Protein AF-0000000074037532 (afdb_homodimer)

Nearest PDB structures (foldseek):
  3qqv-assembly1_A-2  TM=8.618E-01  e=6.846E-16  Corynebacterium glutamicum
  8f8k-assembly1_A  TM=8.619E-01  e=2.973E-15  Mycobacterium tuberculosis
  1wy0-assembly1_A-2  TM=8.684E-01  e=2.335E-13  Pyrococcus horikoshii OT3
  3lk5-assembly1_A-2  TM=8.704E-01  e=4.570E-13  Corynebacterium glutamicum
  8a7r-assembly1_A  TM=7.888E-01  e=4.246E-11  Phaedon cochleariae

pLDDT: mean 93.78, std 6.61, range [63.19, 98.94]

Secondary structure (DSSP, 8-state):
-HHHHHHHHHHHHHHHHHHHHTHHHHHHTTSHHHHHHHHHHHHHHHTS--HHHHHHHHHHHHH---SSPPHHHHHHHHHHHHHHHHHHHHHHHHTT-SEETTEE-HHHHHHHHHHHH-TTS-HHHHHHHHHHHHHHHHHHHHHHHHHHHHT-SS-HHHHHHHHHHHHHHHHHHHHHHHHHHHHHHSS---HHHHHHHIIIIIIIIIIIHHHHHHHHHTT--HHHHHHHHHHHHHHHHHHHHHHHHHHHHS-HHHHTS-TTHHHHTT---HHHHHHHHHS-TT-GGGGGTT-TT--HHHHHHHHHHHHHTTHHHHHHHHHHHHHHHHHHHHHHHTTSTT--HHHHHHHHHHHHHHHT---/-HHHHHHHHHHHHHHHHHHHHTHHHHHHTTSHHHHHHHHHHHHHHHTS--HHHHHHHHHHHHH---SSPPHHHHHHHHHHHHHHHHHHHHHHHHHT-SEETTEE-HHHHHHHHHHHH-TTS-HHHHHHHHHHHHHHHHHHHHHHHHHHHHT-SS-HHHHHHHHHHHHHHHHHHHHHHHHHHHHHHSS---HHHHHHHIIIIIIIIIIIHHHHHHHHHTT--HHHHHHHHHHHHHHHHHHHHHHHHHHHHS-HHHHTS-TTHHHHTT---HHHHHHHHHS-TT-GGGGGTT-TT--HHHHHHHHHHHHHTTHHHHHHHHHHHHHHHHHHHHHHHTTSTT--HHHHHHHHHHHHHHHT---

Organism: NCBI:txid159291

Radius of gyration: 26.84 Å; Cα contacts (8 Å, |Δi|>4): 1097; chains: 2; bounding box: 82×72×56 Å

Structure (mmCIF, N/CA/C/O backbone):
data_AF-0000000074037532-model_v1
#
loop_
_entity.id
_entity.type
_entity.pdbx_description
1 polymer 'Geranylgeranyl diphosphate synthase, type I'
#
loop_
_atom_site.group_PDB
_atom_site.id
_atom_site.type_symbol
_atom_site.label_atom_id
_atom_site.label_alt_id
_atom_site.label_comp_id
_atom_site.label_asym_id
_atom_site.label_entity_id
_atom_site.label_seq_id
_atom_site.pdbx_PDB_ins_code
_atom_site.Cartn_x
_atom_site.Cartn_y
_atom_site.Cartn_z
_atom_site.occupancy
_atom_site.B_iso_or_equiv
_atom_site.auth_seq_id
_atom_site.auth_comp_id
_atom_site.auth_asym_id
_atom_site.auth_atom_id
_atom_site.pdbx_PDB_model_num
ATOM 1 N N . MET A 1 1 ? -26.266 -2.137 -15.531 1 69.5 1 MET A N 1
ATOM 2 C CA . MET A 1 1 ? -25.406 -1.211 -14.781 1 69.5 1 MET A CA 1
ATOM 3 C C . MET A 1 1 ? -25.234 0.095 -15.547 1 69.5 1 MET A C 1
ATOM 5 O O . MET A 1 1 ? -25.266 1.176 -14.953 1 69.5 1 MET A O 1
ATOM 9 N N . ASN A 1 2 ? -25.281 -0.013 -16.812 1 65.75 2 ASN A N 1
ATOM 10 C CA . ASN A 1 2 ? -25.078 1.175 -17.641 1 65.75 2 ASN A CA 1
ATOM 11 C C . ASN A 1 2 ? -26.25 2.135 -17.531 1 65.75 2 ASN A C 1
ATOM 13 O O . ASN A 1 2 ? -26.062 3.352 -17.453 1 65.75 2 ASN A O 1
ATOM 17 N N . GLN A 1 3 ? -27.359 1.533 -17.547 1 72 3 GLN A N 1
ATOM 18 C CA . GLN A 1 3 ? -28.531 2.406 -17.469 1 72 3 GLN A CA 1
ATOM 19 C C . GLN A 1 3 ? -28.641 3.059 -16.094 1 72 3 GLN A C 1
ATOM 21 O O . GLN A 1 3 ? -29.016 4.223 -15.984 1 72 3 GLN A O 1
ATOM 26 N N . LEU A 1 4 ? -28.172 2.309 -15.195 1 79.19 4 LEU A N 1
ATOM 27 C CA . LEU A 1 4 ? -28.297 2.783 -13.82 1 79.19 4 LEU A CA 1
ATOM 28 C C . LEU A 1 4 ? -27.156 3.729 -13.461 1 79.19 4 LEU A C 1
ATOM 30 O O . LEU A 1 4 ? -27.391 4.773 -12.836 1 79.19 4 LEU A O 1
ATOM 34 N N . LEU A 1 5 ? -25.953 3.393 -13.922 1 90.12 5 LEU A N 1
ATOM 35 C CA . LEU A 1 5 ? -24.766 4.121 -13.469 1 90.12 5 LEU A CA 1
ATOM 36 C C . LEU A 1 5 ? -24.094 4.852 -14.625 1 90.12 5 LEU A C 1
ATOM 38 O O . LEU A 1 5 ? -23.156 5.609 -14.422 1 90.12 5 LEU A O 1
ATOM 42 N N . GLY A 1 6 ? -24.688 4.777 -15.781 1 88.5 6 GLY A N 1
ATOM 43 C CA . GLY A 1 6 ? -24.016 5.234 -16.984 1 88.5 6 GLY A CA 1
ATOM 44 C C . GLY A 1 6 ? -23.578 6.684 -16.922 1 88.5 6 GLY A C 1
ATOM 45 O O . GLY A 1 6 ? -22.422 7.004 -17.234 1 88.5 6 GLY A O 1
ATOM 46 N N . ASP A 1 7 ? -24.469 7.562 -16.531 1 92.81 7 ASP A N 1
ATOM 47 C CA . ASP A 1 7 ? -24.125 8.977 -16.438 1 92.81 7 ASP A CA 1
ATOM 48 C C . ASP A 1 7 ? -23.047 9.219 -15.398 1 92.81 7 ASP A C 1
ATOM 50 O O . ASP A 1 7 ? -22.156 10.055 -15.602 1 92.81 7 ASP A O 1
ATOM 54 N N . HIS A 1 8 ? -23.188 8.5 -14.312 1 95.62 8 HIS A N 1
ATOM 55 C CA . HIS A 1 8 ? -22.172 8.633 -13.258 1 95.62 8 HIS A CA 1
ATOM 56 C C . HIS A 1 8 ? -20.828 8.062 -13.703 1 95.62 8 HIS A C 1
ATOM 58 O O . HIS A 1 8 ? -19.781 8.617 -13.383 1 95.62 8 HIS A O 1
ATOM 64 N N . VAL A 1 9 ? -20.859 6.965 -14.469 1 97 9 VAL A N 1
ATOM 65 C CA . VAL A 1 9 ? -19.641 6.363 -15 1 97 9 VAL A CA 1
ATOM 66 C C . VAL A 1 9 ? -18.922 7.359 -15.922 1 97 9 VAL A C 1
ATOM 68 O O . VAL A 1 9 ? -17.719 7.543 -15.828 1 97 9 VAL A O 1
ATOM 71 N N . ALA A 1 10 ? -19.719 7.992 -16.781 1 96.75 10 ALA A N 1
ATOM 72 C CA . ALA A 1 10 ? -19.172 8.984 -17.703 1 96.75 10 ALA A CA 1
ATOM 73 C C . ALA A 1 10 ? -18.547 10.156 -16.938 1 96.75 10 ALA A C 1
ATOM 75 O O . ALA A 1 10 ? -17.469 10.641 -17.312 1 96.75 10 ALA A O 1
ATOM 76 N N . SER A 1 11 ? -19.25 10.586 -15.922 1 96.94 11 SER A N 1
ATOM 77 C CA . SER A 1 11 ? -18.75 11.703 -15.117 1 96.94 11 SER A CA 1
ATOM 78 C C . SER A 1 11 ? -17.453 11.336 -14.406 1 96.94 11 SER A C 1
ATOM 80 O O . SER A 1 11 ? -16.547 12.156 -14.32 1 96.94 11 SER A O 1
ATOM 82 N N . ILE A 1 12 ? -17.359 10.148 -13.906 1 98.06 12 ILE A N 1
ATOM 83 C CA . ILE A 1 12 ? -16.156 9.695 -13.211 1 98.06 12 ILE A CA 1
ATOM 84 C C . ILE A 1 12 ? -15.008 9.555 -14.203 1 98.06 12 ILE A C 1
ATOM 86 O O . ILE A 1 12 ? -13.867 9.898 -13.883 1 98.06 12 ILE A O 1
ATOM 90 N N . GLY A 1 13 ? -15.344 9.016 -15.391 1 98.25 13 GLY A N 1
ATOM 91 C CA . GLY A 1 13 ? -14.328 8.945 -16.438 1 98.25 13 GLY A CA 1
ATOM 92 C C . GLY A 1 13 ? -13.711 10.297 -16.75 1 98.25 13 GLY A C 1
ATOM 93 O O . GLY A 1 13 ? -12.484 10.422 -16.828 1 98.25 13 GLY A O 1
ATOM 94 N N . SER A 1 14 ? -14.57 11.266 -16.906 1 98.19 14 SER A N 1
ATOM 95 C CA . SER A 1 14 ? -14.117 12.617 -17.203 1 98.19 14 SER A CA 1
ATOM 96 C C . SER A 1 14 ? -13.312 13.195 -16.047 1 98.19 14 SER A C 1
ATOM 98 O O . SER A 1 14 ? -12.328 13.906 -16.266 1 98.19 14 SER A O 1
ATOM 100 N N . ALA A 1 15 ? -13.781 12.938 -14.883 1 98.31 15 ALA A N 1
ATOM 101 C CA . ALA A 1 15 ? -13.086 13.422 -13.695 1 98.31 15 ALA A CA 1
ATOM 102 C C . ALA A 1 15 ? -11.711 12.766 -13.562 1 98.31 15 ALA A C 1
ATOM 104 O O . ALA A 1 15 ? -10.75 13.414 -13.133 1 98.31 15 ALA A O 1
ATOM 105 N N . LEU A 1 16 ? -11.633 11.523 -13.867 1 98.25 16 LEU A N 1
ATOM 106 C CA . LEU A 1 16 ? -10.367 10.797 -13.836 1 98.25 16 LEU A CA 1
ATOM 107 C C . LEU A 1 16 ? -9.375 11.375 -14.836 1 98.25 16 LEU A C 1
ATOM 109 O O . LEU A 1 16 ? -8.195 11.555 -14.516 1 98.25 16 LEU A O 1
ATOM 113 N N . GLU A 1 17 ? -9.852 11.617 -16 1 98.25 17 GLU A N 1
ATOM 114 C CA . GLU A 1 17 ? -9 12.234 -17.016 1 98.25 17 GLU A CA 1
ATOM 115 C C . GLU A 1 17 ? -8.453 13.57 -16.547 1 98.25 17 GLU A C 1
ATOM 117 O O . GLU A 1 17 ? -7.258 13.844 -16.672 1 98.25 17 GLU A O 1
ATOM 122 N N . SER A 1 18 ? -9.352 14.328 -16.062 1 98.19 18 SER A N 1
ATOM 123 C CA . SER A 1 18 ? -8.953 15.641 -15.562 1 98.19 18 SER A CA 1
ATOM 124 C C . SER A 1 18 ? -7.941 15.523 -14.43 1 98.19 18 SER A C 1
ATOM 126 O O . SER A 1 18 ? -6.973 16.281 -14.375 1 98.19 18 SER A O 1
ATOM 128 N N . TYR A 1 19 ? -8.188 14.625 -13.555 1 98.25 19 TYR A N 1
ATOM 129 C CA . TYR A 1 19 ? -7.273 14.414 -12.438 1 98.25 19 TYR A CA 1
ATOM 130 C C . TYR A 1 19 ? -5.875 14.07 -12.93 1 98.25 19 TYR A C 1
ATOM 132 O O . TYR A 1 19 ? -4.887 14.656 -12.484 1 98.25 19 TYR A O 1
ATOM 140 N N . PHE A 1 20 ? -5.758 13.125 -13.82 1 97.94 20 PHE A N 1
ATOM 141 C CA . PHE A 1 20 ? -4.453 12.68 -14.305 1 97.94 20 PHE A CA 1
ATOM 142 C C . PHE A 1 20 ? -3.764 13.789 -15.094 1 97.94 20 PHE A C 1
ATOM 144 O O . PHE A 1 20 ? -2.533 13.883 -15.094 1 97.94 20 PHE A O 1
ATOM 151 N N . ASP A 1 21 ? -4.566 14.648 -15.711 1 96.25 21 ASP A N 1
ATOM 152 C CA . ASP A 1 21 ? -4.012 15.703 -16.547 1 96.25 21 ASP A CA 1
ATOM 153 C C . ASP A 1 21 ? -3.609 16.922 -15.719 1 96.25 21 ASP A C 1
ATOM 155 O O . ASP A 1 21 ? -2.828 17.75 -16.172 1 96.25 21 ASP A O 1
ATOM 159 N N . THR A 1 22 ? -4.082 17.016 -14.492 1 96 22 THR A N 1
ATOM 160 C CA . THR A 1 22 ? -3.824 18.203 -13.695 1 96 22 THR A CA 1
ATOM 161 C C . THR A 1 22 ? -3.111 17.844 -12.398 1 96 22 THR A C 1
ATOM 163 O O . THR A 1 22 ? -1.88 17.797 -12.352 1 96 22 THR A O 1
ATOM 166 N N . GLN A 1 23 ? -3.842 17.312 -11.461 1 94.5 23 GLN A N 1
ATOM 167 C CA . GLN A 1 23 ? -3.293 17.062 -10.125 1 94.5 23 GLN A CA 1
ATOM 168 C C . GLN A 1 23 ? -2.178 16.031 -10.172 1 94.5 23 GLN A C 1
ATOM 170 O O . GLN A 1 23 ? -1.068 16.281 -9.695 1 94.5 23 GLN A O 1
ATOM 175 N N . ALA A 1 24 ? -2.5 14.922 -10.742 1 94.25 24 ALA A N 1
ATOM 176 C CA . ALA A 1 24 ? -1.488 13.867 -10.828 1 94.25 24 ALA A CA 1
ATOM 177 C C . ALA A 1 24 ? -0.304 14.312 -11.68 1 94.25 24 ALA A C 1
ATOM 179 O O . ALA A 1 24 ? 0.839 13.938 -11.414 1 94.25 24 ALA A O 1
ATOM 180 N N . GLY A 1 25 ? -0.584 15.117 -12.688 1 90.44 25 GLY A N 1
ATOM 181 C CA . GLY A 1 25 ? 0.474 15.68 -13.516 1 90.44 25 GLY A CA 1
ATOM 182 C C . GLY A 1 25 ? 1.436 16.562 -12.742 1 90.44 25 GLY A C 1
ATOM 183 O O . GLY A 1 25 ? 2.627 16.609 -13.055 1 90.44 25 GLY A O 1
ATOM 184 N N . GLN A 1 26 ? 0.959 17.141 -11.734 1 88.94 26 GLN A N 1
ATOM 185 C CA . GLN A 1 26 ? 1.79 18 -10.898 1 88.94 26 GLN A CA 1
ATOM 186 C C . GLN A 1 26 ? 2.518 17.203 -9.828 1 88.94 26 GLN A C 1
ATOM 188 O O . GLN A 1 26 ? 3.688 17.453 -9.539 1 88.94 26 GLN A O 1
ATOM 193 N N . ILE A 1 27 ? 1.864 16.234 -9.344 1 88 27 ILE A N 1
ATOM 194 C CA . ILE A 1 27 ? 2.355 15.484 -8.195 1 88 27 ILE A CA 1
ATOM 195 C C . ILE A 1 27 ? 3.432 14.5 -8.648 1 88 27 ILE A C 1
ATOM 197 O O . ILE A 1 27 ? 4.449 14.328 -7.973 1 88 27 ILE A O 1
ATOM 201 N N . LEU A 1 28 ? 3.248 13.93 -9.781 1 86.94 28 LEU A N 1
ATOM 202 C CA . LEU A 1 28 ? 4.094 12.805 -10.18 1 86.94 28 LEU A CA 1
ATOM 203 C C . LEU A 1 28 ? 5.254 13.281 -11.047 1 86.94 28 LEU A C 1
ATOM 205 O O . LEU A 1 28 ? 6.336 12.688 -11.023 1 86.94 28 LEU A O 1
ATOM 209 N N . THR A 1 29 ? 5.133 14.305 -11.742 1 83.31 29 THR A N 1
ATOM 210 C CA . THR A 1 29 ? 6.09 14.625 -12.797 1 83.31 29 THR A CA 1
ATOM 211 C C . THR A 1 29 ? 7.344 15.273 -12.211 1 83.31 29 THR A C 1
ATOM 213 O O . THR A 1 29 ? 8.305 15.539 -12.93 1 83.31 29 THR A O 1
ATOM 216 N N . PHE A 1 30 ? 7.348 15.336 -10.914 1 78.94 30 PHE A N 1
ATOM 217 C CA . PHE A 1 30 ? 8.578 15.812 -10.297 1 78.94 30 PHE A CA 1
ATOM 218 C C . PHE A 1 30 ? 9.672 14.758 -10.375 1 78.94 30 PHE A C 1
ATOM 220 O O . PHE A 1 30 ? 10.859 15.07 -10.266 1 78.94 30 PHE A O 1
ATOM 227 N N . HIS A 1 31 ? 9.242 13.57 -10.641 1 87.31 31 HIS A N 1
ATOM 228 C CA . HIS A 1 31 ? 10.164 12.438 -10.641 1 87.31 31 HIS A CA 1
ATOM 229 C C . HIS A 1 31 ? 10.281 11.812 -12.023 1 87.31 31 HIS A C 1
ATOM 231 O O . HIS A 1 31 ? 9.297 11.766 -12.773 1 87.31 31 HIS A O 1
ATOM 237 N N . PRO A 1 32 ? 11.367 11.328 -12.375 1 82.81 32 PRO A N 1
ATOM 238 C CA . PRO A 1 32 ? 11.586 10.734 -13.695 1 82.81 32 PRO A CA 1
ATOM 239 C C . PRO A 1 32 ? 10.609 9.609 -14 1 82.81 32 PRO A C 1
ATOM 241 O O . PRO A 1 32 ? 10.164 9.461 -15.148 1 82.81 32 PRO A O 1
ATOM 244 N N . TRP A 1 33 ? 10.258 8.828 -13.023 1 92.38 33 TRP A N 1
ATOM 245 C CA . TRP A 1 33 ? 9.328 7.727 -13.219 1 92.38 33 TRP A CA 1
ATOM 246 C C . TRP A 1 33 ? 7.883 8.211 -13.133 1 92.38 33 TRP A C 1
ATOM 248 O O . TRP A 1 33 ? 6.949 7.465 -13.438 1 92.38 33 TRP A O 1
ATOM 258 N N . GLY A 1 34 ? 7.734 9.438 -12.734 1 95.69 34 GLY A N 1
ATOM 259 C CA . GLY A 1 34 ? 6.41 9.977 -12.461 1 95.69 34 GLY A CA 1
ATOM 260 C C . GLY A 1 34 ? 5.516 10 -13.688 1 95.69 34 GLY A C 1
ATOM 261 O O . GLY A 1 34 ? 4.371 9.547 -13.641 1 95.69 34 GLY A O 1
ATOM 262 N N . GLU A 1 35 ? 6.055 10.5 -14.75 1 95.5 35 GLU A N 1
ATOM 263 C CA . GLU A 1 35 ? 5.266 10.586 -15.977 1 95.5 35 GLU A CA 1
ATOM 264 C C . GLU A 1 35 ? 4.922 9.195 -16.5 1 95.5 35 GLU A C 1
ATOM 266 O O . GLU A 1 35 ? 3.801 8.961 -16.969 1 95.5 35 GLU A O 1
ATOM 271 N N . ASP A 1 36 ? 5.891 8.328 -16.469 1 96.69 36 ASP A N 1
ATOM 272 C CA . ASP A 1 36 ? 5.668 6.957 -16.906 1 96.69 36 ASP A CA 1
ATOM 273 C C . ASP A 1 36 ? 4.527 6.305 -16.125 1 96.69 36 ASP A C 1
ATOM 275 O O . ASP A 1 36 ? 3.602 5.75 -16.719 1 96.69 36 ASP A O 1
ATOM 279 N N . LEU A 1 37 ? 4.625 6.398 -14.828 1 98.06 37 LEU A N 1
ATOM 280 C CA . LEU A 1 37 ? 3.609 5.777 -13.984 1 98.06 37 LEU A CA 1
ATOM 281 C C . LEU A 1 37 ? 2.26 6.461 -14.164 1 98.06 37 LEU A C 1
ATOM 283 O O . LEU A 1 37 ? 1.219 5.801 -14.164 1 98.06 37 LEU A O 1
ATOM 287 N N . ARG A 1 38 ? 2.248 7.812 -14.297 1 97.94 38 ARG A N 1
ATOM 288 C CA . ARG A 1 38 ? 1.016 8.555 -14.531 1 97.94 38 ARG A CA 1
ATOM 289 C C . ARG A 1 38 ? 0.273 8.023 -15.75 1 97.94 38 ARG A C 1
ATOM 291 O O . ARG A 1 38 ? -0.936 7.793 -15.695 1 97.94 38 ARG A O 1
ATOM 298 N N . CYS A 1 39 ? 1.005 7.801 -16.812 1 97.38 39 CYS A N 1
ATOM 299 C CA . CYS A 1 39 ? 0.408 7.336 -18.062 1 97.38 39 CYS A CA 1
ATOM 300 C C . CYS A 1 39 ? -0.148 5.926 -17.906 1 97.38 39 CYS A C 1
ATOM 302 O O . CYS A 1 39 ? -1.249 5.633 -18.375 1 97.38 39 CYS A O 1
ATOM 304 N N . ARG A 1 40 ? 0.582 5.086 -17.266 1 97.88 40 ARG A N 1
ATOM 305 C CA . ARG A 1 40 ? 0.144 3.707 -17.078 1 97.88 40 ARG A CA 1
ATOM 306 C C . ARG A 1 40 ? -1.086 3.639 -16.188 1 97.88 40 ARG A C 1
ATOM 308 O O . ARG A 1 40 ? -2.023 2.889 -16.453 1 97.88 40 ARG A O 1
ATOM 315 N N . LEU A 1 41 ? -1.08 4.418 -15.094 1 98.38 41 LEU A N 1
ATOM 316 C CA . LEU A 1 41 ? -2.229 4.438 -14.195 1 98.38 41 LEU A CA 1
ATOM 317 C C . LEU A 1 41 ? -3.457 5.008 -14.898 1 98.38 41 LEU A C 1
ATOM 319 O O . LEU A 1 41 ? -4.57 4.52 -14.695 1 98.38 41 LEU A O 1
ATOM 323 N N . ARG A 1 42 ? -3.199 6.09 -15.648 1 98.06 42 ARG A N 1
ATOM 324 C CA . ARG A 1 42 ? -4.293 6.695 -16.406 1 98.06 42 ARG A CA 1
ATOM 325 C C . ARG A 1 42 ? -4.957 5.68 -17.312 1 98.06 42 ARG A C 1
ATOM 327 O O . ARG A 1 42 ? -6.176 5.504 -17.281 1 98.06 42 ARG A O 1
ATOM 334 N N . ASP A 1 43 ? -4.176 5.027 -18.078 1 98.12 43 ASP A N 1
ATOM 335 C CA . ASP A 1 43 ? -4.688 4.043 -19.031 1 98.12 43 ASP A CA 1
ATOM 336 C C . ASP A 1 43 ? -5.363 2.883 -18.297 1 98.12 43 ASP A C 1
ATOM 338 O O . ASP A 1 43 ? -6.461 2.461 -18.672 1 98.12 43 ASP A O 1
ATOM 342 N N . PHE A 1 44 ? -4.711 2.432 -17.312 1 98.25 44 PHE A N 1
ATOM 343 C CA . PHE A 1 44 ? -5.184 1.285 -16.547 1 98.25 44 PHE A CA 1
ATOM 344 C C . PHE A 1 44 ? -6.539 1.578 -15.922 1 98.25 44 PHE A C 1
ATOM 346 O O . PHE A 1 44 ? -7.449 0.746 -15.977 1 98.25 44 PHE A O 1
ATOM 353 N N . THR A 1 45 ? -6.707 2.736 -15.336 1 98.19 45 THR A N 1
ATOM 354 C CA . THR A 1 45 ? -7.922 3.086 -14.609 1 98.19 45 THR A CA 1
ATOM 355 C C . THR A 1 45 ? -9.062 3.377 -15.578 1 98.19 45 THR A C 1
ATOM 357 O O . THR A 1 45 ? -10.203 2.969 -15.352 1 98.19 45 THR A O 1
ATOM 360 N N . LEU A 1 46 ? -8.75 4.035 -16.656 1 97.69 46 LEU A N 1
ATOM 361 C CA . LEU A 1 46 ? -9.781 4.477 -17.578 1 97.69 46 LEU A CA 1
ATOM 362 C C . LEU A 1 46 ? -10.32 3.299 -18.391 1 97.69 46 LEU A C 1
ATOM 364 O O . LEU A 1 46 ? -11.414 3.383 -18.953 1 97.69 46 LEU A O 1
ATOM 368 N N . ARG A 1 47 ? -9.602 2.209 -18.453 1 96.5 47 ARG A N 1
ATOM 369 C CA . ARG A 1 47 ? -10.078 1.01 -19.141 1 96.5 47 ARG A CA 1
ATOM 370 C C . ARG A 1 47 ? -11.062 0.238 -18.266 1 96.5 47 ARG A C 1
ATOM 372 O O . ARG A 1 47 ? -11.742 -0.67 -18.75 1 96.5 47 ARG A O 1
ATOM 379 N N . GLY A 1 48 ? -11.141 0.578 -17.016 1 95.25 48 GLY A N 1
ATOM 380 C CA . GLY A 1 48 ? -12.016 -0.13 -16.094 1 95.25 48 GLY A CA 1
ATOM 381 C C . GLY A 1 48 ? -13.477 0.255 -16.25 1 95.25 48 GLY A C 1
ATOM 382 O O . GLY A 1 48 ? -13.797 1.221 -16.938 1 95.25 48 GLY A O 1
ATOM 383 N N . LYS A 1 49 ? -14.367 -0.45 -15.602 1 92.62 49 LYS A N 1
ATOM 384 C CA . LYS A 1 49 ? -15.812 -0.217 -15.656 1 92.62 49 LYS A CA 1
ATOM 385 C C . LYS A 1 49 ? -16.203 1.006 -14.836 1 92.62 49 LYS A C 1
ATOM 38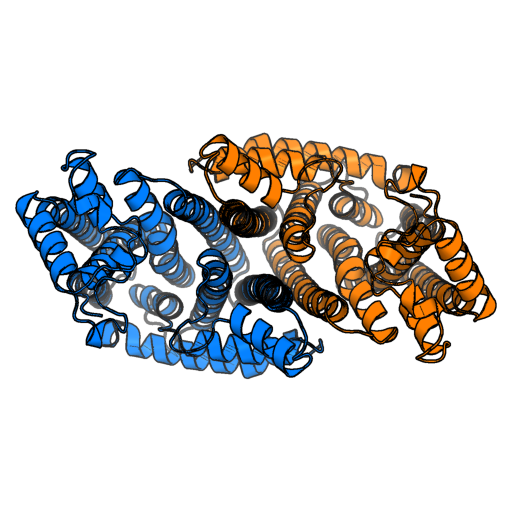7 O O . LYS A 1 49 ? -17.297 1.559 -15.016 1 92.62 49 LYS A O 1
ATOM 392 N N . LEU A 1 50 ? -15.359 1.434 -13.891 1 96.81 50 LEU A N 1
ATOM 393 C CA . LEU A 1 50 ? -15.477 2.652 -13.102 1 96.81 50 LEU A CA 1
ATOM 394 C C . LEU A 1 50 ? -16.719 2.613 -12.227 1 96.81 50 LEU A C 1
ATOM 396 O O . LEU A 1 50 ? -17.344 3.65 -11.977 1 96.81 50 LEU A O 1
ATOM 400 N N . LEU A 1 51 ? -17.125 1.41 -11.805 1 94.94 51 LEU A N 1
ATOM 401 C CA . LEU A 1 51 ? -18.375 1.206 -11.062 1 94.94 51 LEU A CA 1
ATOM 402 C C . LEU A 1 51 ? -18.234 1.711 -9.625 1 94.94 51 LEU A C 1
ATOM 404 O O . LEU A 1 51 ? -19.156 2.311 -9.086 1 94.94 51 LEU A O 1
ATOM 408 N N . ARG A 1 52 ? -17.125 1.472 -9.016 1 97.12 52 ARG A N 1
ATOM 409 C CA . ARG A 1 52 ? -16.938 1.879 -7.625 1 97.12 52 ARG A CA 1
ATOM 410 C C . ARG A 1 52 ? -16.969 3.398 -7.488 1 97.12 52 ARG A C 1
ATOM 412 O O . ARG A 1 52 ? -17.625 3.932 -6.59 1 97.12 52 ARG A O 1
ATOM 419 N N . GLY A 1 53 ? -16.281 4.027 -8.43 1 98.44 53 GLY A N 1
ATOM 420 C CA . GLY A 1 53 ? -16.344 5.48 -8.438 1 98.44 53 GLY A CA 1
ATOM 421 C C . GLY A 1 53 ? -17.75 6.016 -8.688 1 98.44 53 GLY A C 1
ATOM 422 O O . GLY A 1 53 ? -18.156 6.988 -8.055 1 98.44 53 GLY A O 1
ATOM 423 N N . ALA A 1 54 ? -18.469 5.379 -9.57 1 97.81 54 ALA A N 1
ATOM 424 C CA . ALA A 1 54 ? -19.797 5.828 -9.969 1 97.81 54 ALA A CA 1
ATOM 425 C C . ALA A 1 54 ? -20.797 5.633 -8.836 1 97.81 54 ALA A C 1
ATOM 427 O O . ALA A 1 54 ? -21.781 6.371 -8.727 1 97.81 54 ALA A O 1
ATOM 428 N N . LEU A 1 55 ? -20.547 4.703 -7.957 1 97.94 55 LEU A N 1
ATOM 429 C CA . LEU A 1 55 ? -21.469 4.402 -6.867 1 97.94 55 LEU A CA 1
ATOM 430 C C . LEU A 1 55 ? -21.469 5.52 -5.828 1 97.94 55 LEU A C 1
ATOM 432 O O . LEU A 1 55 ? -22.406 5.633 -5.035 1 97.94 55 LEU A O 1
ATOM 436 N N . VAL A 1 56 ? -20.375 6.363 -5.824 1 98.56 56 VAL A N 1
ATOM 437 C CA . VAL A 1 56 ? -20.312 7.465 -4.871 1 98.56 56 VAL A CA 1
ATOM 438 C C . VAL A 1 56 ? -21.359 8.516 -5.223 1 98.56 56 VAL A C 1
ATOM 440 O O . VAL A 1 56 ? -22.281 8.773 -4.441 1 98.56 56 VAL A O 1
ATOM 443 N N . PRO A 1 57 ? -21.281 9.086 -6.496 1 97.44 57 PRO A N 1
ATOM 444 C CA . PRO A 1 57 ? -22.344 10.047 -6.844 1 97.44 57 PRO A CA 1
ATOM 445 C C . PRO A 1 57 ? -23.719 9.398 -6.945 1 97.44 57 PRO A C 1
ATOM 447 O O . PRO A 1 57 ? -24.734 10.047 -6.652 1 97.44 57 PRO A O 1
ATOM 450 N N . PHE A 1 58 ? -23.797 8.141 -7.328 1 96.56 58 PHE A N 1
ATOM 451 C CA . PHE A 1 58 ? -25.062 7.418 -7.352 1 96.56 58 PHE A CA 1
ATOM 452 C C . PHE A 1 58 ? -25.734 7.445 -5.98 1 96.56 58 PHE A C 1
ATOM 454 O O . PHE A 1 58 ? -26.906 7.773 -5.863 1 96.56 58 PHE A O 1
ATOM 461 N N . THR A 1 59 ? -25 7.152 -4.953 1 97.19 59 THR A N 1
ATOM 462 C CA . THR A 1 59 ? -25.531 7.09 -3.598 1 97.19 59 THR A CA 1
ATOM 463 C C . THR A 1 59 ? -25.812 8.492 -3.062 1 97.19 59 THR A C 1
ATOM 465 O O . THR A 1 59 ? -26.812 8.703 -2.361 1 97.19 59 THR A O 1
ATOM 468 N N . PHE A 1 60 ? -24.859 9.398 -3.361 1 96.62 60 PHE A N 1
ATOM 469 C CA . PHE A 1 60 ? -25.109 10.781 -2.982 1 96.62 60 PHE A CA 1
ATOM 470 C C . PHE A 1 60 ? -26.484 11.242 -3.465 1 96.62 60 PHE A C 1
ATOM 472 O O . PHE A 1 60 ? -27.234 11.875 -2.715 1 96.62 60 PHE A O 1
ATOM 479 N N . ARG A 1 61 ? -26.922 10.844 -4.676 1 94.31 61 ARG A N 1
ATOM 480 C CA . ARG A 1 61 ? -28.156 11.273 -5.32 1 94.31 61 ARG A CA 1
ATOM 481 C C . ARG A 1 61 ? -29.359 10.609 -4.684 1 94.31 61 ARG A C 1
ATOM 483 O O . ARG A 1 61 ? -30.5 11.07 -4.863 1 94.31 61 ARG A O 1
ATOM 490 N N . LEU A 1 62 ? -29.094 9.547 -3.959 1 94.19 62 LEU A N 1
ATOM 491 C CA . LEU A 1 62 ? -30.203 8.922 -3.244 1 94.19 62 LEU A CA 1
ATOM 492 C C . LEU A 1 62 ? -30.766 9.867 -2.186 1 94.19 62 LEU A C 1
ATOM 494 O O . LEU A 1 62 ? -31.938 9.75 -1.808 1 94.19 62 LEU A O 1
ATOM 498 N N . PHE A 1 63 ? -29.938 10.828 -1.742 1 93.69 63 PHE A N 1
ATOM 499 C CA . PHE A 1 63 ? -30.297 11.594 -0.557 1 93.69 63 PHE A CA 1
ATOM 500 C C . PHE A 1 63 ? -30.297 13.086 -0.854 1 93.69 63 PHE A C 1
ATOM 502 O O . PHE A 1 63 ? -30.812 13.883 -0.063 1 93.69 63 PHE A O 1
ATOM 509 N N . SER A 1 64 ? -29.641 13.43 -1.942 1 91.75 64 SER A N 1
ATOM 510 C CA . SER A 1 64 ? -29.516 14.852 -2.266 1 91.75 64 SER A CA 1
ATOM 511 C C . SER A 1 64 ? -29.812 15.109 -3.736 1 91.75 64 SER A C 1
ATOM 513 O O . SER A 1 64 ? -29.453 14.32 -4.602 1 91.75 64 SER A O 1
ATOM 515 N N . ARG A 1 65 ? -30.438 16.297 -4.043 1 88.88 65 ARG A N 1
ATOM 516 C CA . ARG A 1 65 ? -30.75 16.703 -5.41 1 88.88 65 ARG A CA 1
ATOM 517 C C . ARG A 1 65 ? -29.906 17.906 -5.828 1 88.88 65 ARG A C 1
ATOM 519 O O . ARG A 1 65 ? -30.203 18.562 -6.832 1 88.88 65 ARG A O 1
ATOM 526 N N . GLU A 1 66 ? -28.922 18.062 -5.008 1 88.94 66 GLU A N 1
ATOM 527 C CA . GLU A 1 66 ? -28.016 19.156 -5.336 1 88.94 66 GLU A CA 1
ATOM 528 C C . GLU A 1 66 ? -27.453 19.016 -6.75 1 88.94 66 GLU A C 1
ATOM 530 O O . GLU A 1 66 ? -26.953 17.938 -7.113 1 88.94 66 GLU A O 1
ATOM 535 N N . ASP A 1 67 ? -27.516 20.125 -7.602 1 90.69 67 ASP A N 1
ATOM 536 C CA . ASP A 1 67 ? -27.031 20.172 -8.977 1 90.69 67 ASP A CA 1
ATOM 537 C C . ASP A 1 67 ? -26.312 21.484 -9.258 1 90.69 67 ASP A C 1
ATOM 539 O O . ASP A 1 67 ? -26.797 22.562 -8.922 1 90.69 67 ASP A O 1
ATOM 543 N N . PRO A 1 68 ? -25.156 21.547 -9.773 1 92.75 68 PRO A N 1
ATOM 544 C CA . PRO A 1 68 ? -24.438 20.344 -10.203 1 92.75 68 PRO A CA 1
ATOM 545 C C . PRO A 1 68 ? -23.922 19.516 -9.031 1 92.75 68 PRO A C 1
ATOM 547 O O . PRO A 1 68 ? -23.859 20 -7.902 1 92.75 68 PRO A O 1
ATOM 550 N N . LEU A 1 69 ? -23.625 18.266 -9.281 1 93.75 69 LEU A N 1
ATOM 551 C CA . LEU A 1 69 ? -22.984 17.375 -8.32 1 93.75 69 LEU A CA 1
ATOM 552 C C . LEU A 1 69 ? -21.766 18.031 -7.699 1 93.75 69 LEU A C 1
ATOM 554 O O . LEU A 1 69 ? -20.938 18.609 -8.414 1 93.75 69 LEU A O 1
ATOM 558 N N . PRO A 1 70 ? -21.688 17.969 -6.398 1 96 70 PRO A N 1
ATOM 559 C CA . PRO A 1 70 ? -20.516 18.562 -5.773 1 96 70 PRO A CA 1
ATOM 560 C C . PRO A 1 70 ? -19.203 17.953 -6.273 1 96 70 PRO A C 1
ATOM 562 O O . PRO A 1 70 ? -19.125 16.75 -6.477 1 96 70 PRO A O 1
ATOM 565 N N . SER A 1 71 ? -18.203 18.781 -6.387 1 96.94 71 SER A N 1
ATOM 566 C CA . SER A 1 71 ? -16.875 18.344 -6.828 1 96.94 71 SER A CA 1
ATOM 567 C C . SER A 1 71 ? -16.328 17.266 -5.91 1 96.94 71 SER A C 1
ATOM 569 O O . SER A 1 71 ? -15.625 16.359 -6.363 1 96.94 71 SER A O 1
ATOM 571 N N . ALA A 1 72 ? -16.719 17.391 -4.633 1 98.06 72 ALA A N 1
ATOM 572 C CA . ALA A 1 72 ? -16.219 16.422 -3.648 1 98.06 72 ALA A CA 1
ATOM 573 C C . ALA A 1 72 ? -16.719 15.008 -3.975 1 98.06 72 ALA A C 1
ATOM 575 O O . ALA A 1 72 ? -16 14.031 -3.74 1 98.06 72 ALA A O 1
ATOM 576 N N . CYS A 1 73 ? -17.891 14.891 -4.48 1 97.81 73 CYS A N 1
ATOM 577 C CA . CYS A 1 73 ? -18.453 13.594 -4.84 1 97.81 73 CYS A CA 1
ATOM 578 C C . CYS A 1 73 ? -17.672 12.969 -5.996 1 97.81 73 CYS A C 1
ATOM 580 O O . CYS A 1 73 ? -17.344 11.781 -5.957 1 97.81 73 CYS A O 1
ATOM 582 N N . LEU A 1 74 ? -17.375 13.797 -6.969 1 98.12 74 LEU A N 1
ATOM 583 C CA . LEU A 1 74 ? -16.641 13.32 -8.125 1 98.12 74 LEU A CA 1
ATOM 584 C C . LEU A 1 74 ? -15.203 12.961 -7.746 1 98.12 74 LEU A C 1
ATOM 586 O O . LEU A 1 74 ? -14.68 11.922 -8.172 1 98.12 74 LEU A O 1
ATOM 590 N N . GLN A 1 75 ? -14.57 13.781 -6.945 1 98.75 75 GLN A N 1
ATOM 591 C CA . GLN A 1 75 ? -13.203 13.531 -6.516 1 98.75 75 GLN A CA 1
ATOM 592 C C . GLN A 1 75 ? -13.109 12.273 -5.648 1 98.75 75 GLN A C 1
ATOM 594 O O . GLN A 1 75 ? -12.156 11.5 -5.762 1 98.75 75 GLN A O 1
ATOM 599 N N . ALA A 1 76 ? -14.125 12.109 -4.801 1 98.88 76 ALA A N 1
ATOM 600 C CA . ALA A 1 76 ? -14.164 10.883 -4.008 1 98.88 76 ALA A CA 1
ATOM 601 C C . ALA A 1 76 ? -14.305 9.656 -4.898 1 98.88 76 ALA A C 1
ATOM 603 O O . ALA A 1 76 ? -13.719 8.609 -4.625 1 98.88 76 ALA A O 1
ATOM 604 N N . GLY A 1 77 ? -15.125 9.797 -5.922 1 98.81 77 GLY A N 1
ATOM 605 C CA . GLY A 1 77 ? -15.234 8.727 -6.902 1 98.81 77 GLY A CA 1
ATOM 606 C C . GLY A 1 77 ? -13.922 8.414 -7.598 1 98.81 77 GLY A C 1
ATOM 607 O O . GLY A 1 77 ? -13.586 7.25 -7.816 1 98.81 77 GLY A O 1
ATOM 608 N N . VAL A 1 78 ? -13.18 9.461 -7.961 1 98.88 78 VAL A N 1
ATOM 609 C CA . VAL A 1 78 ? -11.867 9.297 -8.57 1 98.88 78 VAL A CA 1
ATOM 610 C C . VAL A 1 78 ? -10.938 8.562 -7.605 1 98.88 78 VAL A C 1
ATOM 612 O O . VAL A 1 78 ? -10.211 7.645 -8.008 1 98.88 78 VAL A O 1
ATOM 615 N N . ALA A 1 79 ? -10.984 8.922 -6.352 1 98.88 79 ALA A N 1
ATOM 616 C CA . ALA A 1 79 ? -10.172 8.25 -5.34 1 98.88 79 ALA A CA 1
ATOM 617 C C . ALA A 1 79 ? -10.508 6.766 -5.262 1 98.88 79 ALA A C 1
ATOM 619 O O . ALA A 1 79 ? -9.617 5.926 -5.129 1 98.88 79 ALA A O 1
ATOM 620 N N . MET A 1 80 ? -11.758 6.441 -5.371 1 98.81 80 MET A N 1
ATOM 621 C CA . MET A 1 80 ? -12.18 5.047 -5.344 1 98.81 80 MET A CA 1
ATOM 622 C C . MET A 1 80 ? -11.578 4.266 -6.504 1 98.81 80 MET A C 1
ATOM 624 O O . MET A 1 80 ? -11.172 3.113 -6.344 1 98.81 80 MET A O 1
ATOM 628 N N . GLU A 1 81 ? -11.547 4.887 -7.625 1 98.88 81 GLU A N 1
ATOM 629 C CA . GLU A 1 81 ? -11.008 4.203 -8.797 1 98.88 81 GLU A CA 1
ATOM 630 C C . GLU A 1 81 ? -9.492 4.027 -8.688 1 98.88 81 GLU A C 1
ATOM 632 O O . GLU A 1 81 ? -8.945 3.041 -9.172 1 98.88 81 GLU A O 1
ATOM 637 N N . LEU A 1 82 ? -8.82 4.965 -8.031 1 98.88 82 LEU A N 1
ATOM 638 C CA . LEU A 1 82 ? -7.395 4.797 -7.781 1 98.88 82 LEU A CA 1
ATOM 639 C C . LEU A 1 82 ? -7.152 3.68 -6.77 1 98.88 82 LEU A C 1
ATOM 641 O O . LEU A 1 82 ? -6.188 2.92 -6.898 1 98.88 82 LEU A O 1
ATOM 645 N N . LEU A 1 83 ? -8.008 3.602 -5.754 1 98.81 83 LEU A N 1
ATOM 646 C CA . LEU A 1 83 ? -7.914 2.488 -4.812 1 98.81 83 LEU A CA 1
ATOM 647 C C . LEU A 1 83 ? -8.141 1.157 -5.52 1 98.81 83 LEU A C 1
ATOM 649 O O . LEU A 1 83 ? -7.461 0.171 -5.23 1 98.81 83 LEU A O 1
ATOM 653 N N . GLN A 1 84 ? -9.086 1.163 -6.418 1 98.44 84 GLN A N 1
ATOM 654 C CA . GLN A 1 84 ? -9.328 -0.038 -7.215 1 98.44 84 GLN A CA 1
ATOM 655 C C . GLN A 1 84 ? -8.094 -0.405 -8.031 1 98.44 84 GLN A C 1
ATOM 657 O O . GLN A 1 84 ? -7.734 -1.581 -8.141 1 98.44 84 GLN A O 1
ATOM 662 N N . ALA A 1 85 ? -7.488 0.58 -8.641 1 98.62 85 ALA A N 1
ATOM 663 C CA . ALA A 1 85 ? -6.27 0.338 -9.406 1 98.62 85 ALA A CA 1
ATOM 664 C C . ALA A 1 85 ? -5.176 -0.258 -8.523 1 98.62 85 ALA A C 1
ATOM 666 O O . ALA A 1 85 ? -4.527 -1.236 -8.906 1 98.62 85 ALA A O 1
ATOM 667 N N . PHE A 1 86 ? -5.004 0.332 -7.355 1 98.69 86 PHE A N 1
ATOM 668 C CA . PHE A 1 86 ? -4.062 -0.164 -6.359 1 98.69 86 PHE A CA 1
ATOM 669 C C . PHE A 1 86 ? -4.309 -1.64 -6.07 1 98.69 86 PHE A C 1
ATOM 671 O O . PHE A 1 86 ? -3.398 -2.463 -6.191 1 98.69 86 PHE A O 1
ATOM 678 N N . LEU A 1 87 ? -5.473 -2 -5.781 1 98.44 87 LEU A N 1
ATOM 679 C CA . LEU A 1 87 ? -5.809 -3.365 -5.391 1 98.44 87 LEU A CA 1
ATOM 680 C C . LEU A 1 87 ? -5.645 -4.324 -6.57 1 98.44 87 LEU A C 1
ATOM 682 O O . LEU A 1 87 ? -5.141 -5.438 -6.402 1 98.44 87 LEU A O 1
ATOM 686 N N . LEU A 1 88 ? -6.023 -3.904 -7.777 1 98.19 88 LEU A N 1
ATOM 687 C CA . LEU A 1 88 ? -5.934 -4.762 -8.953 1 98.19 88 LEU A CA 1
ATOM 688 C C . LEU A 1 88 ? -4.48 -4.992 -9.352 1 98.19 88 LEU A C 1
ATOM 690 O O . LEU A 1 88 ? -4.109 -6.098 -9.75 1 98.19 88 LEU A O 1
ATOM 694 N N . ILE A 1 89 ? -3.703 -3.967 -9.25 1 98.81 89 ILE A N 1
ATOM 695 C CA . ILE A 1 89 ? -2.293 -4.086 -9.609 1 98.81 89 ILE A CA 1
ATOM 696 C C . ILE A 1 89 ? -1.615 -5.109 -8.695 1 98.81 89 ILE A C 1
ATOM 698 O O . ILE A 1 89 ? -0.896 -5.988 -9.172 1 98.81 89 ILE A O 1
ATOM 702 N N . HIS A 1 90 ? -1.862 -5.016 -7.438 1 98.81 90 HIS A N 1
ATOM 703 C CA . HIS A 1 90 ? -1.299 -5.973 -6.496 1 98.81 90 HIS A CA 1
ATOM 704 C C . HIS A 1 90 ? -1.913 -7.359 -6.684 1 98.81 90 HIS A C 1
ATOM 706 O O . HIS A 1 90 ? -1.203 -8.367 -6.652 1 98.81 90 HIS A O 1
ATOM 712 N N . ASP A 1 91 ? -3.188 -7.367 -6.938 1 97.25 91 ASP A N 1
ATOM 713 C CA . ASP A 1 91 ? -3.891 -8.633 -7.141 1 97.25 91 ASP A CA 1
ATOM 714 C C . ASP A 1 91 ? -3.363 -9.367 -8.375 1 97.25 91 ASP A C 1
ATOM 716 O O . ASP A 1 91 ? -3.244 -10.594 -8.367 1 97.25 91 ASP A O 1
ATOM 720 N N . ASP A 1 92 ? -3.104 -8.641 -9.453 1 97.75 92 ASP A N 1
ATOM 721 C CA . ASP A 1 92 ? -2.582 -9.242 -10.68 1 97.75 92 ASP A CA 1
ATOM 722 C C . ASP A 1 92 ? -1.248 -9.945 -10.422 1 97.75 92 ASP A C 1
ATOM 724 O O . ASP A 1 92 ? -0.951 -10.969 -11.031 1 97.75 92 ASP A O 1
ATOM 728 N N . ILE A 1 93 ? -0.446 -9.398 -9.555 1 98.38 93 ILE A N 1
ATOM 729 C CA . ILE A 1 93 ? 0.814 -10.031 -9.172 1 98.38 93 ILE A CA 1
ATOM 730 C C . ILE A 1 93 ? 0.535 -11.312 -8.391 1 98.38 93 ILE A C 1
ATOM 732 O O . ILE A 1 93 ? 1.11 -12.359 -8.68 1 98.38 93 ILE A O 1
ATOM 736 N N . MET A 1 94 ? -0.391 -11.258 -7.449 1 97.56 94 MET A N 1
ATOM 737 C CA . MET A 1 94 ? -0.702 -12.375 -6.566 1 97.56 94 MET A CA 1
ATOM 738 C C . MET A 1 94 ? -1.321 -13.531 -7.348 1 97.56 94 MET A C 1
ATOM 740 O O . MET A 1 94 ? -1.084 -14.695 -7.031 1 97.56 94 MET A O 1
ATOM 744 N N . ASP A 1 95 ? -2.055 -13.133 -8.398 1 93.06 95 ASP A N 1
ATOM 745 C CA . ASP A 1 95 ? -2.732 -14.141 -9.203 1 93.06 95 ASP A CA 1
ATOM 746 C C . ASP A 1 95 ? -1.87 -14.562 -10.391 1 93.06 95 ASP A C 1
ATOM 748 O O . ASP A 1 95 ? -2.236 -15.469 -11.141 1 93.06 95 ASP A O 1
ATOM 752 N N . GLN A 1 96 ? -0.785 -13.875 -10.578 1 93.75 96 GLN A N 1
ATOM 753 C CA . GLN A 1 96 ? 0.127 -14.102 -11.695 1 93.75 96 GLN A CA 1
ATOM 754 C C . GLN A 1 96 ? -0.576 -13.883 -13.031 1 93.75 96 GLN A C 1
ATOM 756 O O . GLN A 1 96 ? -0.36 -14.641 -13.984 1 93.75 96 GLN A O 1
ATOM 761 N N . ASP A 1 97 ? -1.46 -12.938 -13.023 1 92.88 97 ASP A N 1
ATOM 762 C CA . ASP A 1 97 ? -2.162 -12.57 -14.25 1 92.88 97 ASP A CA 1
ATOM 763 C C . ASP A 1 97 ? -1.331 -11.609 -15.094 1 92.88 97 ASP A C 1
ATOM 765 O O . ASP A 1 97 ? -1.039 -10.492 -14.656 1 92.88 97 ASP A O 1
ATOM 769 N N . LYS A 1 98 ? -1.106 -11.922 -16.344 1 95.44 98 LYS A N 1
ATOM 770 C CA . LYS A 1 98 ? -0.28 -11.078 -17.203 1 95.44 98 LYS A CA 1
ATOM 771 C C . LYS A 1 98 ? -1.137 -10.102 -18 1 95.44 98 LYS A C 1
ATOM 773 O O . LYS A 1 98 ? -0.614 -9.164 -18.609 1 95.44 98 LYS A O 1
ATOM 778 N N . THR A 1 99 ? -2.492 -10.281 -17.875 1 94.44 99 THR A N 1
ATOM 779 C CA . THR A 1 99 ? -3.406 -9.406 -18.594 1 94.44 99 THR A CA 1
ATOM 780 C C . THR A 1 99 ? -4.52 -8.914 -17.672 1 94.44 99 THR A C 1
ATOM 782 O O . THR A 1 99 ? -4.922 -9.617 -16.734 1 94.44 99 THR A O 1
ATOM 785 N N . ARG A 1 100 ? -4.949 -7.711 -17.875 1 92.69 100 ARG A N 1
ATOM 786 C CA . ARG A 1 100 ? -6.059 -7.055 -17.188 1 92.69 100 ARG A CA 1
ATOM 787 C C . ARG A 1 100 ? -6.758 -6.062 -18.109 1 92.69 100 ARG A C 1
ATOM 789 O O . ARG A 1 100 ? -6.109 -5.234 -18.75 1 92.69 100 ARG A O 1
ATOM 796 N N . ARG A 1 101 ? -8.062 -6.23 -18.234 1 91.81 101 ARG A N 1
ATOM 797 C CA . ARG A 1 101 ? -8.875 -5.297 -19 1 91.81 101 ARG A CA 1
ATOM 798 C C . ARG A 1 101 ? -8.453 -5.273 -20.469 1 91.81 101 ARG A C 1
ATOM 800 O O . ARG A 1 101 ? -8.336 -4.203 -21.062 1 91.81 101 ARG A O 1
ATOM 807 N N . GLY A 1 102 ? -8.078 -6.477 -20.953 1 90.25 102 GLY A N 1
ATOM 808 C CA . GLY A 1 102 ? -7.77 -6.637 -22.375 1 90.25 102 GLY A CA 1
ATOM 809 C C . GLY A 1 102 ? -6.383 -6.137 -22.734 1 90.25 102 GLY A C 1
ATOM 810 O O . GLY A 1 102 ? -6.031 -6.082 -23.922 1 90.25 102 GLY A O 1
ATOM 811 N N . ALA A 1 103 ? -5.582 -5.781 -21.766 1 95.38 103 ALA A N 1
ATOM 812 C CA . ALA A 1 103 ? -4.23 -5.27 -21.969 1 95.38 103 ALA A CA 1
ATOM 813 C C . ALA A 1 103 ? -3.256 -5.879 -20.969 1 95.38 103 ALA A C 1
ATOM 815 O O . ALA A 1 103 ? -3.672 -6.527 -20 1 95.38 103 ALA A O 1
ATOM 816 N N . PRO A 1 104 ? -1.94 -5.754 -21.188 1 97.25 104 PRO A N 1
ATOM 817 C CA . PRO A 1 104 ? -0.989 -6.254 -20.203 1 97.25 104 PRO A CA 1
ATOM 818 C C . PRO A 1 104 ? -1.182 -5.617 -18.828 1 97.25 104 PRO A C 1
ATOM 820 O O . PRO A 1 104 ? -1.439 -4.414 -18.734 1 97.25 104 PRO A O 1
ATOM 823 N N . ALA A 1 105 ? -1.151 -6.5 -17.812 1 98.19 105 ALA A N 1
ATOM 824 C CA . ALA A 1 105 ? -1.175 -5.984 -16.438 1 98.19 105 ALA A CA 1
ATOM 825 C C . ALA A 1 105 ? 0.027 -5.078 -16.172 1 98.19 105 ALA A C 1
ATOM 827 O O . ALA A 1 105 ? 1.014 -5.117 -16.922 1 98.19 105 ALA A O 1
ATOM 828 N N . VAL A 1 106 ? -0.021 -4.312 -15.164 1 98.62 106 VAL A N 1
ATOM 829 C CA . VAL A 1 106 ? 0.986 -3.281 -14.93 1 98.62 106 VAL A CA 1
ATOM 830 C C . VAL A 1 106 ? 2.354 -3.932 -14.719 1 98.62 106 VAL A C 1
ATOM 832 O O . VAL A 1 106 ? 3.35 -3.49 -15.297 1 98.62 106 VAL A O 1
ATOM 835 N N . HIS A 1 107 ? 2.422 -5.031 -13.906 1 98.69 107 HIS A N 1
ATOM 836 C CA . HIS A 1 107 ? 3.703 -5.695 -13.695 1 98.69 107 HIS A CA 1
ATOM 837 C C . HIS A 1 107 ? 4.238 -6.289 -14.992 1 98.69 107 HIS A C 1
ATOM 839 O O . HIS A 1 107 ? 5.449 -6.293 -15.227 1 98.69 107 HIS A O 1
ATOM 845 N N . ALA A 1 108 ? 3.354 -6.785 -15.82 1 98.25 108 ALA A N 1
ATOM 846 C CA . ALA A 1 108 ? 3.752 -7.324 -17.125 1 98.25 108 ALA A CA 1
ATOM 847 C C . ALA A 1 108 ? 4.281 -6.223 -18.031 1 98.25 108 ALA A C 1
ATOM 849 O O . ALA A 1 108 ? 5.211 -6.449 -18.812 1 98.25 108 ALA A O 1
ATOM 850 N N . GLN A 1 109 ? 3.645 -5.066 -17.969 1 98.31 109 GLN A N 1
ATOM 851 C CA . GLN A 1 109 ? 4.133 -3.932 -18.75 1 98.31 109 GLN A CA 1
ATOM 852 C C . GLN A 1 109 ? 5.578 -3.596 -18.391 1 98.31 109 GLN A C 1
ATOM 854 O O . GLN A 1 109 ? 6.395 -3.314 -19.266 1 98.31 109 GLN A O 1
ATOM 859 N N . TYR A 1 110 ? 5.871 -3.627 -17.141 1 98.19 110 TYR A N 1
ATOM 860 C CA . TYR A 1 110 ? 7.215 -3.275 -16.703 1 98.19 110 TYR A CA 1
ATOM 861 C C . TYR A 1 110 ? 8.203 -4.387 -17.031 1 98.19 110 TYR A C 1
ATOM 863 O O . TYR A 1 110 ? 9.375 -4.121 -17.312 1 98.19 110 TYR A O 1
ATOM 871 N N . GLU A 1 111 ? 7.746 -5.613 -16.922 1 97.5 111 GLU A N 1
ATOM 872 C CA . GLU A 1 111 ? 8.578 -6.715 -17.406 1 97.5 111 GLU A CA 1
ATOM 873 C C . GLU A 1 111 ? 8.992 -6.496 -18.859 1 97.5 111 GLU A C 1
ATOM 875 O O . GLU A 1 111 ? 10.172 -6.613 -19.188 1 97.5 111 GLU A O 1
ATOM 880 N N . GLU A 1 112 ? 8.016 -6.184 -19.641 1 96.44 112 GLU A N 1
ATOM 881 C CA . GLU A 1 112 ? 8.273 -5.934 -21.047 1 96.44 112 GLU A CA 1
ATOM 882 C C . GLU A 1 112 ? 9.195 -4.734 -21.25 1 96.44 112 GLU A C 1
ATOM 884 O O . GLU A 1 112 ? 10.008 -4.711 -22.172 1 96.44 112 GLU A O 1
ATOM 889 N N . HIS A 1 113 ? 8.969 -3.727 -20.469 1 94.88 113 HIS A N 1
ATOM 890 C CA . HIS A 1 113 ? 9.805 -2.533 -20.516 1 94.88 113 HIS A CA 1
ATOM 891 C C . HIS A 1 113 ? 11.273 -2.887 -20.328 1 94.88 113 HIS A C 1
ATOM 893 O O . HIS A 1 113 ? 12.133 -2.369 -21.047 1 94.88 113 HIS A O 1
ATOM 899 N N . LEU A 1 114 ? 11.547 -3.74 -19.391 1 94.56 114 LEU A N 1
ATOM 900 C CA . LEU A 1 114 ? 12.93 -4.137 -19.156 1 94.56 114 LEU A CA 1
ATOM 901 C C . LEU A 1 114 ? 13.484 -4.934 -20.328 1 94.56 114 LEU A C 1
ATOM 903 O O . LEU A 1 114 ? 14.633 -4.73 -20.734 1 94.56 114 LEU A O 1
ATOM 907 N N . PHE A 1 115 ? 12.703 -5.812 -20.828 1 92.38 115 PHE A N 1
ATOM 908 C CA . PHE A 1 115 ? 13.133 -6.617 -21.969 1 92.38 115 PHE A CA 1
ATOM 909 C C . PHE A 1 115 ? 13.469 -5.73 -23.156 1 92.38 115 PHE A C 1
ATOM 911 O O . PHE A 1 115 ? 14.375 -6.039 -23.938 1 92.38 115 PHE A O 1
ATOM 918 N N . GLY A 1 116 ? 12.695 -4.68 -23.312 1 90.25 116 GLY A N 1
ATOM 919 C CA . GLY A 1 116 ? 12.984 -3.74 -24.391 1 90.25 116 GLY A CA 1
ATOM 920 C C . GLY A 1 116 ? 14.344 -3.076 -24.234 1 90.25 116 GLY A C 1
ATOM 921 O O . GLY A 1 116 ? 15.008 -2.791 -25.234 1 90.25 116 GLY A O 1
ATOM 922 N N . LYS A 1 117 ? 14.789 -2.883 -23.062 1 88.44 117 LYS A N 1
ATOM 923 C CA . LYS A 1 117 ? 16.062 -2.205 -22.797 1 88.44 117 LYS A CA 1
ATOM 924 C C . LYS A 1 117 ? 17.203 -3.207 -22.688 1 88.44 117 LYS A C 1
ATOM 926 O O . LYS A 1 117 ? 18.344 -2.891 -23.016 1 88.44 117 LYS A O 1
ATOM 931 N N . ARG A 1 118 ? 16.812 -4.402 -22.234 1 91.75 118 ARG A N 1
ATOM 932 C CA . ARG A 1 118 ? 17.781 -5.473 -22.016 1 91.75 118 ARG A CA 1
ATOM 933 C C . ARG A 1 118 ? 17.234 -6.812 -22.484 1 91.75 118 ARG A C 1
ATOM 935 O O . ARG A 1 118 ? 16.859 -7.66 -21.672 1 91.75 118 ARG A O 1
ATOM 942 N N . PRO A 1 119 ? 17.375 -7.09 -23.703 1 89 119 PRO A N 1
ATOM 943 C CA . PRO A 1 119 ? 16.797 -8.312 -24.266 1 89 119 PRO A CA 1
ATOM 944 C C . PRO A 1 119 ? 17.484 -9.578 -23.766 1 89 119 PRO A C 1
ATOM 946 O O . PRO A 1 119 ? 16.922 -10.664 -23.828 1 89 119 PRO A O 1
ATOM 949 N N . GLU A 1 120 ? 18.609 -9.391 -23.188 1 90.75 120 GLU A N 1
ATOM 950 C CA . GLU A 1 120 ? 19.422 -10.547 -22.797 1 90.75 120 GLU A CA 1
ATOM 951 C C . GLU A 1 120 ? 19.094 -10.977 -21.375 1 90.75 120 GLU A C 1
ATOM 953 O O . GLU A 1 120 ? 19.594 -12.008 -20.906 1 90.75 120 GLU A O 1
ATOM 958 N N . VAL A 1 121 ? 18.234 -10.25 -20.781 1 89.19 121 VAL A N 1
ATOM 959 C CA . VAL A 1 121 ? 17.953 -10.539 -19.375 1 89.19 121 VAL A CA 1
ATOM 960 C C . VAL A 1 121 ? 17.188 -11.859 -19.25 1 89.19 121 VAL A C 1
ATOM 962 O O . VAL A 1 121 ? 16.359 -12.18 -20.109 1 89.19 121 VAL A O 1
ATOM 965 N N . LEU A 1 122 ? 17.469 -12.539 -18.203 1 88.94 122 LEU A N 1
ATOM 966 C CA . LEU A 1 122 ? 16.75 -13.789 -17.953 1 88.94 122 LEU A CA 1
ATOM 967 C C . LEU A 1 122 ? 15.273 -13.523 -17.672 1 88.94 122 LEU A C 1
ATOM 969 O O . LEU A 1 122 ? 14.922 -12.492 -17.094 1 88.94 122 LEU A O 1
ATOM 973 N N . SER A 1 123 ? 14.516 -14.516 -18.031 1 89.81 123 SER A N 1
ATOM 974 C CA . SER A 1 123 ? 13.07 -14.391 -17.828 1 89.81 123 SER A CA 1
ATOM 975 C C . SER A 1 123 ? 12.734 -14.18 -16.359 1 89.81 123 SER A C 1
ATOM 977 O O . SER A 1 123 ? 11.867 -13.367 -16.031 1 89.81 123 SER A O 1
ATOM 979 N N . THR A 1 124 ? 13.484 -14.812 -15.516 1 91.38 124 THR A N 1
ATOM 980 C CA . THR A 1 124 ? 13.234 -14.719 -14.086 1 91.38 124 THR A CA 1
ATOM 981 C C . THR A 1 124 ? 13.562 -13.32 -13.562 1 91.38 124 THR A C 1
ATOM 983 O O . THR A 1 124 ? 12.883 -12.805 -12.68 1 91.38 124 THR A O 1
ATOM 986 N N . GLU A 1 125 ? 14.516 -12.734 -14.18 1 92.69 125 GLU A N 1
ATOM 987 C CA . GLU A 1 125 ? 14.906 -11.383 -13.797 1 92.69 125 GLU A CA 1
ATOM 988 C C . GLU A 1 125 ? 13.867 -10.359 -14.258 1 92.69 125 GLU A C 1
ATOM 990 O O . GLU A 1 125 ? 13.547 -9.414 -13.531 1 92.69 125 GLU A O 1
ATOM 995 N N . GLY A 1 126 ? 13.398 -10.602 -15.469 1 95.56 126 GLY A N 1
ATOM 996 C CA . GLY A 1 126 ? 12.352 -9.734 -15.984 1 95.56 126 GLY A CA 1
ATOM 997 C C . GLY A 1 126 ? 11.07 -9.805 -15.18 1 95.56 126 GLY A C 1
ATOM 998 O O . GLY A 1 126 ? 10.445 -8.773 -14.914 1 95.56 126 GLY A O 1
ATOM 999 N N . GLU A 1 127 ? 10.734 -11.008 -14.844 1 96.31 127 GLU A N 1
ATOM 1000 C CA . GLU A 1 127 ? 9.531 -11.211 -14.055 1 96.31 127 GLU A CA 1
ATOM 1001 C C . GLU A 1 127 ? 9.648 -10.539 -12.688 1 96.31 127 GLU A C 1
ATOM 1003 O O . GLU A 1 127 ? 8.711 -9.875 -12.234 1 96.31 127 GLU A O 1
ATOM 1008 N N . HIS A 1 128 ? 10.773 -10.719 -12.125 1 96.56 128 HIS A N 1
ATOM 1009 C CA . HIS A 1 128 ? 11 -10.102 -10.82 1 96.56 128 HIS A CA 1
ATOM 1010 C C . HIS A 1 128 ? 10.969 -8.578 -10.914 1 96.56 128 HIS A C 1
ATOM 1012 O O . HIS A 1 128 ? 10.391 -7.918 -10.047 1 96.56 128 HIS A O 1
ATOM 1018 N N . TYR A 1 129 ? 11.57 -8.047 -11.945 1 97.56 129 TYR A N 1
ATOM 1019 C CA . TYR A 1 129 ? 11.547 -6.609 -12.18 1 97.56 129 TYR A CA 1
ATOM 1020 C C . TYR A 1 129 ? 10.117 -6.105 -12.305 1 97.56 129 TYR A C 1
ATOM 1022 O O . TYR A 1 129 ? 9.75 -5.086 -11.719 1 97.56 129 TYR A O 1
ATOM 1030 N N . GLY A 1 130 ? 9.344 -6.82 -13.078 1 98.44 130 GLY A N 1
ATOM 1031 C CA . GLY A 1 130 ? 7.941 -6.469 -13.242 1 98.44 130 GLY A CA 1
ATOM 1032 C C . GLY A 1 130 ? 7.168 -6.465 -11.938 1 98.44 130 GLY A C 1
ATOM 1033 O O . GLY A 1 130 ? 6.406 -5.531 -11.664 1 98.44 130 GLY A O 1
ATOM 1034 N N . VAL A 1 131 ? 7.395 -7.473 -11.117 1 98.56 131 VAL A N 1
ATOM 1035 C CA . VAL A 1 131 ? 6.723 -7.602 -9.828 1 98.56 131 VAL A CA 1
ATOM 1036 C C . VAL A 1 131 ? 7.109 -6.438 -8.922 1 98.56 131 VAL A C 1
ATOM 1038 O O . VAL A 1 131 ? 6.246 -5.805 -8.305 1 98.56 131 VAL A O 1
ATOM 1041 N N . ALA A 1 132 ? 8.391 -6.117 -8.859 1 98.62 132 ALA A N 1
ATOM 1042 C CA . ALA A 1 132 ? 8.883 -5.039 -8.008 1 98.62 132 ALA A CA 1
ATOM 1043 C C . ALA A 1 132 ? 8.273 -3.697 -8.414 1 98.62 132 ALA A C 1
ATOM 1045 O O . ALA A 1 132 ? 7.742 -2.973 -7.566 1 98.62 132 ALA A O 1
ATOM 1046 N N . GLN A 1 133 ? 8.273 -3.426 -9.695 1 98.69 133 GLN A N 1
ATOM 1047 C CA . GLN A 1 133 ? 7.707 -2.18 -10.195 1 98.69 133 GLN A CA 1
ATOM 1048 C C . GLN A 1 133 ? 6.199 -2.131 -9.969 1 98.69 133 GLN A C 1
ATOM 1050 O O . GLN A 1 133 ? 5.645 -1.073 -9.656 1 98.69 133 GLN A O 1
ATOM 1055 N N . GLY A 1 134 ? 5.574 -3.289 -10.164 1 98.88 134 GLY A N 1
ATOM 1056 C CA . GLY A 1 134 ? 4.145 -3.377 -9.93 1 98.88 134 GLY A CA 1
ATOM 1057 C C . GLY A 1 134 ? 3.752 -3.088 -8.492 1 98.88 134 GLY A C 1
ATOM 1058 O O . GLY A 1 134 ? 2.758 -2.404 -8.242 1 98.88 134 GLY A O 1
ATOM 1059 N N . ILE A 1 135 ? 4.52 -3.611 -7.531 1 98.94 135 ILE A N 1
ATOM 1060 C CA . ILE A 1 135 ? 4.262 -3.35 -6.117 1 98.94 135 ILE A CA 1
ATOM 1061 C C . ILE A 1 135 ? 4.332 -1.848 -5.852 1 98.94 135 ILE A C 1
ATOM 1063 O O . ILE A 1 135 ? 3.434 -1.277 -5.23 1 98.94 135 ILE A O 1
ATOM 1067 N N . CYS A 1 136 ? 5.328 -1.178 -6.398 1 98.75 136 CYS A N 1
ATOM 1068 C CA . CYS A 1 136 ? 5.488 0.261 -6.223 1 98.75 136 CYS A CA 1
ATOM 1069 C C . CYS A 1 136 ? 4.32 1.019 -6.844 1 98.75 136 CYS A C 1
ATOM 1071 O O . CYS A 1 136 ? 3.801 1.963 -6.246 1 98.75 136 CYS A O 1
ATOM 1073 N N . ALA A 1 137 ? 3.949 0.595 -8.039 1 98.81 137 ALA A N 1
ATOM 1074 C CA . ALA A 1 137 ? 2.857 1.262 -8.742 1 98.81 137 ALA A CA 1
ATOM 1075 C C . ALA A 1 137 ? 1.566 1.205 -7.934 1 98.81 137 ALA A C 1
ATOM 1077 O O . ALA A 1 137 ? 0.854 2.205 -7.82 1 98.81 137 ALA A O 1
ATOM 1078 N N . GLY A 1 138 ? 1.274 0.009 -7.402 1 98.88 138 GLY A N 1
ATOM 1079 C CA . GLY A 1 138 ? 0.104 -0.129 -6.551 1 98.88 138 GLY A CA 1
ATOM 1080 C C . GLY A 1 138 ? 0.164 0.743 -5.309 1 98.88 138 GLY A C 1
ATOM 1081 O O . GLY A 1 138 ? -0.822 1.39 -4.953 1 98.88 138 GLY A O 1
ATOM 1082 N N . ASP A 1 139 ? 1.327 0.783 -4.66 1 98.88 139 ASP A N 1
ATOM 1083 C CA . ASP A 1 139 ? 1.504 1.607 -3.469 1 98.88 139 ASP A CA 1
ATOM 1084 C C . ASP A 1 139 ? 1.266 3.082 -3.781 1 98.88 139 ASP A C 1
ATOM 1086 O O . ASP A 1 139 ? 0.596 3.783 -3.02 1 98.88 139 ASP A O 1
ATOM 1090 N N . VAL A 1 140 ? 1.803 3.537 -4.875 1 98.69 140 VAL A N 1
ATOM 1091 C CA . VAL A 1 140 ? 1.659 4.938 -5.266 1 98.69 140 VAL A CA 1
ATOM 1092 C C . VAL A 1 140 ? 0.189 5.25 -5.535 1 98.69 140 VAL A C 1
ATOM 1094 O O . VAL A 1 140 ? -0.324 6.277 -5.09 1 98.69 140 VAL A O 1
ATOM 1097 N N . ALA A 1 141 ? -0.507 4.371 -6.242 1 98.88 141 ALA A N 1
ATOM 1098 C CA . ALA A 1 141 ? -1.923 4.578 -6.539 1 98.88 141 ALA A CA 1
ATOM 1099 C C . ALA A 1 141 ? -2.738 4.711 -5.254 1 98.88 141 ALA A C 1
ATOM 1101 O O . ALA A 1 141 ? -3.619 5.57 -5.156 1 98.88 141 ALA A O 1
ATOM 1102 N N . ALA A 1 142 ? -2.451 3.883 -4.266 1 98.88 142 ALA A N 1
ATOM 1103 C CA . ALA A 1 142 ? -3.166 3.914 -2.99 1 98.88 142 ALA A CA 1
ATOM 1104 C C . ALA A 1 142 ? -3.029 5.277 -2.318 1 98.88 142 ALA A C 1
ATOM 1106 O O . ALA A 1 142 ? -4.016 5.844 -1.843 1 98.88 142 ALA A O 1
ATOM 1107 N N . PHE A 1 143 ? -1.857 5.781 -2.33 1 98.75 143 PHE A N 1
ATOM 1108 C CA . PHE A 1 143 ? -1.626 6.996 -1.558 1 98.75 143 PHE A CA 1
ATOM 1109 C C . PHE A 1 143 ? -1.978 8.234 -2.375 1 98.75 143 PHE A C 1
ATOM 1111 O O . PHE A 1 143 ? -2.217 9.305 -1.816 1 98.75 143 PHE A O 1
ATOM 1118 N N . LEU A 1 144 ? -2.027 8.133 -3.732 1 98.75 144 LEU A N 1
ATOM 1119 C CA . LEU A 1 144 ? -2.66 9.188 -4.52 1 98.75 144 LEU A CA 1
ATOM 1120 C C . LEU A 1 144 ? -4.133 9.328 -4.148 1 98.75 144 LEU A C 1
ATOM 1122 O O . LEU A 1 144 ? -4.645 10.445 -4.051 1 98.75 144 LEU A O 1
ATOM 1126 N N . ALA A 1 145 ? -4.762 8.188 -3.955 1 98.88 145 ALA A N 1
ATOM 1127 C CA . ALA A 1 145 ? -6.164 8.211 -3.549 1 98.88 145 ALA A CA 1
ATOM 1128 C C . ALA A 1 145 ? -6.332 8.898 -2.199 1 98.88 145 ALA A C 1
ATOM 1130 O O . ALA A 1 145 ? -7.246 9.711 -2.02 1 98.88 145 ALA A O 1
ATOM 1131 N N . MET A 1 146 ? -5.457 8.609 -1.264 1 98.75 146 MET A N 1
ATOM 1132 C CA . MET A 1 146 ? -5.543 9.195 0.069 1 98.75 146 MET A CA 1
ATOM 1133 C C . MET A 1 146 ? -5.289 10.703 0.014 1 98.75 146 MET A C 1
ATOM 1135 O O . MET A 1 146 ? -5.875 11.461 0.789 1 98.75 146 MET A O 1
ATOM 1139 N N . GLN A 1 147 ? -4.445 11.102 -0.92 1 98.19 147 GLN A N 1
ATOM 1140 C CA . GLN A 1 147 ? -4.207 12.523 -1.129 1 98.19 147 GLN A CA 1
ATOM 1141 C C . GLN A 1 147 ? -5.477 13.234 -1.6 1 98.19 147 GLN A C 1
ATOM 1143 O O . GLN A 1 147 ? -5.789 14.336 -1.142 1 98.19 147 GLN A O 1
ATOM 1148 N N . ILE A 1 148 ? -6.172 12.594 -2.508 1 98.69 148 ILE A N 1
ATOM 1149 C CA . ILE A 1 148 ? -7.426 13.164 -2.986 1 98.69 148 ILE A CA 1
ATOM 1150 C C . ILE A 1 148 ? -8.398 13.328 -1.822 1 98.69 148 ILE A C 1
ATOM 1152 O O . ILE A 1 148 ? -8.969 14.406 -1.625 1 98.69 148 ILE A O 1
ATOM 1156 N N . ILE A 1 149 ? -8.57 12.297 -0.999 1 98.81 149 ILE A N 1
ATOM 1157 C CA . ILE A 1 149 ? -9.555 12.273 0.079 1 98.81 149 ILE A CA 1
ATOM 1158 C C . ILE A 1 149 ? -9.219 13.344 1.11 1 98.81 149 ILE A C 1
ATOM 1160 O O . ILE A 1 149 ? -10.102 14.039 1.606 1 98.81 149 ILE A O 1
ATOM 1164 N N . SER A 1 150 ? -7.93 13.508 1.41 1 97.81 150 SER A N 1
ATOM 1165 C CA . SER A 1 150 ? -7.5 14.477 2.408 1 97.81 150 SER A CA 1
ATOM 1166 C C . SER A 1 150 ? -7.672 15.906 1.896 1 97.81 150 SER A C 1
ATOM 1168 O O . SER A 1 150 ? -7.629 16.859 2.674 1 97.81 150 SER A O 1
ATOM 1170 N N . GLY A 1 151 ? -7.91 16.078 0.614 1 97.56 151 GLY A N 1
ATOM 1171 C CA . GLY A 1 151 ? -8.008 17.406 0.024 1 97.56 151 GLY A CA 1
ATOM 1172 C C . GLY A 1 151 ? -9.414 17.75 -0.429 1 97.56 151 GLY A C 1
ATOM 1173 O O . GLY A 1 151 ? -9.625 18.797 -1.055 1 97.56 151 GLY A O 1
ATOM 1174 N N . LEU A 1 152 ? -10.352 16.906 -0.127 1 98.44 152 LEU A N 1
ATOM 1175 C CA . LEU A 1 152 ? -11.719 17.156 -0.557 1 98.44 152 LEU A CA 1
ATOM 1176 C C . LEU A 1 152 ? -12.227 18.484 -0.004 1 98.44 152 LEU A C 1
ATOM 1178 O O . LEU A 1 152 ? -11.914 18.844 1.134 1 98.44 152 LEU A O 1
ATOM 1182 N N . GLU A 1 153 ? -13.008 19.188 -0.788 1 97.31 153 GLU A N 1
ATOM 1183 C CA . GLU A 1 153 ? -13.57 20.469 -0.364 1 97.31 153 GLU A CA 1
ATOM 1184 C C . GLU A 1 153 ? -14.82 20.266 0.49 1 97.31 153 GLU A C 1
ATOM 1186 O O . GLU A 1 153 ? -15.906 20.719 0.123 1 97.31 153 GLU A O 1
ATOM 1191 N N . VAL A 1 154 ? -14.695 19.688 1.599 1 98.06 154 VAL A N 1
ATOM 1192 C CA . VAL A 1 154 ? -15.695 19.5 2.646 1 98.06 154 VAL A CA 1
ATOM 1193 C C . VAL A 1 154 ? -15.07 19.797 4.012 1 98.06 154 VAL A C 1
ATOM 1195 O O . VAL A 1 154 ? -13.875 20.094 4.105 1 98.06 154 VAL A O 1
ATOM 1198 N N . ILE A 1 155 ? -15.828 19.844 5.066 1 97.69 155 ILE A N 1
ATOM 1199 C CA . ILE A 1 155 ? -15.32 20.188 6.391 1 97.69 155 ILE A CA 1
ATOM 1200 C C . ILE A 1 155 ? -14.297 19.156 6.844 1 97.69 155 ILE A C 1
ATOM 1202 O O . ILE A 1 155 ? -14.391 17.984 6.473 1 97.69 155 ILE A O 1
ATOM 1206 N N . PRO A 1 156 ? -13.305 19.469 7.625 1 98.12 156 PRO A N 1
ATOM 1207 C CA . PRO A 1 156 ? -12.219 18.578 8.023 1 98.12 156 PRO A CA 1
ATOM 1208 C C . PRO A 1 156 ? -12.727 17.312 8.719 1 98.12 156 PRO A C 1
ATOM 1210 O O . PRO A 1 156 ? -12.156 16.234 8.539 1 98.12 156 PRO A O 1
ATOM 1213 N N . GLU A 1 157 ? -13.805 17.453 9.461 1 97.94 157 GLU A N 1
ATOM 1214 C CA . GLU A 1 157 ? -14.359 16.297 10.164 1 97.94 157 GLU A CA 1
ATOM 1215 C C . GLU A 1 157 ? -14.781 15.203 9.188 1 97.94 157 GLU A C 1
ATOM 1217 O O . GLU A 1 157 ? -14.539 14.023 9.43 1 97.94 157 GLU A O 1
ATOM 1222 N N . THR A 1 158 ? -15.344 15.633 8.094 1 98.25 158 THR A N 1
ATOM 1223 C CA . THR A 1 158 ? -15.781 14.672 7.09 1 98.25 158 THR A CA 1
ATOM 1224 C C . THR A 1 158 ? -14.586 14.023 6.402 1 98.25 158 THR A C 1
ATOM 1226 O O . THR A 1 158 ? -14.586 12.812 6.16 1 98.25 158 THR A O 1
ATOM 1229 N N . ARG A 1 159 ? -13.57 14.852 6.086 1 98.44 159 ARG A N 1
ATOM 1230 C CA . ARG A 1 159 ? -12.367 14.32 5.46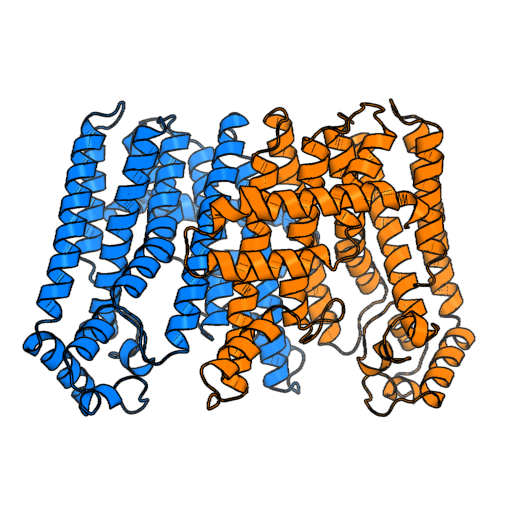1 1 98.44 159 ARG A CA 1
ATOM 1231 C C . ARG A 1 159 ? -11.727 13.25 6.332 1 98.44 159 ARG A C 1
ATOM 1233 O O . ARG A 1 159 ? -11.359 12.18 5.84 1 98.44 159 ARG A O 1
ATOM 1240 N N . VAL A 1 160 ? -11.688 13.531 7.625 1 98.31 160 VAL A N 1
ATOM 1241 C CA . VAL A 1 160 ? -11.07 12.602 8.562 1 98.31 160 VAL A CA 1
ATOM 1242 C C . VAL A 1 160 ? -11.891 11.32 8.641 1 98.31 160 VAL A C 1
ATOM 1244 O O . VAL A 1 160 ? -11.336 10.219 8.688 1 98.31 160 VAL A O 1
ATOM 1247 N N . GLU A 1 161 ? -13.125 11.469 8.648 1 98.06 161 GLU A N 1
ATOM 1248 C CA . GLU A 1 161 ? -14.016 10.312 8.711 1 98.06 161 GLU A CA 1
ATOM 1249 C C . GLU A 1 161 ? -13.859 9.422 7.477 1 98.06 161 GLU A C 1
ATOM 1251 O O . GLU A 1 161 ? -13.875 8.195 7.582 1 98.06 161 GLU A O 1
ATOM 1256 N N . LEU A 1 162 ? -13.758 10.055 6.355 1 98.69 162 LEU A N 1
ATOM 1257 C CA . LEU A 1 162 ? -13.594 9.297 5.121 1 98.69 162 LEU A CA 1
ATOM 1258 C C . LEU A 1 162 ? -12.266 8.555 5.109 1 98.69 162 LEU A C 1
ATOM 1260 O O . LEU A 1 162 ? -12.195 7.398 4.68 1 98.69 162 LEU A O 1
ATOM 1264 N N . VAL A 1 163 ? -11.203 9.211 5.602 1 98.75 163 VAL A N 1
ATOM 1265 C CA . VAL A 1 163 ? -9.906 8.562 5.695 1 98.75 163 VAL A CA 1
ATOM 1266 C C . VAL A 1 163 ? -10 7.34 6.605 1 98.75 163 VAL A C 1
ATOM 1268 O O . VAL A 1 163 ? -9.492 6.266 6.277 1 98.75 163 VAL A O 1
ATOM 1271 N N . SER A 1 164 ? -10.648 7.508 7.711 1 98.06 164 SER A N 1
ATOM 1272 C CA . SER A 1 164 ? -10.812 6.426 8.68 1 98.06 164 SER A CA 1
ATOM 1273 C C . SER A 1 164 ? -11.617 5.27 8.086 1 98.06 164 SER A C 1
ATOM 1275 O O . SER A 1 164 ? -11.242 4.105 8.234 1 98.06 164 SER A O 1
ATOM 1277 N N . MET A 1 165 ? -12.664 5.59 7.418 1 97.62 165 MET A N 1
ATOM 1278 C CA . MET A 1 165 ? -13.539 4.602 6.797 1 97.62 165 MET A CA 1
ATOM 1279 C C . MET A 1 165 ? -12.789 3.814 5.723 1 97.62 165 MET A C 1
ATOM 1281 O O . MET A 1 165 ? -12.828 2.582 5.711 1 97.62 165 MET A O 1
ATOM 1285 N N . ILE A 1 166 ? -12.094 4.531 4.879 1 98.56 166 ILE A N 1
ATOM 1286 C CA . ILE A 1 166 ? -11.352 3.896 3.793 1 98.56 166 ILE A CA 1
ATOM 1287 C C . ILE A 1 166 ? -10.25 3.012 4.371 1 98.56 166 ILE A C 1
ATOM 1289 O O . ILE A 1 166 ? -10.07 1.873 3.932 1 98.56 166 ILE A O 1
ATOM 1293 N N . SER A 1 167 ? -9.523 3.494 5.344 1 98.25 167 SER A N 1
ATOM 1294 C CA . SER A 1 167 ? -8.438 2.734 5.953 1 98.25 167 SER A CA 1
ATOM 1295 C C . SER A 1 167 ? -8.953 1.438 6.574 1 98.25 167 SER A C 1
ATOM 1297 O O . SER A 1 167 ? -8.344 0.378 6.398 1 98.25 167 SER A O 1
ATOM 1299 N N . ARG A 1 168 ? -10.055 1.524 7.242 1 96.31 168 ARG A N 1
ATOM 1300 C CA . ARG A 1 168 ? -10.656 0.349 7.863 1 96.31 168 ARG A CA 1
ATOM 1301 C C . ARG A 1 168 ? -11.055 -0.683 6.809 1 96.31 168 ARG A C 1
ATOM 1303 O O . ARG A 1 168 ? -10.805 -1.879 6.984 1 96.31 168 ARG A O 1
ATOM 1310 N N . GLU A 1 169 ? -11.625 -0.226 5.812 1 96.88 169 GLU A N 1
ATOM 1311 C CA . GLU A 1 169 ? -12.102 -1.142 4.781 1 96.88 169 GLU A CA 1
ATOM 1312 C C . GLU A 1 169 ? -10.938 -1.782 4.027 1 96.88 169 GLU A C 1
ATOM 1314 O O . GLU A 1 169 ? -11 -2.959 3.67 1 96.88 169 GLU A O 1
ATOM 1319 N N . ILE A 1 170 ? -9.891 -1.046 3.73 1 97.88 170 ILE A N 1
ATOM 1320 C CA . ILE A 1 170 ? -8.766 -1.607 3 1 97.88 170 ILE A CA 1
ATOM 1321 C C . ILE A 1 170 ? -8.055 -2.646 3.865 1 97.88 170 ILE A C 1
ATOM 1323 O O . ILE A 1 170 ? -7.562 -3.656 3.355 1 97.88 170 ILE A O 1
ATOM 1327 N N . VAL A 1 171 ? -7.996 -2.441 5.168 1 97.62 171 VAL A N 1
ATOM 1328 C CA . VAL A 1 171 ? -7.461 -3.459 6.07 1 97.62 171 VAL A CA 1
ATOM 1329 C C . VAL A 1 171 ? -8.281 -4.742 5.941 1 97.62 171 VAL A C 1
ATOM 1331 O O . VAL A 1 171 ? -7.719 -5.832 5.789 1 97.62 171 VAL A O 1
ATOM 1334 N N . ALA A 1 172 ? -9.594 -4.605 5.949 1 96.06 172 ALA A N 1
ATOM 1335 C CA . ALA A 1 172 ? -10.477 -5.762 5.82 1 96.06 172 ALA A CA 1
ATOM 1336 C C . ALA A 1 172 ? -10.273 -6.461 4.48 1 96.06 172 ALA A C 1
ATOM 1338 O O . ALA A 1 172 ? -10.258 -7.691 4.41 1 96.06 172 ALA A O 1
ATOM 1339 N N . VAL A 1 173 ? -10.109 -5.676 3.469 1 96.88 173 VAL A N 1
ATOM 1340 C CA . VAL A 1 173 ? -9.883 -6.219 2.133 1 96.88 173 VAL A CA 1
ATOM 1341 C C . VAL A 1 173 ? -8.57 -7 2.104 1 96.88 173 VAL A C 1
ATOM 1343 O O . VAL A 1 173 ? -8.5 -8.086 1.52 1 96.88 173 VAL A O 1
ATOM 1346 N N . GLY A 1 174 ? -7.539 -6.387 2.727 1 97.31 174 GLY A N 1
ATOM 1347 C CA . GLY A 1 174 ? -6.254 -7.07 2.793 1 97.31 174 GLY A CA 1
ATOM 1348 C C . GLY A 1 174 ? -6.336 -8.422 3.479 1 97.31 174 GLY A C 1
ATOM 1349 O O . GLY A 1 174 ? -5.77 -9.398 2.994 1 97.31 174 GLY A O 1
ATOM 1350 N N . LEU A 1 175 ? -7.035 -8.5 4.547 1 96.81 175 LEU A N 1
ATOM 1351 C CA . LEU A 1 175 ? -7.184 -9.742 5.289 1 96.81 175 LEU A CA 1
ATOM 1352 C C . LEU A 1 175 ? -7.992 -10.758 4.488 1 96.81 175 LEU A C 1
ATOM 1354 O O . LEU A 1 175 ? -7.668 -11.945 4.473 1 96.81 175 LEU A O 1
ATOM 1358 N N . ALA A 1 176 ? -9.047 -10.281 3.855 1 95.62 176 ALA A N 1
ATOM 1359 C CA . ALA A 1 176 ? -9.836 -11.164 3.004 1 95.62 176 ALA A CA 1
ATOM 1360 C C . ALA A 1 176 ? -9.008 -11.703 1.844 1 95.62 176 ALA A C 1
ATOM 1362 O O . ALA A 1 176 ? -9.164 -12.859 1.439 1 95.62 176 ALA A O 1
ATOM 1363 N N . GLN A 1 177 ? -8.148 -10.891 1.301 1 96.44 177 GLN A N 1
ATOM 1364 C CA . GLN A 1 177 ? -7.281 -11.32 0.21 1 96.44 177 GLN A CA 1
ATOM 1365 C C . GLN A 1 177 ? -6.273 -12.359 0.688 1 96.44 177 GLN A C 1
ATOM 1367 O O . GLN A 1 177 ? -5.93 -13.281 -0.052 1 96.44 177 GLN A O 1
ATOM 1372 N N . MET A 1 178 ? -5.77 -12.211 1.896 1 96.88 178 MET A N 1
ATOM 1373 C CA . MET A 1 178 ? -4.887 -13.227 2.461 1 96.88 178 MET A CA 1
ATOM 1374 C C . MET A 1 178 ? -5.582 -14.578 2.512 1 96.88 178 MET A C 1
ATOM 1376 O O . MET A 1 178 ? -4.977 -15.609 2.201 1 96.88 178 MET A O 1
ATOM 1380 N N . GLN A 1 179 ? -6.832 -14.531 2.93 1 95.12 179 GLN A N 1
ATOM 1381 C CA . GLN A 1 179 ? -7.621 -15.758 2.967 1 95.12 179 GLN A CA 1
ATOM 1382 C C . GLN A 1 179 ? -7.812 -16.328 1.566 1 95.12 179 GLN A C 1
ATOM 1384 O O . GLN A 1 179 ? -7.738 -17.547 1.374 1 95.12 179 GLN A O 1
ATOM 1389 N N . ASP A 1 180 ? -8.055 -15.492 0.622 1 94.62 180 ASP A N 1
ATOM 1390 C CA . ASP A 1 180 ? -8.234 -15.906 -0.765 1 94.62 180 ASP A CA 1
ATOM 1391 C C . ASP A 1 180 ? -6.965 -16.547 -1.315 1 94.62 180 ASP A C 1
ATOM 1393 O O . ASP A 1 180 ? -7.027 -17.578 -2.002 1 94.62 180 ASP A O 1
ATOM 1397 N N . VAL A 1 181 ? -5.828 -15.938 -1.029 1 95.25 181 VAL A N 1
ATOM 1398 C CA . VAL A 1 181 ? -4.535 -16.484 -1.42 1 95.25 181 VAL A CA 1
ATOM 1399 C C . VAL A 1 181 ? -4.355 -17.875 -0.805 1 95.25 181 VAL A C 1
ATOM 1401 O O . VAL A 1 181 ? -3.916 -18.812 -1.479 1 95.25 181 VAL A O 1
ATOM 1404 N N . HIS A 1 182 ? -4.73 -17.969 0.438 1 94.44 182 HIS A N 1
ATOM 1405 C CA . HIS A 1 182 ? -4.598 -19.25 1.13 1 94.44 182 HIS A CA 1
ATOM 1406 C C . HIS A 1 182 ? -5.508 -20.312 0.512 1 94.44 182 HIS A C 1
ATOM 1408 O O . HIS A 1 182 ? -5.105 -21.469 0.354 1 94.44 182 HIS A O 1
ATOM 1414 N N . HIS A 1 183 ? -6.699 -19.938 0.178 1 92.19 183 HIS A N 1
ATOM 1415 C CA . HIS A 1 183 ? -7.629 -20.859 -0.47 1 92.19 183 HIS A CA 1
ATOM 1416 C C . HIS A 1 183 ? -7.043 -21.406 -1.762 1 92.19 183 HIS A C 1
ATOM 1418 O O . HIS A 1 183 ? -7.273 -22.578 -2.102 1 92.19 183 HIS A O 1
ATOM 1424 N N . GLY A 1 184 ? -6.27 -20.594 -2.461 1 90.38 184 GLY A N 1
ATOM 1425 C CA . GLY A 1 184 ? -5.648 -21.031 -3.699 1 90.38 184 GLY A CA 1
ATOM 1426 C C . GLY A 1 184 ? -4.516 -22.016 -3.48 1 90.38 184 GLY A C 1
ATOM 1427 O O . GLY A 1 184 ? -4.148 -22.766 -4.391 1 90.38 184 GLY A O 1
ATOM 1428 N N . ALA A 1 185 ? -4.059 -22.062 -2.262 1 90.94 185 ALA A N 1
ATOM 1429 C CA . ALA A 1 185 ? -2.859 -22.859 -1.988 1 90.94 185 ALA A CA 1
ATOM 1430 C C . ALA A 1 185 ? -3.215 -24.172 -1.308 1 90.94 185 ALA A C 1
ATOM 1432 O O . ALA A 1 185 ? -2.363 -25.047 -1.163 1 90.94 185 ALA A O 1
ATOM 1433 N N . VAL A 1 186 ? -4.492 -24.328 -0.927 1 87.62 186 VAL A N 1
ATOM 1434 C CA . VAL A 1 186 ? -4.902 -25.562 -0.247 1 87.62 186 VAL A CA 1
ATOM 1435 C C . VAL A 1 186 ? -5.922 -26.312 -1.101 1 87.62 186 VAL A C 1
ATOM 1437 O O . VAL A 1 186 ? -6.469 -25.75 -2.057 1 87.62 186 VAL A O 1
ATOM 1440 N N . SER A 1 187 ? -6.215 -27.547 -0.708 1 85.19 187 SER A N 1
ATOM 1441 C CA . SER A 1 187 ? -7.035 -28.406 -1.545 1 85.19 187 SER A CA 1
ATOM 1442 C C . SER A 1 187 ? -8.516 -28.047 -1.437 1 85.19 187 SER A C 1
ATOM 1444 O O . SER A 1 187 ? -9.266 -28.203 -2.398 1 85.19 187 SER A O 1
ATOM 1446 N N . GLN A 1 188 ? -8.906 -27.625 -0.249 1 85.88 188 GLN A N 1
ATOM 1447 C CA . GLN A 1 188 ? -10.32 -27.328 -0.037 1 85.88 188 GLN A CA 1
ATOM 1448 C C . GLN A 1 188 ? -10.5 -26.141 0.914 1 85.88 188 GLN A C 1
ATOM 1450 O O . GLN A 1 188 ? -9.641 -25.891 1.764 1 85.88 188 GLN A O 1
ATOM 1455 N N . ALA A 1 189 ? -11.547 -25.406 0.627 1 90.12 189 ALA A N 1
ATOM 1456 C CA . ALA A 1 189 ? -11.992 -24.312 1.501 1 90.12 189 ALA A CA 1
ATOM 1457 C C . ALA A 1 189 ? -13.461 -24.484 1.867 1 90.12 189 ALA A C 1
ATOM 1459 O O . ALA A 1 189 ? -14.273 -24.906 1.038 1 90.12 189 ALA A O 1
ATOM 1460 N N . GLU A 1 190 ? -13.789 -24.156 3.074 1 92.12 190 GLU A N 1
ATOM 1461 C CA . GLU A 1 190 ? -15.188 -24.25 3.486 1 92.12 190 GLU A CA 1
ATOM 1462 C C . GLU A 1 190 ? -16.047 -23.203 2.77 1 92.12 190 GLU A C 1
ATOM 1464 O O . GLU A 1 190 ? -15.633 -22.062 2.619 1 92.12 190 GLU A O 1
ATOM 1469 N N . PRO A 1 191 ? -17.234 -23.641 2.34 1 94.12 191 PRO A N 1
ATOM 1470 C CA . PRO A 1 191 ? -18.125 -22.703 1.656 1 94.12 191 PRO A CA 1
ATOM 1471 C C . PRO A 1 191 ? -18.344 -21.422 2.453 1 94.12 191 PRO A C 1
ATOM 1473 O O . PRO A 1 191 ? -18.406 -20.328 1.873 1 94.12 191 PRO A O 1
ATOM 1476 N N . GLU A 1 192 ? -18.422 -21.531 3.748 1 93.06 192 GLU A N 1
ATOM 1477 C CA . GLU A 1 192 ? -18.625 -20.359 4.594 1 93.06 192 GLU A CA 1
ATOM 1478 C C . GLU A 1 192 ? -17.453 -19.391 4.5 1 93.06 192 GLU A C 1
ATOM 1480 O O . GLU A 1 192 ? -17.641 -18.172 4.555 1 93.06 192 GLU A O 1
ATOM 1485 N N . LYS A 1 193 ? -16.312 -19.953 4.352 1 93.25 193 LYS A N 1
ATOM 1486 C CA . LYS A 1 193 ? -15.109 -19.125 4.242 1 93.25 193 LYS A CA 1
ATOM 1487 C C . LYS A 1 193 ? -15.047 -18.438 2.883 1 93.25 193 LYS A C 1
ATOM 1489 O O . LYS A 1 193 ? -14.547 -17.312 2.773 1 93.25 193 LYS A O 1
ATOM 1494 N N . ILE A 1 194 ? -15.594 -19.125 1.901 1 94.75 194 ILE A N 1
ATOM 1495 C CA . ILE A 1 194 ? -15.672 -18.516 0.574 1 94.75 194 ILE A CA 1
ATOM 1496 C C . ILE A 1 194 ? -16.625 -17.328 0.606 1 94.75 194 ILE A C 1
ATOM 1498 O O . ILE A 1 194 ? -16.328 -16.266 0.058 1 94.75 194 ILE A O 1
ATOM 1502 N N . LEU A 1 195 ? -17.703 -17.484 1.26 1 95 195 LEU A N 1
ATOM 1503 C CA . LEU A 1 195 ? -18.688 -16.406 1.377 1 95 195 LEU A CA 1
ATOM 1504 C C . LEU A 1 195 ? -18.109 -15.234 2.148 1 95 195 LEU A C 1
ATOM 1506 O O . LEU A 1 195 ? -18.422 -14.078 1.851 1 95 195 LEU A O 1
ATOM 1510 N N . GLU A 1 196 ? -17.312 -15.555 3.119 1 93.94 196 GLU A N 1
ATOM 1511 C CA . GLU A 1 196 ? -16.641 -14.5 3.873 1 93.94 196 GLU A CA 1
ATOM 1512 C C . GLU A 1 196 ? -15.719 -13.688 2.979 1 93.94 196 GLU A C 1
ATOM 1514 O O . GLU A 1 196 ? -15.641 -12.461 3.104 1 93.94 196 GLU A O 1
ATOM 1519 N N . VAL A 1 197 ? -15.055 -14.336 2.109 1 94.75 197 VAL A N 1
ATOM 1520 C CA . VAL A 1 197 ? -14.172 -13.664 1.171 1 94.75 197 VAL A CA 1
ATOM 1521 C C . VAL A 1 197 ? -14.984 -12.797 0.213 1 94.75 197 VAL A C 1
ATOM 1523 O O . VAL A 1 197 ? -14.633 -11.648 -0.055 1 94.75 197 VAL A O 1
ATOM 1526 N N . TYR A 1 198 ? -16.156 -13.352 -0.277 1 95.94 198 TYR A N 1
ATOM 1527 C CA . TYR A 1 198 ? -17.031 -12.57 -1.145 1 95.94 198 TYR A CA 1
ATOM 1528 C C . TYR A 1 198 ? -17.484 -11.289 -0.452 1 95.94 198 TYR A C 1
ATOM 1530 O O . TYR A 1 198 ? -17.484 -10.211 -1.057 1 95.94 198 TYR A O 1
ATOM 1538 N N . THR A 1 199 ? -17.797 -11.453 0.774 1 95.19 199 THR A N 1
ATOM 1539 C CA . THR A 1 199 ? -18.281 -10.32 1.561 1 95.19 199 THR A CA 1
ATOM 1540 C C . THR A 1 199 ? -17.188 -9.289 1.77 1 95.19 199 THR A C 1
ATOM 1542 O O . THR A 1 199 ? -17.391 -8.094 1.526 1 95.19 199 THR A O 1
ATOM 1545 N N . GLY A 1 200 ? -16.062 -9.781 2.178 1 91.06 200 GLY A N 1
ATOM 1546 C CA . GLY A 1 200 ? -14.969 -8.898 2.561 1 91.06 200 GLY A CA 1
ATOM 1547 C C . GLY A 1 200 ? -14.273 -8.266 1.372 1 91.06 200 GLY A C 1
ATOM 1548 O O . GLY A 1 200 ? -13.867 -7.105 1.428 1 91.06 200 GLY A O 1
ATOM 1549 N N . LYS A 1 201 ? -14.078 -8.953 0.321 1 91.38 201 LYS A N 1
ATOM 1550 C CA . LYS A 1 201 ? -13.297 -8.484 -0.824 1 91.38 201 LYS A CA 1
ATOM 1551 C C . LYS A 1 201 ? -14.18 -7.746 -1.823 1 91.38 201 LYS A C 1
ATOM 1553 O O . LYS A 1 201 ? -13.906 -6.598 -2.178 1 91.38 201 LYS A O 1
ATOM 1558 N N . THR A 1 202 ? -15.266 -8.273 -2.156 1 91 202 THR A N 1
ATOM 1559 C CA . THR A 1 202 ? -16.125 -7.668 -3.166 1 91 202 THR A CA 1
ATOM 1560 C C . THR A 1 202 ? -17.25 -6.859 -2.512 1 91 202 THR A C 1
ATOM 1562 O O . THR A 1 202 ? -17.438 -5.688 -2.832 1 91 202 THR A O 1
ATOM 1565 N N . GLY A 1 203 ? -17.906 -7.398 -1.579 1 95.12 203 GLY A N 1
ATOM 1566 C CA . GLY A 1 203 ? -19.062 -6.746 -0.974 1 95.12 203 GLY A CA 1
ATOM 1567 C C . GLY A 1 203 ? -18.719 -5.43 -0.305 1 95.12 203 GLY A C 1
ATOM 1568 O O . GLY A 1 203 ? -19.234 -4.379 -0.675 1 95.12 203 GLY A O 1
ATOM 1569 N N . ARG A 1 204 ? -17.812 -5.543 0.558 1 95.38 204 ARG A N 1
ATOM 1570 C CA . ARG A 1 204 ? -17.484 -4.367 1.351 1 95.38 204 ARG A CA 1
ATOM 1571 C C . ARG A 1 204 ? -16.703 -3.354 0.52 1 95.38 204 ARG A C 1
ATOM 1573 O O . ARG A 1 204 ? -16.984 -2.154 0.57 1 95.38 204 ARG A O 1
ATOM 1580 N N . TYR A 1 205 ? -15.836 -3.838 -0.278 1 96 205 TYR A N 1
ATOM 1581 C CA . TYR A 1 205 ? -14.984 -2.91 -1.012 1 96 205 TYR A CA 1
ATOM 1582 C C . TYR A 1 205 ? -15.711 -2.336 -2.221 1 96 205 TYR A C 1
ATOM 1584 O O . TYR A 1 205 ? -15.586 -1.146 -2.52 1 96 205 TYR A O 1
ATOM 1592 N N . THR A 1 206 ? -16.422 -3.166 -2.939 1 96.19 206 THR A N 1
ATOM 1593 C CA . THR A 1 206 ? -16.984 -2.74 -4.215 1 96.19 206 THR A CA 1
ATOM 1594 C C . THR A 1 206 ? -18.281 -1.972 -3.996 1 96.19 206 THR A C 1
ATOM 1596 O O . THR A 1 206 ? -18.578 -1.021 -4.723 1 96.19 206 THR A O 1
ATOM 1599 N N . PHE A 1 207 ? -19.031 -2.381 -3.008 1 97.56 207 PHE A N 1
ATOM 1600 C CA . PHE A 1 207 ? -20.359 -1.801 -2.893 1 97.56 207 PHE A CA 1
ATOM 1601 C C . PHE A 1 207 ? -20.484 -0.976 -1.617 1 97.56 207 PHE A C 1
ATOM 1603 O O . PHE A 1 207 ? -20.766 0.222 -1.672 1 97.56 207 PHE A O 1
ATOM 1610 N N . SER A 1 208 ? -20.172 -1.556 -0.452 1 98.44 208 SER A N 1
ATOM 1611 C CA . SER A 1 208 ? -20.391 -0.868 0.816 1 98.44 208 SER A CA 1
ATOM 1612 C C . SER A 1 208 ? -19.609 0.443 0.874 1 98.44 208 SER A C 1
ATOM 1614 O O . SER A 1 208 ? -20.188 1.5 1.144 1 98.44 208 SER A O 1
ATOM 1616 N N . LEU A 1 209 ? -18.359 0.38 0.587 1 98.69 209 LEU A N 1
ATOM 1617 C CA . LEU A 1 209 ? -17.484 1.516 0.838 1 98.69 209 LEU A CA 1
ATOM 1618 C C . LEU A 1 209 ? -17.875 2.711 -0.022 1 98.69 209 LEU A C 1
ATOM 1620 O O . LEU A 1 209 ? -18.109 3.805 0.498 1 98.69 209 LEU A O 1
ATOM 1624 N N . PRO A 1 210 ? -17.984 2.557 -1.344 1 98.56 210 PRO A N 1
ATOM 1625 C CA . PRO A 1 210 ? -18.391 3.729 -2.129 1 98.56 210 PRO A CA 1
ATOM 1626 C C . PRO A 1 210 ? -19.766 4.262 -1.735 1 98.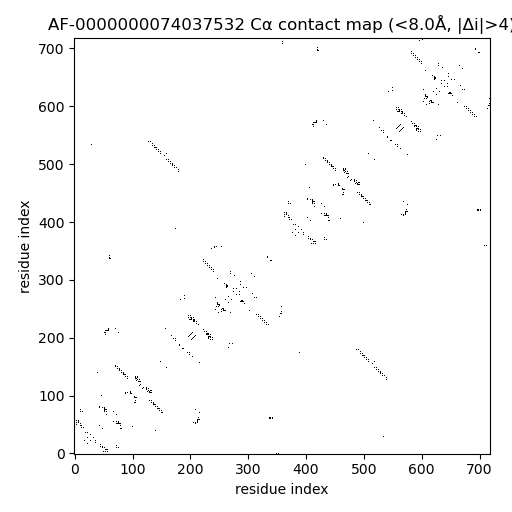56 210 PRO A C 1
ATOM 1628 O O . PRO A 1 210 ? -19.984 5.477 -1.75 1 98.56 210 PRO A O 1
ATOM 1631 N N . MET A 1 211 ? -20.672 3.383 -1.375 1 98.38 211 MET A N 1
ATOM 1632 C CA . MET A 1 211 ? -22 3.828 -0.999 1 98.38 211 MET A CA 1
ATOM 1633 C C . MET A 1 211 ? -21.984 4.566 0.335 1 98.38 211 MET A C 1
ATOM 1635 O O . MET A 1 211 ? -22.656 5.578 0.503 1 98.38 211 MET A O 1
ATOM 1639 N N . MET A 1 212 ? -21.188 4.059 1.27 1 98.75 212 MET A N 1
ATOM 1640 C CA . MET A 1 212 ? -21.016 4.738 2.551 1 98.75 212 MET A CA 1
ATOM 1641 C C . MET A 1 212 ? -20.422 6.125 2.355 1 98.75 212 MET A C 1
ATOM 1643 O O . MET A 1 212 ? -20.844 7.09 2.996 1 98.75 212 MET A O 1
ATOM 1647 N N . ILE A 1 213 ? -19.453 6.234 1.472 1 98.81 213 ILE A N 1
ATOM 1648 C CA . ILE A 1 213 ? -18.812 7.508 1.179 1 98.81 213 ILE A CA 1
ATOM 1649 C C . ILE A 1 213 ? -19.828 8.492 0.61 1 98.81 213 ILE A C 1
ATOM 1651 O O . ILE A 1 213 ? -19.922 9.633 1.063 1 98.81 213 ILE A O 1
ATOM 1655 N N . GLY A 1 214 ? -20.625 8.031 -0.387 1 98.12 214 GLY A N 1
ATOM 1656 C CA . GLY A 1 214 ? -21.656 8.875 -0.967 1 98.12 214 GLY A CA 1
ATOM 1657 C C . GLY A 1 214 ? -22.656 9.367 0.051 1 98.12 214 GLY A C 1
ATOM 1658 O O . GLY A 1 214 ? -23.031 10.539 0.047 1 98.12 214 GLY A O 1
ATOM 1659 N N . ALA A 1 215 ? -23.094 8.484 0.934 1 97.62 215 ALA A N 1
ATOM 1660 C CA . ALA A 1 215 ? -24.062 8.844 1.967 1 97.62 215 ALA A CA 1
ATOM 1661 C C . ALA A 1 215 ? -23.484 9.852 2.945 1 97.62 215 ALA A C 1
ATOM 1663 O O . ALA A 1 215 ? -24.156 10.797 3.354 1 97.62 215 ALA A O 1
ATOM 1664 N N . ARG A 1 216 ? -22.234 9.648 3.326 1 97.81 216 ARG A N 1
ATOM 1665 C CA . ARG A 1 216 ? -21.594 10.57 4.254 1 97.81 216 ARG A CA 1
ATOM 1666 C C . ARG A 1 216 ? -21.453 11.961 3.641 1 97.81 216 ARG A C 1
ATOM 1668 O O . ARG A 1 216 ? -21.688 12.969 4.312 1 97.81 216 ARG A O 1
ATOM 1675 N N . LEU A 1 217 ? -21.062 12.023 2.393 1 97.75 217 LEU A N 1
ATOM 1676 C CA . LEU A 1 217 ? -20.938 13.297 1.69 1 97.75 217 LEU A CA 1
ATOM 1677 C C . LEU A 1 217 ? -22.297 13.992 1.571 1 97.75 217 LEU A C 1
ATOM 1679 O O . LEU A 1 217 ? -22.359 15.219 1.459 1 97.75 217 LEU A O 1
ATOM 1683 N N . ALA A 1 218 ? -23.375 13.195 1.627 1 95.75 218 ALA A N 1
ATOM 1684 C CA . ALA A 1 218 ? -24.719 13.742 1.568 1 95.75 218 ALA A CA 1
ATOM 1685 C C . ALA A 1 218 ? -25.219 14.125 2.959 1 95.75 218 ALA A C 1
ATOM 1687 O O . ALA A 1 218 ? -26.375 14.523 3.125 1 95.75 218 ALA A O 1
ATOM 1688 N N . GLY A 1 219 ? -24.375 13.93 3.98 1 95.06 219 GLY A N 1
ATOM 1689 C CA . GLY A 1 219 ? -24.703 14.367 5.328 1 95.06 219 GLY A CA 1
ATOM 1690 C C . GLY A 1 219 ? -25.547 13.375 6.098 1 95.06 219 GLY A C 1
ATOM 1691 O O . GLY A 1 219 ? -26.188 13.727 7.086 1 95.06 219 GLY A O 1
ATOM 1692 N N . GLN A 1 220 ? -25.578 12.102 5.684 1 96.25 220 GLN A N 1
ATOM 1693 C CA . GLN A 1 220 ? -26.406 11.094 6.328 1 96.25 220 GLN A CA 1
ATOM 1694 C C . GLN A 1 220 ? -25.781 10.609 7.633 1 96.25 220 GLN A C 1
ATOM 1696 O O . GLN A 1 220 ? -24.562 10.57 7.762 1 96.25 220 GLN A O 1
ATOM 1701 N N . PRO A 1 221 ? -26.609 10.164 8.594 1 96.5 221 PRO A N 1
ATOM 1702 C CA . PRO A 1 221 ? -26.109 9.703 9.891 1 96.5 221 PRO A CA 1
ATOM 1703 C C . PRO A 1 221 ? -25.578 8.273 9.852 1 96.5 221 PRO A C 1
ATOM 1705 O O . PRO A 1 221 ? -25.734 7.586 8.844 1 96.5 221 PRO A O 1
ATOM 1708 N N . ASP A 1 222 ? -25 7.828 10.93 1 97.12 222 ASP A N 1
ATOM 1709 C CA . ASP A 1 222 ? -24.359 6.527 11.039 1 97.12 222 ASP A CA 1
ATOM 1710 C C . ASP A 1 222 ? -25.328 5.395 10.758 1 97.12 222 ASP A C 1
ATOM 1712 O O . ASP A 1 222 ? -24.953 4.367 10.188 1 97.12 222 ASP A O 1
ATOM 1716 N N . ARG A 1 223 ? -26.531 5.551 11.156 1 96.56 223 ARG A N 1
ATOM 1717 C CA . ARG A 1 223 ? -27.516 4.504 10.961 1 96.56 223 ARG A CA 1
ATOM 1718 C C . ARG A 1 223 ? -27.703 4.195 9.477 1 96.56 223 ARG A C 1
ATOM 1720 O O . ARG A 1 223 ? -27.812 3.029 9.086 1 96.56 223 ARG A O 1
ATOM 1727 N N . VAL A 1 224 ? -27.766 5.25 8.656 1 97.5 224 VAL A N 1
ATOM 1728 C CA . VAL A 1 224 ? -27.906 5.074 7.219 1 97.5 224 VAL A CA 1
ATOM 1729 C C . VAL A 1 224 ? -26.656 4.441 6.637 1 97.5 224 VAL A C 1
ATOM 1731 O O . VAL A 1 224 ? -26.734 3.537 5.801 1 97.5 224 VAL A O 1
ATOM 1734 N N . VAL A 1 225 ? -25.5 4.891 7.07 1 97.62 225 VAL A N 1
ATOM 1735 C CA . VAL A 1 225 ? -24.203 4.371 6.617 1 97.62 225 VAL A CA 1
ATOM 1736 C C . VAL A 1 225 ? -24.109 2.879 6.93 1 97.62 225 VAL A C 1
ATOM 1738 O O . VAL A 1 225 ? -23.672 2.092 6.094 1 97.62 225 VAL A O 1
ATOM 1741 N N . GLN A 1 226 ? -24.625 2.457 8.062 1 97.69 226 GLN A N 1
ATOM 1742 C CA . GLN A 1 226 ? -24.594 1.058 8.469 1 97.69 226 GLN A CA 1
ATOM 1743 C C . GLN A 1 226 ? -25.516 0.209 7.602 1 97.69 226 GLN A C 1
ATOM 1745 O O . GLN A 1 226 ? -25.188 -0.936 7.277 1 97.69 226 GLN A O 1
ATOM 1750 N N . LEU A 1 227 ? -26.656 0.747 7.305 1 98.06 227 LEU A N 1
ATOM 1751 C CA . LEU A 1 227 ? -27.578 0.046 6.422 1 98.06 227 LEU A CA 1
ATOM 1752 C C . LEU A 1 227 ? -26.953 -0.166 5.043 1 98.06 227 LEU A C 1
ATOM 1754 O O . LEU A 1 227 ? -27.078 -1.249 4.465 1 98.06 227 LEU A O 1
ATOM 1758 N N . LEU A 1 228 ? -26.266 0.856 4.578 1 98.06 228 LEU A N 1
ATOM 1759 C CA . LEU A 1 228 ? -25.656 0.757 3.262 1 98.06 228 LEU A CA 1
ATOM 1760 C C . LEU A 1 228 ? -24.469 -0.217 3.283 1 98.06 228 LEU A C 1
ATOM 1762 O O . LEU A 1 228 ? -24.203 -0.896 2.289 1 98.06 228 LEU A O 1
ATOM 1766 N N . GLN A 1 229 ? -23.781 -0.248 4.406 1 98.06 229 GLN A N 1
ATOM 1767 C CA . GLN A 1 229 ? -22.734 -1.263 4.566 1 98.06 229 GLN A CA 1
ATOM 1768 C C . GLN A 1 229 ? -23.312 -2.666 4.363 1 98.06 229 GLN A C 1
ATOM 1770 O O . GLN A 1 229 ? -22.766 -3.451 3.58 1 98.06 229 GLN A O 1
ATOM 1775 N N . ARG A 1 230 ? -24.406 -2.963 5.027 1 98.12 230 ARG A N 1
ATOM 1776 C CA . ARG A 1 230 ? -25.031 -4.277 4.949 1 98.12 230 ARG A CA 1
ATOM 1777 C C . ARG A 1 230 ? -25.594 -4.531 3.555 1 98.12 230 ARG A C 1
ATOM 1779 O O . ARG A 1 230 ? -25.516 -5.648 3.041 1 98.12 230 ARG A O 1
ATOM 1786 N N . PHE A 1 231 ? -26.188 -3.482 3.021 1 98.31 231 PHE A N 1
ATOM 1787 C CA . PHE A 1 231 ? -26.688 -3.59 1.657 1 98.31 231 PHE A CA 1
ATOM 1788 C C . PHE A 1 231 ? -25.578 -3.984 0.696 1 98.31 231 PHE A C 1
ATOM 1790 O O . PHE A 1 231 ? -25.75 -4.891 -0.122 1 98.31 231 PHE A O 1
ATOM 1797 N N . GLY A 1 232 ? -24.422 -3.297 0.837 1 98.06 232 GLY A N 1
ATOM 1798 C CA . GLY A 1 232 ? -23.281 -3.594 -0.016 1 98.06 232 GLY A CA 1
ATOM 1799 C C . GLY A 1 232 ? -22.766 -5.004 0.158 1 98.06 232 GLY A C 1
ATOM 1800 O O . GLY A 1 232 ? -22.344 -5.645 -0.812 1 98.06 232 GLY A O 1
ATOM 1801 N N . GLU A 1 233 ? -22.766 -5.516 1.383 1 97.81 233 GLU A N 1
ATOM 1802 C CA . GLU A 1 233 ? -22.344 -6.887 1.652 1 97.81 233 GLU A CA 1
ATOM 1803 C C . GLU A 1 233 ? -23.188 -7.891 0.881 1 97.81 233 GLU A C 1
ATOM 1805 O O . GLU A 1 233 ? -22.656 -8.797 0.232 1 97.81 233 GLU A O 1
ATOM 1810 N N . SER A 1 234 ? -24.469 -7.695 0.925 1 98 234 SER A N 1
ATOM 1811 C CA . SER A 1 234 ? -25.391 -8.586 0.223 1 98 234 SER A CA 1
ATOM 1812 C C . SER A 1 234 ? -25.219 -8.484 -1.288 1 98 234 SER A C 1
ATOM 1814 O O . SER A 1 234 ? -25.188 -9.5 -1.986 1 98 234 SER A O 1
ATOM 1816 N N . GLN A 1 235 ? -25.078 -7.277 -1.757 1 97.19 235 GLN A N 1
ATOM 1817 C CA . GLN A 1 235 ? -24.891 -7.074 -3.189 1 97.19 235 GLN A CA 1
ATOM 1818 C C . GLN A 1 235 ? -23.594 -7.723 -3.674 1 97.19 235 GLN A C 1
ATOM 1820 O O . GLN A 1 235 ? -23.547 -8.289 -4.77 1 97.19 235 GLN A O 1
ATOM 1825 N N . GLY A 1 236 ? -22.609 -7.562 -2.859 1 96.56 236 GLY A N 1
ATOM 1826 C CA . GLY A 1 236 ? -21.328 -8.148 -3.223 1 96.56 236 GLY A CA 1
ATOM 1827 C C . GLY A 1 236 ? -21.375 -9.664 -3.342 1 96.56 236 GLY A C 1
ATOM 1828 O O . GLY A 1 236 ? -20.781 -10.242 -4.254 1 96.56 236 GLY A O 1
ATOM 1829 N N . ARG A 1 237 ? -22.062 -10.312 -2.402 1 97.19 237 ARG A N 1
ATOM 1830 C CA . ARG A 1 237 ? -22.203 -11.758 -2.469 1 97.19 237 ARG A CA 1
ATOM 1831 C C . ARG A 1 237 ? -22.969 -12.18 -3.723 1 97.19 237 ARG A C 1
ATOM 1833 O O . ARG A 1 237 ? -22.547 -13.094 -4.438 1 97.19 237 ARG A O 1
ATOM 1840 N N . ILE A 1 238 ? -24.062 -11.469 -3.988 1 97.19 238 ILE A N 1
ATOM 1841 C CA . ILE A 1 238 ? -24.844 -11.75 -5.188 1 97.19 238 ILE A CA 1
ATOM 1842 C C . ILE A 1 238 ? -23.953 -11.586 -6.426 1 97.19 238 ILE A C 1
ATOM 1844 O O . ILE A 1 238 ? -23.922 -12.461 -7.297 1 97.19 238 ILE A O 1
ATOM 1848 N N . PHE A 1 239 ? -23.234 -10.531 -6.445 1 95.25 239 PHE A N 1
ATOM 1849 C CA . PHE A 1 239 ? -22.391 -10.188 -7.586 1 95.25 239 PHE A CA 1
ATOM 1850 C C . PHE A 1 239 ? -21.359 -11.281 -7.848 1 95.25 239 PHE A C 1
ATOM 1852 O O . PHE A 1 239 ? -21.203 -11.742 -8.984 1 95.25 239 PHE A O 1
ATOM 1859 N N . GLN A 1 240 ? -20.703 -11.703 -6.855 1 94.81 240 GLN A N 1
ATOM 1860 C CA . GLN A 1 240 ? -19.625 -12.695 -7.012 1 94.81 240 GLN A CA 1
ATOM 1861 C C . GLN A 1 240 ? -20.203 -14.062 -7.383 1 94.81 240 GLN A C 1
ATOM 1863 O O . GLN A 1 240 ? -19.641 -14.766 -8.227 1 94.81 240 GLN A O 1
ATOM 1868 N N . ILE A 1 241 ? -21.281 -14.422 -6.738 1 95.88 241 ILE A N 1
ATOM 1869 C CA . ILE A 1 241 ? -21.906 -15.695 -7.043 1 95.88 241 ILE A CA 1
ATOM 1870 C C . ILE A 1 241 ? -22.328 -15.734 -8.508 1 95.88 241 ILE A C 1
ATOM 1872 O O . ILE A 1 241 ? -22.078 -16.719 -9.211 1 95.88 241 ILE A O 1
ATOM 1876 N N . ARG A 1 242 ? -22.922 -14.68 -8.969 1 94.38 242 ARG A N 1
ATOM 1877 C CA . ARG A 1 242 ? -23.359 -14.617 -10.359 1 94.38 242 ARG A CA 1
ATOM 1878 C C . ARG A 1 242 ? -22.156 -14.602 -11.305 1 94.38 242 ARG A C 1
ATOM 1880 O O . ARG A 1 242 ? -22.203 -15.203 -12.383 1 94.38 242 ARG A O 1
ATOM 1887 N N . ASP A 1 243 ? -21.125 -13.906 -10.898 1 90.81 243 ASP A N 1
ATOM 1888 C CA . ASP A 1 243 ? -19.906 -13.906 -11.703 1 90.81 243 ASP A CA 1
ATOM 1889 C C . ASP A 1 243 ? -19.328 -15.32 -11.828 1 90.81 243 ASP A C 1
ATOM 1891 O O . ASP A 1 243 ? -18.891 -15.727 -12.906 1 90.81 243 ASP A O 1
ATOM 1895 N N . ASP A 1 244 ? -19.281 -16.047 -10.742 1 92 244 ASP A N 1
ATOM 1896 C CA . ASP A 1 244 ? -18.797 -17.422 -10.75 1 92 244 ASP A CA 1
ATOM 1897 C C . ASP A 1 244 ? -19.688 -18.312 -11.625 1 92 244 ASP A C 1
ATOM 1899 O O . ASP A 1 244 ? -19.203 -19.203 -12.312 1 92 244 ASP A O 1
ATOM 1903 N N . GLN A 1 245 ? -20.938 -18.016 -11.5 1 92.44 245 GLN A N 1
ATOM 1904 C CA . GLN A 1 245 ? -21.891 -18.781 -12.297 1 92.44 245 GLN A CA 1
ATOM 1905 C C . GLN A 1 245 ? -21.656 -18.562 -13.789 1 92.44 245 GLN A C 1
ATOM 1907 O O . GLN A 1 245 ? -21.688 -19.516 -14.578 1 92.44 245 GLN A O 1
ATOM 1912 N N . LEU A 1 246 ? -21.438 -17.359 -14.172 1 89.38 246 LEU A N 1
ATOM 1913 C CA . LEU A 1 246 ? -21.141 -17.031 -15.562 1 89.38 246 LEU A CA 1
ATOM 1914 C C . LEU A 1 246 ? -19.875 -17.734 -16.031 1 89.38 246 LEU A C 1
ATOM 1916 O O . LEU A 1 246 ? -19.766 -18.125 -17.188 1 89.38 246 LEU A O 1
ATOM 1920 N N . GLY A 1 247 ? -18.938 -17.922 -15.172 1 87.25 247 GLY A N 1
ATOM 1921 C CA . GLY A 1 247 ? -17.703 -18.609 -15.492 1 87.25 247 GLY A CA 1
ATOM 1922 C C . GLY A 1 247 ? -17.891 -20.078 -15.828 1 87.25 247 GLY A C 1
ATOM 1923 O O . GLY A 1 247 ? -17.125 -20.641 -16.594 1 87.25 247 GLY A O 1
ATOM 1924 N N . ILE A 1 248 ? -18.891 -20.625 -15.273 1 88.69 248 ILE A N 1
ATOM 1925 C CA . ILE A 1 248 ? -19.141 -22.062 -15.453 1 88.69 248 ILE A CA 1
ATOM 1926 C C . ILE A 1 248 ? -20.219 -22.266 -16.516 1 88.69 248 ILE A C 1
ATOM 1928 O O . ILE A 1 248 ? -20.125 -23.188 -17.328 1 88.69 248 ILE A O 1
ATOM 1932 N N . PHE A 1 249 ? -21.172 -21.375 -16.562 1 88 249 PHE A N 1
ATOM 1933 C CA . PHE A 1 249 ? -22.359 -21.625 -17.375 1 88 249 PHE A CA 1
ATOM 1934 C C . PHE A 1 249 ? -22.453 -20.641 -18.531 1 88 249 PHE A C 1
ATOM 1936 O O . PHE A 1 249 ? -23.266 -20.797 -19.438 1 88 249 PHE A O 1
ATOM 1943 N N . GLY A 1 250 ? -21.641 -19.625 -18.406 1 81.38 250 GLY A N 1
ATOM 1944 C CA . GLY A 1 250 ? -21.797 -18.562 -19.375 1 81.38 250 GLY A CA 1
ATOM 1945 C C . GLY A 1 250 ? -21.219 -18.922 -20.75 1 81.38 250 GLY A C 1
ATOM 1946 O O . GLY A 1 250 ? -20.578 -19.953 -20.906 1 81.38 250 GLY A O 1
ATOM 1947 N N . ASP A 1 251 ? -21.609 -18.016 -21.672 1 77.12 251 ASP A N 1
ATOM 1948 C CA . ASP A 1 251 ? -21.078 -18.094 -23.031 1 77.12 251 ASP A CA 1
ATOM 1949 C C . ASP A 1 251 ? -19.703 -17.453 -23.125 1 77.12 251 ASP A C 1
ATOM 1951 O O . ASP A 1 251 ? -19.516 -16.297 -22.766 1 77.12 251 ASP A O 1
ATOM 1955 N N . SER A 1 252 ? -18.734 -18.234 -23.578 1 71.38 252 SER A N 1
ATOM 1956 C CA . SER A 1 252 ? -17.344 -17.781 -23.656 1 71.38 252 SER A CA 1
ATOM 1957 C C . SER A 1 252 ? -17.234 -16.453 -24.375 1 71.38 252 SER A C 1
ATOM 1959 O O . SER A 1 252 ? -16.422 -15.602 -24.016 1 71.38 252 SER A O 1
ATOM 1961 N N . GLN A 1 253 ? -18.047 -16.266 -25.359 1 67.56 253 GLN A N 1
ATOM 1962 C CA . GLN A 1 253 ? -17.984 -15.047 -26.156 1 67.56 253 GLN A CA 1
ATOM 1963 C C . GLN A 1 253 ? -18.391 -13.828 -25.328 1 67.56 253 GLN A C 1
ATOM 1965 O O . GLN A 1 253 ? -17.891 -12.727 -25.562 1 67.56 253 GLN A O 1
ATOM 1970 N N . LEU A 1 254 ? -19.172 -14.117 -24.359 1 66.31 254 LEU A N 1
ATOM 1971 C CA . LEU A 1 254 ? -19.719 -13.031 -23.562 1 66.31 254 LEU A CA 1
ATOM 1972 C C . LEU A 1 254 ? -18.828 -12.719 -22.359 1 66.31 254 LEU A C 1
ATOM 1974 O O . LEU A 1 254 ? -18.688 -11.555 -21.984 1 66.31 254 LEU A O 1
ATOM 1978 N N . ILE A 1 255 ? -18.266 -13.711 -21.906 1 67.25 255 ILE A N 1
ATOM 1979 C CA . ILE A 1 255 ? -17.562 -13.508 -20.641 1 67.25 255 ILE A CA 1
ATOM 1980 C C . ILE A 1 255 ? -16.109 -13.109 -20.906 1 67.25 255 ILE A C 1
ATOM 1982 O O . ILE A 1 255 ? -15.43 -12.594 -20.016 1 67.25 255 ILE A O 1
ATOM 1986 N N . GLY A 1 256 ? -15.688 -13.234 -22.141 1 65.25 256 GLY A N 1
ATOM 1987 C CA . GLY A 1 256 ? -14.359 -12.766 -22.516 1 65.25 256 GLY A CA 1
ATOM 1988 C C . GLY A 1 256 ? -13.25 -13.711 -22.094 1 65.25 256 GLY A C 1
ATOM 1989 O O . GLY A 1 256 ? -12.086 -13.312 -22 1 65.25 256 GLY A O 1
ATOM 1990 N N . LYS A 1 257 ? -13.68 -14.938 -21.5 1 68.31 257 LYS A N 1
ATOM 1991 C CA . LYS A 1 257 ? -12.703 -15.977 -21.188 1 68.31 257 LYS A CA 1
ATOM 1992 C C . LYS A 1 257 ? -13.195 -17.344 -21.641 1 68.31 257 LYS A C 1
ATOM 1994 O O . LYS A 1 257 ? -14.398 -17.562 -21.812 1 68.31 257 LYS A O 1
ATOM 1999 N N . PRO A 1 258 ? -12.148 -18.172 -21.828 1 71.81 258 PRO A N 1
ATOM 2000 C CA . PRO A 1 258 ? -12.555 -19.516 -22.25 1 71.81 258 PRO A CA 1
ATOM 2001 C C . PRO A 1 258 ? -13.469 -20.219 -21.25 1 71.81 258 PRO A C 1
ATOM 2003 O O . PRO A 1 258 ? -13.289 -20.062 -20.031 1 71.81 258 PRO A O 1
ATOM 2006 N N . LEU A 1 259 ? -14.367 -20.812 -21.781 1 75.31 259 LEU A N 1
ATOM 2007 C CA . LEU A 1 259 ? -15.297 -21.578 -20.953 1 75.31 259 LEU A CA 1
ATOM 2008 C C . LEU A 1 259 ? -14.547 -22.562 -20.062 1 75.31 259 LEU A C 1
ATOM 2010 O O . LEU A 1 259 ? -13.609 -23.219 -20.516 1 75.31 259 LEU A O 1
ATOM 2014 N N . GLY A 1 260 ? -14.844 -22.484 -18.844 1 79.75 260 GLY A N 1
ATOM 2015 C CA . GLY A 1 260 ? -14.258 -23.438 -17.891 1 79.75 260 GLY A CA 1
ATOM 2016 C C . GLY A 1 260 ? -12.953 -22.953 -17.297 1 79.75 260 GLY A C 1
ATOM 2017 O O . GLY A 1 260 ? -12.266 -23.703 -16.609 1 79.75 260 GLY A O 1
ATOM 2018 N N . SER A 1 261 ? -12.641 -21.734 -17.562 1 81.81 261 SER A N 1
ATOM 2019 C CA . SER A 1 261 ? -11.383 -21.188 -17.047 1 81.81 261 SER A CA 1
ATOM 2020 C C . SER A 1 261 ? -11.305 -21.312 -15.531 1 81.81 261 SER A C 1
ATOM 2022 O O . SER A 1 261 ? -10.25 -21.641 -14.984 1 81.81 261 SER A O 1
ATOM 2024 N N . ASP A 1 262 ? -12.406 -21.188 -14.844 1 86.69 262 ASP A N 1
ATOM 2025 C CA . ASP A 1 262 ? -12.43 -21.281 -13.383 1 86.69 262 ASP A CA 1
ATOM 2026 C C . ASP A 1 262 ? -12.156 -22.703 -12.922 1 86.69 262 ASP A C 1
ATOM 2028 O O . ASP A 1 262 ? -11.531 -22.922 -11.875 1 86.69 262 ASP A O 1
ATOM 2032 N N . ILE A 1 263 ? -12.602 -23.594 -13.695 1 89.94 263 ILE A N 1
ATOM 2033 C CA . ILE A 1 263 ? -12.367 -25 -13.398 1 89.94 263 ILE A CA 1
ATOM 2034 C C . ILE A 1 263 ? -10.906 -25.344 -13.641 1 89.94 263 ILE A C 1
ATOM 2036 O O . ILE A 1 263 ? -10.25 -25.969 -12.797 1 89.94 263 ILE A O 1
ATOM 2040 N N . ARG A 1 264 ? -10.492 -24.859 -14.773 1 87.75 264 ARG A N 1
ATOM 2041 C CA . ARG A 1 264 ? -9.094 -25.109 -15.125 1 87.75 264 ARG A CA 1
ATOM 2042 C C . ARG A 1 264 ? -8.156 -24.516 -14.086 1 87.75 264 ARG A C 1
ATOM 2044 O O . ARG A 1 264 ? -7.145 -25.125 -13.734 1 87.75 264 ARG A O 1
ATOM 2051 N N . GLU A 1 265 ? -8.484 -23.422 -13.594 1 86.12 265 GLU A N 1
ATOM 2052 C CA . GLU A 1 265 ? -7.648 -22.703 -12.633 1 86.12 265 GLU A CA 1
ATOM 2053 C C . GLU A 1 265 ? -7.887 -23.219 -11.211 1 86.12 265 GLU A C 1
ATOM 2055 O O . GLU A 1 265 ? -7.18 -22.812 -10.281 1 86.12 265 GLU A O 1
ATOM 2060 N N . ASN A 1 266 ? -8.836 -24.094 -11.109 1 90.88 266 ASN A N 1
ATOM 2061 C CA . ASN A 1 266 ? -9.195 -24.656 -9.812 1 90.88 266 ASN A CA 1
ATOM 2062 C C . ASN A 1 266 ? -9.547 -23.562 -8.805 1 90.88 266 ASN A C 1
ATOM 2064 O O . ASN A 1 266 ? -9.109 -23.609 -7.652 1 90.88 266 ASN A O 1
ATOM 2068 N N . LYS A 1 267 ? -10.273 -22.562 -9.25 1 89.62 267 LYS A N 1
ATOM 2069 C CA . LYS A 1 267 ? -10.711 -21.484 -8.352 1 89.62 267 LYS A CA 1
ATOM 2070 C C . LYS A 1 267 ? -11.656 -22.031 -7.285 1 89.62 267 LYS A C 1
ATOM 2072 O O . LYS A 1 267 ? -12.531 -22.844 -7.574 1 89.62 267 LYS A O 1
ATOM 2077 N N . LYS A 1 268 ? -11.438 -21.625 -6.109 1 93.31 268 LYS A N 1
ATOM 2078 C CA . LYS A 1 268 ? -12.312 -22.031 -5.02 1 93.31 268 LYS A CA 1
ATOM 2079 C C . LYS A 1 268 ? -13.555 -21.125 -4.949 1 93.31 268 LYS A C 1
ATOM 2081 O O . LYS A 1 268 ? -13.555 -20.125 -4.246 1 93.31 268 LYS A O 1
ATOM 2086 N N . THR A 1 269 ? -14.539 -21.594 -5.645 1 94.44 269 THR A N 1
ATOM 2087 C CA . THR A 1 269 ? -15.805 -20.875 -5.645 1 94.44 269 THR A CA 1
ATOM 2088 C C . THR A 1 269 ? -16.828 -21.578 -4.762 1 94.44 269 THR A C 1
ATOM 2090 O O . THR A 1 269 ? -16.594 -22.703 -4.316 1 94.44 269 THR A O 1
ATOM 2093 N N . LEU A 1 270 ? -17.859 -20.875 -4.547 1 96.06 270 LEU A N 1
ATOM 2094 C CA . LEU A 1 270 ? -18.953 -21.484 -3.801 1 96.06 270 LEU A CA 1
ATOM 2095 C C . LEU A 1 270 ? -19.484 -22.719 -4.516 1 96.06 270 LEU A C 1
ATOM 2097 O O . LEU A 1 270 ? -19.781 -23.734 -3.873 1 96.06 270 LEU A O 1
ATOM 2101 N N . PHE A 1 271 ? -19.5 -22.719 -5.82 1 96.5 271 PHE A N 1
ATOM 2102 C CA . PHE A 1 271 ? -19.969 -23.844 -6.625 1 96.5 271 PHE A CA 1
ATOM 2103 C C . PHE A 1 271 ? -19.047 -25.047 -6.453 1 96.5 271 PHE A C 1
ATOM 2105 O O . PHE A 1 271 ? -19.531 -26.156 -6.184 1 96.5 271 PHE A O 1
ATOM 2112 N N . ARG A 1 272 ? -17.797 -24.828 -6.59 1 95.81 272 ARG A N 1
ATOM 2113 C CA . ARG A 1 272 ? -16.828 -25.906 -6.461 1 95.81 272 ARG A CA 1
ATOM 2114 C C . ARG A 1 272 ? -16.891 -26.531 -5.07 1 95.81 272 ARG A C 1
ATOM 2116 O O . ARG A 1 272 ? -16.969 -27.75 -4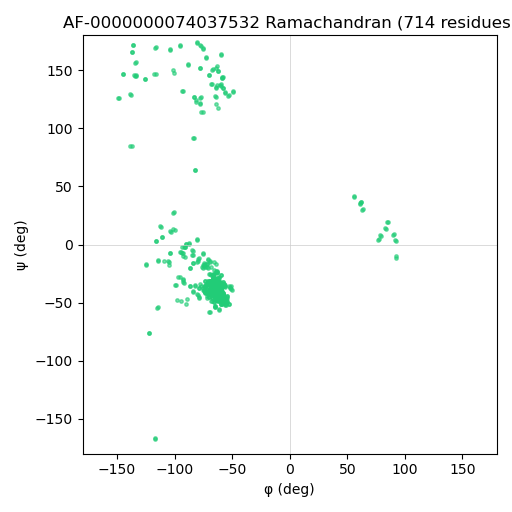.938 1 95.81 272 ARG A O 1
ATOM 2123 N N . GLU A 1 273 ? -16.875 -25.703 -4.07 1 96.12 273 GLU A N 1
ATOM 2124 C CA . GLU A 1 273 ? -16.766 -26.219 -2.707 1 96.12 273 GLU A CA 1
ATOM 2125 C C . GLU A 1 273 ? -18.031 -26.922 -2.271 1 96.12 273 GLU A C 1
ATOM 2127 O O . GLU A 1 273 ? -17.984 -27.922 -1.551 1 96.12 273 GLU A O 1
ATOM 2132 N N . GLU A 1 274 ? -19.203 -26.422 -2.686 1 96.5 274 GLU A N 1
ATOM 2133 C CA . GLU A 1 274 ? -20.453 -27.109 -2.402 1 96.5 274 GLU A CA 1
ATOM 2134 C C . GLU A 1 274 ? -20.531 -28.453 -3.117 1 96.5 274 GLU A C 1
ATOM 2136 O O . GLU A 1 274 ? -21.047 -29.438 -2.574 1 96.5 274 GLU A O 1
ATOM 2141 N N . LEU A 1 275 ? -20.016 -28.484 -4.312 1 96.69 275 LEU A N 1
ATOM 2142 C CA . LEU A 1 275 ? -19.969 -29.734 -5.066 1 96.69 275 LEU A CA 1
ATOM 2143 C C . LEU A 1 275 ? -19.062 -30.75 -4.379 1 96.69 275 LEU A C 1
ATOM 2145 O O . LEU A 1 275 ? -19.453 -31.906 -4.203 1 96.69 275 LEU A O 1
ATOM 2149 N N . PHE A 1 276 ? -17.891 -30.297 -3.998 1 95.5 276 PHE A N 1
ATOM 2150 C CA . PHE A 1 276 ? -16.906 -31.172 -3.385 1 95.5 276 PHE A CA 1
ATOM 2151 C C . PHE A 1 276 ? -17.406 -31.703 -2.053 1 95.5 276 PHE A C 1
ATOM 2153 O O . PHE A 1 276 ? -17.078 -32.844 -1.668 1 95.5 276 PHE A O 1
ATOM 2160 N N . ARG A 1 277 ? -18.234 -30.953 -1.365 1 94.62 277 ARG A N 1
ATOM 2161 C CA . ARG A 1 277 ? -18.812 -31.422 -0.112 1 94.62 277 ARG A CA 1
ATOM 2162 C C . ARG A 1 277 ? -19.781 -32.562 -0.352 1 94.62 277 ARG A C 1
ATOM 2164 O O . ARG A 1 277 ? -19.984 -33.406 0.533 1 94.62 277 ARG A O 1
ATOM 2171 N N . ARG A 1 278 ? -20.281 -32.75 -1.484 1 95.19 278 ARG A N 1
ATOM 2172 C CA . ARG A 1 278 ? -21.344 -33.688 -1.79 1 95.19 278 ARG A CA 1
ATOM 2173 C C . ARG A 1 278 ? -20.797 -34.906 -2.529 1 95.19 278 ARG A C 1
ATOM 2175 O O . ARG A 1 278 ? -21.469 -35.938 -2.605 1 95.19 278 ARG A O 1
ATOM 2182 N N . LEU A 1 279 ? -19.562 -34.719 -2.994 1 95.44 279 LEU A N 1
ATOM 2183 C CA . LEU A 1 279 ? -18.953 -35.844 -3.725 1 95.44 279 LEU A CA 1
ATOM 2184 C C . LEU A 1 279 ? -17.969 -36.594 -2.838 1 95.44 279 LEU A C 1
ATOM 2186 O O . LEU A 1 279 ? -17.281 -35.969 -2.008 1 95.44 279 LEU A O 1
ATOM 2190 N N . PRO A 1 280 ? -17.875 -37.875 -3.131 1 94.56 280 PRO A N 1
ATOM 2191 C CA . PRO A 1 280 ? -16.797 -38.625 -2.455 1 94.56 280 PRO A CA 1
ATOM 2192 C C . PRO A 1 280 ? -15.406 -38.156 -2.84 1 94.56 280 PRO A C 1
ATOM 2194 O O . PRO A 1 280 ? -15.227 -37.562 -3.922 1 94.56 280 PRO A O 1
ATOM 2197 N N . GLN A 1 281 ? -14.5 -38.312 -1.998 1 91.12 281 GLN A N 1
ATOM 2198 C CA . GLN A 1 281 ? -13.141 -37.812 -2.17 1 91.12 281 GLN A CA 1
ATOM 2199 C C . GLN A 1 281 ? -12.492 -38.406 -3.42 1 91.12 281 GLN A C 1
ATOM 2201 O O . GLN A 1 281 ? -11.648 -37.75 -4.051 1 91.12 281 GLN A O 1
ATOM 2206 N N . ASP A 1 282 ? -12.898 -39.531 -3.83 1 93.44 282 ASP A N 1
ATOM 2207 C CA . ASP A 1 282 ? -12.266 -40.188 -4.957 1 93.44 282 ASP A CA 1
ATOM 2208 C C . ASP A 1 282 ? -13.109 -40.062 -6.223 1 93.44 282 ASP A C 1
ATOM 2210 O O . ASP A 1 282 ? -12.859 -40.75 -7.215 1 93.44 282 ASP A O 1
ATOM 2214 N N . HIS A 1 283 ? -14.062 -39.25 -6.109 1 95 283 HIS A N 1
ATOM 2215 C CA . HIS A 1 283 ? -14.906 -39.062 -7.285 1 95 283 HIS A CA 1
ATOM 2216 C C . HIS A 1 283 ? -14.117 -38.531 -8.461 1 95 283 HIS A C 1
ATOM 2218 O O . HIS A 1 283 ? -13.398 -37.531 -8.32 1 95 283 HIS A O 1
ATOM 2224 N N . PRO A 1 284 ? -14.258 -38.969 -9.656 1 93.25 284 PRO A N 1
ATOM 2225 C CA . PRO A 1 284 ? -13.445 -38.594 -10.812 1 93.25 284 PRO A CA 1
ATOM 2226 C C . PRO A 1 284 ? -13.641 -37.125 -11.211 1 93.25 284 PRO A C 1
ATOM 2228 O O . PRO A 1 284 ? -12.727 -36.531 -11.758 1 93.25 284 PRO A O 1
ATOM 2231 N N . LEU A 1 285 ? -14.719 -36.656 -10.891 1 93.75 285 LEU A N 1
ATOM 2232 C CA . LEU A 1 285 ? -15.031 -35.25 -11.25 1 93.75 285 LEU A CA 1
ATOM 2233 C C . LEU A 1 285 ? -14.062 -34.281 -10.586 1 93.75 285 LEU A C 1
ATOM 2235 O O . LEU A 1 285 ? -13.82 -33.188 -11.109 1 93.75 285 LEU A O 1
ATOM 2239 N N . ARG A 1 286 ? -13.562 -34.656 -9.484 1 94.12 286 ARG A N 1
ATOM 2240 C CA . ARG A 1 286 ? -12.641 -33.812 -8.742 1 94.12 286 ARG A CA 1
ATOM 2241 C C . ARG A 1 286 ? -11.359 -33.562 -9.523 1 94.12 286 ARG A C 1
ATOM 2243 O O . ARG A 1 286 ? -10.742 -32.5 -9.406 1 94.12 286 ARG A O 1
ATOM 2250 N N . ASP A 1 287 ? -11.055 -34.438 -10.422 1 92.69 287 ASP A N 1
ATOM 2251 C CA . ASP A 1 287 ? -9.812 -34.344 -11.188 1 92.69 287 ASP A CA 1
ATOM 2252 C C . ASP A 1 287 ? -9.914 -33.344 -12.32 1 92.69 287 ASP A C 1
ATOM 2254 O O . ASP A 1 287 ? -8.906 -32.938 -12.898 1 92.69 287 ASP A O 1
ATOM 2258 N N . TYR A 1 288 ? -11.164 -33 -12.562 1 92.88 288 TYR A N 1
ATOM 2259 C CA . TYR A 1 288 ? -11.336 -31.984 -13.594 1 92.88 288 TYR A CA 1
ATOM 2260 C C . TYR A 1 288 ? -10.812 -30.625 -13.133 1 92.88 288 TYR A C 1
ATOM 2262 O O . TYR A 1 288 ? -10.359 -29.828 -13.953 1 92.88 288 TYR A O 1
ATOM 2270 N N . PHE A 1 289 ? -10.922 -30.438 -11.875 1 92.69 289 PHE A N 1
ATOM 2271 C CA . PHE A 1 289 ? -10.539 -29.141 -11.336 1 92.69 289 PHE A CA 1
ATOM 2272 C C . PHE A 1 289 ? -9.023 -29.031 -11.234 1 92.69 289 PHE A C 1
ATOM 2274 O O . PHE A 1 289 ? -8.383 -29.812 -10.531 1 92.69 289 PHE A O 1
ATOM 2281 N N . GLY A 1 290 ? -8.453 -28.016 -11.922 1 89.69 290 GLY A N 1
ATOM 2282 C CA . GLY A 1 290 ? -7.02 -27.812 -11.938 1 89.69 290 GLY A CA 1
ATOM 2283 C C . GLY A 1 290 ? -6.32 -28.5 -13.094 1 89.69 290 GLY A C 1
ATOM 2284 O O . GLY A 1 290 ? -5.094 -28.453 -13.203 1 89.69 290 GLY A O 1
ATOM 2285 N N . SER A 1 291 ? -7.172 -29.094 -13.883 1 89.38 291 SER A N 1
ATOM 2286 C CA . SER A 1 291 ? -6.609 -29.812 -15.016 1 89.38 291 SER A CA 1
ATOM 2287 C C . SER A 1 291 ? -6.559 -28.922 -16.266 1 89.38 291 SER A C 1
ATOM 2289 O O . SER A 1 291 ? -7.543 -28.266 -16.594 1 89.38 291 SER A O 1
ATOM 2291 N N . ASP A 1 292 ? -5.473 -28.922 -16.875 1 84.38 292 ASP A N 1
ATOM 2292 C CA . ASP A 1 292 ? -5.309 -28.156 -18.109 1 84.38 292 ASP A CA 1
ATOM 2293 C C . ASP A 1 292 ? -5.992 -28.844 -19.281 1 84.38 292 ASP A C 1
ATOM 2295 O O . ASP A 1 292 ? -6.164 -28.25 -20.344 1 84.38 292 ASP A O 1
ATOM 2299 N N . GLN A 1 293 ? -6.441 -30 -19.078 1 81.81 293 GLN A N 1
ATOM 2300 C CA . GLN A 1 293 ? -6.973 -30.812 -20.172 1 81.81 293 GLN A CA 1
ATOM 2301 C C . GLN A 1 293 ? -8.5 -30.766 -20.203 1 81.81 293 GLN A C 1
ATOM 2303 O O . GLN A 1 293 ? -9.133 -31.438 -21.016 1 81.81 293 GLN A O 1
ATOM 2308 N N . ILE A 1 294 ? -9.008 -29.875 -19.469 1 86.56 294 ILE A N 1
ATOM 2309 C CA . ILE A 1 294 ? -10.469 -29.828 -19.406 1 86.56 294 ILE A CA 1
ATOM 2310 C C . ILE A 1 294 ? -11.016 -29.172 -20.672 1 86.56 294 ILE A C 1
ATOM 2312 O O . ILE A 1 294 ? -10.5 -28.141 -21.109 1 86.56 294 ILE A O 1
ATOM 2316 N N . GLY A 1 295 ? -11.906 -29.828 -21.328 1 85.19 295 GLY A N 1
ATOM 2317 C CA . GLY A 1 295 ? -12.609 -29.297 -22.5 1 85.19 295 GLY A CA 1
ATOM 2318 C C . GLY A 1 295 ? -14.102 -29.172 -22.281 1 85.19 295 GLY A C 1
ATOM 2319 O O . GLY A 1 295 ? -14.578 -29.203 -21.141 1 85.19 295 GLY A O 1
ATOM 2320 N N . PRO A 1 296 ? -14.805 -28.953 -23.375 1 88.12 296 PRO A N 1
ATOM 2321 C CA . PRO A 1 296 ? -16.25 -28.719 -23.297 1 88.12 296 PRO A CA 1
ATOM 2322 C C . PRO A 1 296 ? -17 -29.906 -22.688 1 88.12 296 PRO A C 1
ATOM 2324 O O . PRO A 1 296 ? -17.969 -29.719 -21.953 1 88.12 296 PRO A O 1
ATOM 2327 N N . GLU A 1 297 ? -16.531 -31.062 -22.906 1 91.56 297 GLU A N 1
ATOM 2328 C CA . GLU A 1 297 ? -17.203 -32.25 -22.391 1 91.56 297 GLU A CA 1
ATOM 2329 C C . GLU A 1 297 ? -17.078 -32.344 -20.859 1 91.56 297 GLU A C 1
ATOM 2331 O O . GLU A 1 297 ? -18.047 -32.625 -20.172 1 91.56 297 GLU A O 1
ATOM 2336 N N . GLU A 1 298 ? -15.953 -32.125 -20.406 1 92.12 298 GLU A N 1
ATOM 2337 C CA . GLU A 1 298 ? -15.711 -32.156 -18.969 1 92.12 298 GLU A CA 1
ATOM 2338 C C . GLU A 1 298 ? -16.469 -31.047 -18.25 1 92.12 298 GLU A C 1
ATOM 2340 O O . GLU A 1 298 ? -17 -31.25 -17.156 1 92.12 298 GLU A O 1
ATOM 2345 N N . VAL A 1 299 ? -16.531 -29.922 -18.938 1 92.81 299 VAL A N 1
ATOM 2346 C CA . VAL A 1 299 ? -17.266 -28.797 -18.359 1 92.81 299 VAL A CA 1
ATOM 2347 C C . VAL A 1 299 ? -18.75 -29.141 -18.234 1 92.81 299 VAL A C 1
ATOM 2349 O O . VAL A 1 299 ? -19.391 -28.828 -17.234 1 92.81 299 VAL A O 1
ATOM 2352 N N . GLU A 1 300 ? -19.188 -29.766 -19.25 1 94.19 300 GLU A N 1
ATOM 2353 C CA . GLU A 1 300 ? -20.594 -30.156 -19.219 1 94.19 300 GLU A CA 1
ATOM 2354 C C . GLU A 1 300 ? -20.859 -31.172 -18.109 1 94.19 300 GLU A C 1
ATOM 2356 O O . GLU A 1 300 ? -21.922 -31.141 -17.469 1 94.19 300 GLU A O 1
ATOM 2361 N N . LYS A 1 301 ? -19.953 -32.062 -17.859 1 95.31 301 LYS A N 1
ATOM 2362 C CA . LYS A 1 301 ? -20.078 -33 -16.766 1 95.31 301 LYS A CA 1
ATOM 2363 C C . LYS A 1 301 ? -20.141 -32.312 -15.422 1 95.31 301 LYS A C 1
ATOM 2365 O O . LYS A 1 301 ? -20.906 -32.688 -14.531 1 95.31 301 LYS A O 1
ATOM 2370 N N . VAL A 1 302 ? -19.344 -31.328 -15.328 1 95.31 302 VAL A N 1
ATOM 2371 C CA . VAL A 1 302 ? -19.344 -30.547 -14.102 1 95.31 302 VAL A CA 1
ATOM 2372 C C . VAL A 1 302 ? -20.688 -29.828 -13.945 1 95.31 302 VAL A C 1
ATOM 2374 O O . VAL A 1 302 ? -21.281 -29.844 -12.859 1 95.31 302 VAL A O 1
ATOM 2377 N N . ARG A 1 303 ? -21.188 -29.266 -15.016 1 95.25 303 ARG A N 1
ATOM 2378 C CA . ARG A 1 303 ? -22.469 -28.578 -15 1 95.25 303 ARG A CA 1
ATOM 2379 C C . ARG A 1 303 ? -23.594 -29.516 -14.562 1 95.25 303 ARG A C 1
ATOM 2381 O O . ARG A 1 303 ? -24.422 -29.156 -13.734 1 95.25 303 ARG A O 1
ATOM 2388 N N . GLN A 1 304 ? -23.516 -30.625 -15.117 1 96.88 304 GLN A N 1
ATOM 2389 C CA . GLN A 1 304 ? -24.531 -31.625 -14.797 1 96.88 304 GLN A CA 1
ATOM 2390 C C . GLN A 1 304 ? -24.453 -32.031 -13.328 1 96.88 304 GLN A C 1
ATOM 2392 O O . GLN A 1 304 ? -25.469 -32.156 -12.656 1 96.88 304 GLN A O 1
ATOM 2397 N N . ALA A 1 305 ? -23.312 -32.25 -12.875 1 97.12 305 ALA A N 1
ATOM 2398 C CA . ALA A 1 305 ? -23.109 -32.625 -11.484 1 97.12 305 ALA A CA 1
ATOM 2399 C C . ALA A 1 305 ? -23.609 -31.562 -10.531 1 97.12 305 ALA A C 1
ATOM 2401 O O . ALA A 1 305 ? -24.156 -31.859 -9.469 1 97.12 305 ALA A O 1
ATOM 2402 N N . LEU A 1 306 ? -23.391 -30.312 -10.898 1 97.19 306 LEU A N 1
ATOM 2403 C CA . LEU A 1 306 ? -23.859 -29.203 -10.078 1 97.19 306 LEU A CA 1
ATOM 2404 C C . LEU A 1 306 ? -25.375 -29.219 -9.914 1 97.19 306 LEU A C 1
ATOM 2406 O O . LEU A 1 306 ? -25.891 -28.922 -8.844 1 97.19 306 LEU A O 1
ATOM 2410 N N . HIS A 1 307 ? -26.047 -29.656 -10.938 1 97.06 307 HIS A N 1
ATOM 2411 C CA . HIS A 1 307 ? -27.5 -29.766 -10.891 1 97.06 307 HIS A CA 1
ATOM 2412 C C . HIS A 1 307 ? -27.938 -31.016 -10.133 1 97.06 307 HIS A C 1
ATOM 2414 O O . HIS A 1 307 ? -28.781 -30.953 -9.242 1 97.06 307 HIS A O 1
ATOM 2420 N N . GLU A 1 308 ? -27.297 -32.062 -10.438 1 97.5 308 GLU A N 1
ATOM 2421 C CA . GLU A 1 308 ? -27.688 -33.375 -9.898 1 97.5 308 GLU A CA 1
ATOM 2422 C C . GLU A 1 308 ? -27.438 -33.438 -8.398 1 97.5 308 GLU A C 1
ATOM 2424 O O . GLU A 1 308 ? -28.219 -34.062 -7.664 1 97.5 308 GLU A O 1
ATOM 2429 N N . GLU A 1 309 ? -26.422 -32.812 -8.008 1 97.31 309 GLU A N 1
ATOM 2430 C CA . GLU A 1 309 ? -26.062 -32.906 -6.602 1 97.31 309 GLU A CA 1
ATOM 2431 C C . GLU A 1 309 ? -26.734 -31.797 -5.785 1 97.31 309 GLU A C 1
ATOM 2433 O O . GLU A 1 309 ? -26.484 -31.656 -4.586 1 97.31 309 GLU A O 1
ATOM 2438 N N . GLY A 1 310 ? -27.547 -30.922 -6.434 1 97.19 310 GLY A N 1
ATOM 2439 C CA . GLY A 1 310 ? -28.344 -29.922 -5.738 1 97.19 310 GLY A CA 1
ATOM 2440 C C . GLY A 1 310 ? -27.562 -28.656 -5.41 1 97.19 310 GLY A C 1
ATOM 2441 O O . GLY A 1 310 ? -28 -27.844 -4.59 1 97.19 310 GLY A O 1
ATOM 2442 N N . VAL A 1 311 ? -26.391 -28.469 -6 1 97.88 311 VAL A N 1
ATOM 2443 C CA . VAL A 1 311 ? -25.547 -27.328 -5.715 1 97.88 311 VAL A CA 1
ATOM 2444 C C . VAL A 1 311 ? -26.234 -26.047 -6.191 1 97.88 311 VAL A C 1
ATOM 2446 O O . VAL A 1 311 ? -26.219 -25.031 -5.5 1 97.88 311 VAL A O 1
ATOM 2449 N N . MET A 1 312 ? -26.891 -26.109 -7.309 1 97.25 312 MET A N 1
ATOM 2450 C CA . MET A 1 312 ? -27.562 -24.938 -7.859 1 97.25 312 MET A CA 1
ATOM 2451 C C . MET A 1 312 ? -28.641 -24.453 -6.914 1 97.25 312 MET A C 1
ATOM 2453 O O . MET A 1 312 ? -28.812 -23.234 -6.738 1 97.25 312 MET A O 1
ATOM 2457 N N . ASP A 1 313 ? -29.297 -25.375 -6.277 1 97.5 313 ASP A N 1
ATOM 2458 C CA . ASP A 1 313 ? -30.359 -25 -5.355 1 97.5 313 ASP A CA 1
ATOM 2459 C C . ASP A 1 313 ? -29.812 -24.297 -4.125 1 97.5 313 ASP A C 1
ATOM 2461 O O . ASP A 1 313 ? -30.359 -23.281 -3.682 1 97.5 313 ASP A O 1
ATOM 2465 N N . VAL A 1 314 ? -28.766 -24.812 -3.637 1 97 314 VAL A N 1
ATOM 2466 C CA . VAL A 1 314 ? -28.156 -24.25 -2.439 1 97 314 VAL A CA 1
ATOM 2467 C C . VAL A 1 314 ? -27.641 -22.844 -2.736 1 97 314 VAL A C 1
ATOM 2469 O O . VAL A 1 314 ? -27.828 -21.938 -1.929 1 97 314 VAL A O 1
ATOM 2472 N N . VAL A 1 315 ? -27 -22.672 -3.859 1 97.25 315 VAL A N 1
ATOM 2473 C CA . VAL A 1 315 ? -26.438 -21.391 -4.246 1 97.25 315 VAL A CA 1
ATOM 2474 C C . VAL A 1 315 ? -27.562 -20.391 -4.48 1 97.25 315 VAL A C 1
ATOM 2476 O O . VAL A 1 315 ? -27.469 -19.234 -4.062 1 97.25 315 VAL A O 1
ATOM 2479 N N . GLU A 1 316 ? -28.641 -20.844 -5.078 1 97.12 316 GLU A N 1
ATOM 2480 C CA . GLU A 1 316 ? -29.766 -19.953 -5.34 1 97.12 316 GLU A CA 1
ATOM 2481 C C . GLU A 1 316 ? -30.469 -19.547 -4.047 1 97.12 316 GLU A C 1
ATOM 2483 O O . GLU A 1 316 ? -30.984 -18.438 -3.941 1 97.12 316 GLU A O 1
ATOM 2488 N N . GLU A 1 317 ? -30.469 -20.438 -3.145 1 97.75 317 GLU A N 1
ATOM 2489 C CA . GLU A 1 317 ? -31.016 -20.094 -1.835 1 97.75 317 GLU A CA 1
ATOM 2490 C C . GLU A 1 317 ? -30.219 -18.984 -1.176 1 97.75 317 GLU A C 1
ATOM 2492 O O . GLU A 1 317 ? -30.781 -18.094 -0.542 1 97.75 317 GLU A O 1
ATOM 2497 N N . GLN A 1 318 ? -28.891 -19.094 -1.299 1 97.5 318 GLN A N 1
ATOM 2498 C CA . GLN A 1 318 ? -28.031 -18.031 -0.784 1 97.5 318 GLN A CA 1
ATOM 2499 C C . GLN A 1 318 ? -28.312 -16.703 -1.481 1 97.5 318 GLN A C 1
ATOM 2501 O O . GLN A 1 318 ? -28.422 -15.664 -0.828 1 97.5 318 GLN A O 1
ATOM 2506 N N . VAL A 1 319 ? -28.453 -16.719 -2.754 1 97.88 319 VAL A N 1
ATOM 2507 C CA . VAL A 1 319 ? -28.734 -15.516 -3.533 1 97.88 319 VAL A CA 1
ATOM 2508 C C . VAL A 1 319 ? -30.078 -14.93 -3.105 1 97.88 319 VAL A C 1
ATOM 2510 O O . VAL A 1 319 ? -30.203 -13.711 -2.959 1 97.88 319 VAL A O 1
ATOM 2513 N N . ALA A 1 320 ? -31.062 -15.82 -2.881 1 97.94 320 ALA A N 1
ATOM 2514 C CA . ALA A 1 320 ? -32.375 -15.383 -2.465 1 97.94 320 ALA A CA 1
ATOM 2515 C C . ALA A 1 320 ? -32.344 -14.703 -1.099 1 97.94 320 ALA A C 1
ATOM 2517 O O . ALA A 1 320 ? -33.031 -13.703 -0.873 1 97.94 320 ALA A O 1
ATOM 2518 N N . ARG A 1 321 ? -31.594 -15.266 -0.209 1 98.12 321 ARG A N 1
ATOM 2519 C CA . ARG A 1 321 ? -31.438 -14.672 1.113 1 98.12 321 ARG A CA 1
ATOM 2520 C C . ARG A 1 321 ? -30.828 -13.281 1.015 1 98.12 321 ARG A C 1
ATOM 2522 O O . ARG A 1 321 ? -31.297 -12.344 1.672 1 98.12 321 ARG A O 1
ATOM 2529 N N . ASP A 1 322 ? -29.797 -13.148 0.231 1 98.12 322 ASP A N 1
ATOM 2530 C CA . ASP A 1 322 ? -29.141 -11.859 0.046 1 98.12 322 ASP A CA 1
ATOM 2531 C C . ASP A 1 322 ? -30.078 -10.859 -0.628 1 98.12 322 ASP A C 1
ATOM 2533 O O . ASP A 1 322 ? -30.062 -9.664 -0.304 1 98.12 322 ASP A O 1
ATOM 2537 N N . ARG A 1 323 ? -30.844 -11.336 -1.583 1 97.88 323 ARG A N 1
ATOM 2538 C CA . ARG A 1 323 ? -31.828 -10.484 -2.24 1 97.88 323 ARG A CA 1
ATOM 2539 C C . ARG A 1 323 ? -32.844 -9.969 -1.24 1 97.88 323 ARG A C 1
ATOM 2541 O O . ARG A 1 323 ? -33.156 -8.773 -1.217 1 97.88 323 ARG A O 1
ATOM 2548 N N . GLU A 1 324 ? -33.375 -10.859 -0.441 1 98.19 324 GLU A N 1
ATOM 2549 C CA . GLU A 1 324 ? -34.375 -10.477 0.551 1 98.19 324 GLU A CA 1
ATOM 2550 C C . GLU A 1 324 ? -33.812 -9.484 1.558 1 98.19 324 GLU A C 1
ATOM 2552 O O . GLU A 1 324 ? -34.469 -8.508 1.915 1 98.19 324 GLU A O 1
ATOM 2557 N N . GLU A 1 325 ? -32.625 -9.742 1.984 1 98 325 GLU A N 1
ATOM 2558 C CA . GLU A 1 325 ? -31.938 -8.812 2.887 1 98 325 GLU A CA 1
ATOM 2559 C C . GLU A 1 325 ? -31.781 -7.434 2.242 1 98 325 GLU A C 1
ATOM 2561 O O . GLU A 1 325 ? -32 -6.41 2.887 1 98 325 GLU A O 1
ATOM 2566 N N . SER A 1 326 ? -31.375 -7.391 1.022 1 97.94 326 SER A N 1
ATOM 2567 C CA . SER A 1 326 ? -31.188 -6.141 0.291 1 97.94 326 SER A CA 1
ATOM 2568 C C . SER A 1 326 ? -32.469 -5.352 0.212 1 97.94 326 SER A C 1
ATOM 2570 O O . SER A 1 326 ? -32.5 -4.137 0.441 1 97.94 326 SER A O 1
ATOM 2572 N N . LEU A 1 327 ? -33.594 -6.051 -0.059 1 97.12 327 LEU A N 1
ATOM 2573 C CA . LEU A 1 327 ? -34.875 -5.391 -0.225 1 97.12 327 LEU A CA 1
ATOM 2574 C C . LEU A 1 327 ? -35.406 -4.895 1.114 1 97.12 327 LEU A C 1
ATOM 2576 O O . LEU A 1 327 ? -36.062 -3.844 1.179 1 97.12 327 LEU A O 1
ATOM 2580 N N . GLU A 1 328 ? -35.125 -5.641 2.166 1 97.69 328 GLU A N 1
ATOM 2581 C CA . GLU A 1 328 ? -35.5 -5.184 3.506 1 97.69 328 GLU A CA 1
ATOM 2582 C C . GLU A 1 328 ? -34.75 -3.902 3.869 1 97.69 328 GLU A C 1
ATOM 2584 O O . GLU A 1 328 ? -35.312 -2.998 4.48 1 97.69 328 GLU A O 1
ATOM 2589 N N . ILE A 1 329 ? -33.5 -3.838 3.543 1 97.56 329 ILE A N 1
ATOM 2590 C CA . ILE A 1 329 ? -32.688 -2.658 3.83 1 97.56 329 ILE A CA 1
ATOM 2591 C C . ILE A 1 329 ? -33.188 -1.468 3.029 1 97.56 329 ILE A C 1
ATOM 2593 O O . ILE A 1 329 ? -33.281 -0.349 3.543 1 97.56 329 ILE A O 1
ATOM 2597 N N . VAL A 1 330 ? -33.594 -1.693 1.764 1 96.69 330 VAL A N 1
ATOM 2598 C CA . VAL A 1 330 ? -34.156 -0.633 0.937 1 96.69 330 VAL A CA 1
ATOM 2599 C C . VAL A 1 330 ? -35.406 -0.078 1.6 1 96.69 330 VAL A C 1
ATOM 2601 O O . VAL A 1 330 ? -35.625 1.137 1.612 1 96.69 330 VAL A O 1
ATOM 2604 N N . GLU A 1 331 ? -36.219 -0.928 2.191 1 95.5 331 GLU A N 1
ATOM 2605 C CA . GLU A 1 331 ? -37.406 -0.508 2.9 1 95.5 331 GLU A CA 1
ATOM 2606 C C . GLU A 1 331 ? -37.062 0.34 4.121 1 95.5 331 GLU A C 1
ATOM 2608 O O . GLU A 1 331 ? -37.719 1.349 4.391 1 95.5 331 GLU A O 1
ATOM 2613 N N . ARG A 1 332 ? -36.062 -0.08 4.793 1 95.75 332 ARG A N 1
ATOM 2614 C CA . ARG A 1 332 ? -35.625 0.665 5.973 1 95.75 332 ARG A CA 1
ATOM 2615 C C . ARG A 1 332 ? -35.062 2.025 5.59 1 95.75 332 ARG A C 1
ATOM 2617 O O . ARG A 1 332 ? -35.25 3.012 6.301 1 95.75 332 ARG A O 1
ATOM 2624 N N . LEU A 1 333 ? -34.375 2.074 4.484 1 95.44 333 LEU A N 1
ATOM 2625 C CA . LEU A 1 333 ? -33.781 3.324 4.012 1 95.44 333 LEU A CA 1
ATOM 2626 C C . LEU A 1 333 ? -34.875 4.301 3.572 1 95.44 333 LEU A C 1
ATOM 2628 O O . LEU A 1 333 ? -34.656 5.52 3.631 1 95.44 333 LEU A O 1
ATOM 2632 N N . SER A 1 334 ? -35.969 3.77 3.184 1 90.06 334 SER A N 1
ATOM 2633 C CA . SER A 1 334 ? -37.062 4.598 2.703 1 90.06 334 SER A CA 1
ATOM 2634 C C . SER A 1 334 ? -37.625 5.473 3.818 1 90.06 334 SER A C 1
ATOM 2636 O O . SER A 1 334 ? -38.281 6.48 3.551 1 90.06 334 SER A O 1
ATOM 2638 N N . LEU A 1 335 ? -37.25 5.105 5.016 1 87.31 335 LEU A N 1
ATOM 2639 C CA . LEU A 1 335 ? -37.719 5.875 6.172 1 87.31 335 LEU A CA 1
ATOM 2640 C C . LEU A 1 335 ? -36.688 6.953 6.535 1 87.31 335 LEU A C 1
ATOM 2642 O O . LEU A 1 335 ? -36.938 7.762 7.434 1 87.31 335 LEU A O 1
ATOM 2646 N N . SER A 1 336 ? -35.625 6.98 5.828 1 86.25 336 SER A N 1
ATOM 2647 C CA . SER A 1 336 ? -34.562 7.918 6.156 1 86.25 336 SER A CA 1
ATOM 2648 C C . SER A 1 336 ? -34.781 9.258 5.461 1 86.25 336 SER A C 1
ATOM 2650 O O . SER A 1 336 ? -35.406 9.328 4.402 1 86.25 336 SER A O 1
ATOM 2652 N N . ALA A 1 337 ? -34.25 10.289 5.996 1 82.5 337 ALA A N 1
ATOM 2653 C CA . ALA A 1 337 ? -34.375 11.641 5.465 1 82.5 337 ALA A CA 1
ATOM 2654 C C . ALA A 1 337 ? -33.719 11.758 4.098 1 82.5 337 ALA A C 1
ATOM 2656 O O . ALA A 1 337 ? -32.562 11.32 3.916 1 82.5 337 ALA A O 1
ATOM 2657 N N . GLY A 1 338 ? -34.406 12.227 3.139 1 83.06 338 GLY A N 1
ATOM 2658 C CA . GLY A 1 338 ? -33.844 12.547 1.835 1 83.06 338 GLY A CA 1
ATOM 2659 C C . GLY A 1 338 ? -33.938 11.398 0.844 1 83.06 338 GLY A C 1
ATOM 2660 O O . GLY A 1 338 ? -33.719 11.578 -0.352 1 83.06 338 GLY A O 1
ATOM 2661 N N . PHE A 1 339 ? -34.312 10.25 1.369 1 86.94 339 PHE A N 1
ATOM 2662 C CA . PHE A 1 339 ? -34.406 9.094 0.483 1 86.94 339 PHE A CA 1
ATOM 2663 C C . PHE A 1 339 ? -35.688 9.172 -0.345 1 86.94 339 PHE A C 1
ATOM 2665 O O . PHE A 1 339 ? -36.781 9.125 0.201 1 86.94 339 PHE A O 1
ATOM 2672 N N . SER A 1 340 ? -35.562 9.328 -1.595 1 83.75 340 SER A N 1
ATOM 2673 C CA . SER A 1 340 ? -36.719 9.57 -2.477 1 83.75 340 SER A CA 1
ATOM 2674 C C . SER A 1 340 ? -37.219 8.266 -3.092 1 83.75 340 SER A C 1
ATOM 2676 O O . SER A 1 340 ? -36.562 7.223 -2.963 1 83.75 340 SER A O 1
ATOM 2678 N N . ALA A 1 341 ? -38.312 8.375 -3.73 1 87.44 341 ALA A N 1
ATOM 2679 C CA . ALA A 1 341 ? -38.844 7.242 -4.484 1 87.44 341 ALA A CA 1
ATOM 2680 C C . ALA A 1 341 ? -37.906 6.844 -5.609 1 87.44 341 ALA A C 1
ATOM 2682 O O . ALA A 1 341 ? -37.75 5.656 -5.914 1 87.44 341 ALA A O 1
ATOM 2683 N N . GLU A 1 342 ? -37.344 7.836 -6.176 1 86.69 342 GLU A N 1
ATOM 2684 C CA . GLU A 1 342 ? -36.344 7.57 -7.215 1 86.69 342 GLU A CA 1
ATOM 2685 C C . GLU A 1 342 ? -35.156 6.832 -6.645 1 86.69 342 GLU A C 1
ATOM 2687 O O . GLU A 1 342 ? -34.562 5.973 -7.312 1 86.69 342 GLU A O 1
ATOM 2692 N N . GLY A 1 343 ? -34.844 7.203 -5.438 1 88.06 343 GLY A N 1
ATOM 2693 C CA . GLY A 1 343 ? -33.75 6.504 -4.766 1 88.06 343 GLY A CA 1
ATOM 2694 C C . GLY A 1 343 ? -34.062 5.035 -4.527 1 88.06 343 GLY A C 1
ATOM 2695 O O . GLY A 1 343 ? -33.188 4.18 -4.723 1 88.06 343 GLY A O 1
ATOM 2696 N N . ARG A 1 344 ? -35.25 4.812 -4.121 1 91.5 344 ARG A N 1
ATOM 2697 C CA . ARG A 1 344 ? -35.688 3.432 -3.926 1 91.5 344 ARG A CA 1
ATOM 2698 C C . ARG A 1 344 ? -35.594 2.641 -5.227 1 91.5 344 ARG A C 1
ATOM 2700 O O . ARG A 1 344 ? -35.062 1.53 -5.246 1 91.5 344 ARG A O 1
ATOM 2707 N N . GLU A 1 345 ? -36.062 3.188 -6.277 1 91.69 345 GLU A N 1
ATOM 2708 C CA . GLU A 1 345 ? -36 2.543 -7.582 1 91.69 345 GLU A CA 1
ATOM 2709 C C . GLU A 1 345 ? -34.562 2.295 -8.023 1 91.69 345 GLU A C 1
ATOM 2711 O O . GLU A 1 345 ? -34.281 1.266 -8.625 1 91.69 345 GLU A O 1
ATOM 2716 N N . ALA A 1 346 ? -33.781 3.213 -7.715 1 91.88 346 ALA A N 1
ATOM 2717 C CA . ALA A 1 346 ? -32.375 3.098 -8.086 1 91.88 346 ALA A CA 1
ATOM 2718 C C . ALA A 1 346 ? -31.719 1.932 -7.359 1 91.88 346 ALA A C 1
ATOM 2720 O O . ALA A 1 346 ? -31 1.143 -7.969 1 91.88 346 ALA A O 1
ATOM 2721 N N . LEU A 1 347 ? -31.953 1.802 -6.082 1 95 347 LEU A N 1
ATOM 2722 C CA . LEU A 1 347 ? -31.359 0.717 -5.312 1 95 347 LEU A CA 1
ATOM 2723 C C . LEU A 1 347 ? -31.922 -0.632 -5.738 1 95 347 LEU A C 1
ATOM 2725 O O . LEU A 1 347 ? -31.188 -1.619 -5.828 1 95 347 LEU A O 1
ATOM 2729 N N . GLU A 1 348 ? -33.188 -0.618 -5.926 1 94.5 348 GLU A N 1
ATOM 2730 C CA . GLU A 1 348 ? -33.812 -1.846 -6.422 1 94.5 348 GLU A CA 1
ATOM 2731 C C . GLU A 1 348 ? -33.25 -2.225 -7.793 1 94.5 348 GLU A C 1
ATOM 2733 O O . GLU A 1 348 ? -33.125 -3.408 -8.109 1 94.5 348 GLU A O 1
ATOM 2738 N N . GLY A 1 349 ? -33.031 -1.183 -8.594 1 93.25 349 GLY A N 1
ATOM 2739 C CA . GLY A 1 349 ? -32.375 -1.409 -9.875 1 93.25 349 GLY A CA 1
ATOM 2740 C C . GLY A 1 349 ? -31.016 -2.033 -9.75 1 93.25 349 GLY A C 1
ATOM 2741 O O . GLY A 1 349 ? -30.641 -2.895 -10.555 1 93.25 349 GLY A O 1
ATOM 2742 N N . LEU A 1 350 ? -30.266 -1.6 -8.758 1 94.06 350 LEU A N 1
ATOM 2743 C CA . LEU A 1 350 ? -28.938 -2.17 -8.516 1 94.06 350 LEU A CA 1
ATOM 2744 C C . LEU A 1 350 ? -29.047 -3.643 -8.133 1 94.06 350 LEU A C 1
ATOM 2746 O O . LEU A 1 350 ? -28.25 -4.465 -8.586 1 94.06 350 LEU A O 1
ATOM 2750 N N . VAL A 1 351 ? -30.031 -3.977 -7.258 1 95.38 351 VAL A N 1
ATOM 2751 C CA . VAL A 1 351 ? -30.281 -5.359 -6.867 1 95.38 351 VAL A CA 1
ATOM 2752 C C . VAL A 1 351 ? -30.594 -6.195 -8.109 1 95.38 351 VAL A C 1
ATOM 2754 O O . VAL A 1 351 ? -30.016 -7.273 -8.297 1 95.38 351 VAL A O 1
ATOM 2757 N N . SER A 1 352 ? -31.453 -5.645 -8.953 1 93.69 352 SER A N 1
ATOM 2758 C CA . SER A 1 352 ? -31.875 -6.344 -10.164 1 93.69 352 SER A CA 1
ATOM 2759 C C . SER A 1 352 ? -30.688 -6.543 -11.117 1 93.69 352 SER A C 1
ATOM 2761 O O . SER A 1 352 ? -30.578 -7.598 -11.75 1 93.69 352 SER A O 1
ATOM 2763 N N . TYR A 1 353 ? -29.906 -5.582 -11.211 1 90.5 353 TYR A N 1
ATOM 2764 C CA . TYR A 1 353 ? -28.719 -5.672 -12.062 1 90.5 353 TYR A CA 1
ATOM 2765 C C . TYR A 1 353 ? -27.812 -6.805 -11.602 1 90.5 353 TYR A C 1
ATOM 2767 O O . TYR A 1 353 ? -27.359 -7.613 -12.414 1 90.5 353 TYR A O 1
ATOM 2775 N N . ASN A 1 354 ? -27.469 -6.844 -10.328 1 92.19 354 ASN A N 1
ATOM 2776 C CA . ASN A 1 354 ? -26.562 -7.852 -9.805 1 92.19 354 ASN A CA 1
ATOM 2777 C C . ASN A 1 354 ? -27.156 -9.258 -9.906 1 92.19 354 ASN A C 1
ATOM 2779 O O . ASN A 1 354 ? -26.422 -10.227 -10.094 1 92.19 354 ASN A O 1
ATOM 2783 N N . LEU A 1 355 ? -28.531 -9.32 -9.828 1 91.94 355 LEU A N 1
ATOM 2784 C CA . LEU A 1 355 ? -29.203 -10.609 -9.93 1 91.94 355 LEU A CA 1
ATOM 2785 C C . LEU A 1 355 ? -29.188 -11.117 -11.367 1 91.94 355 LEU A C 1
ATOM 2787 O O . LEU A 1 355 ? -29.094 -12.328 -11.594 1 91.94 355 LEU A O 1
ATOM 2791 N N . GLY A 1 356 ? -29.312 -10.172 -12.273 1 83 356 GLY A N 1
ATOM 2792 C CA . GLY A 1 356 ? -29.453 -10.555 -13.664 1 83 356 GLY A CA 1
ATOM 2793 C C . GLY A 1 356 ? -28.156 -10.422 -14.461 1 83 356 GLY A C 1
ATOM 2794 O O . GLY A 1 356 ? -28.188 -10.203 -15.672 1 83 356 GLY A O 1
ATOM 2795 N N . ARG A 1 357 ? -27.125 -10.539 -13.852 1 73.31 357 ARG A N 1
ATOM 2796 C CA . ARG A 1 357 ? -25.859 -10.305 -14.523 1 73.31 357 ARG A CA 1
ATOM 2797 C C . ARG A 1 357 ? -25.641 -11.336 -15.633 1 73.31 357 ARG A C 1
ATOM 2799 O O . ARG A 1 357 ? -25.797 -12.539 -15.414 1 73.31 357 ARG A O 1
ATOM 2806 N N . THR A 1 358 ? -25.5 -10.836 -16.766 1 63.38 358 THR A N 1
ATOM 2807 C CA . THR A 1 358 ? -25.188 -11.68 -17.922 1 63.38 358 THR A CA 1
ATOM 2808 C C . THR A 1 358 ? -23.75 -11.461 -18.391 1 63.38 358 THR A C 1
ATOM 2810 O O . THR A 1 358 ? -23.266 -12.172 -19.266 1 63.38 358 THR A O 1
ATOM 2813 N N . ARG A 1 359 ? -23.172 -10.422 -17.906 1 63.41 359 ARG A N 1
ATOM 2814 C CA . ARG A 1 359 ? -21.766 -10.125 -18.203 1 63.41 359 ARG A CA 1
ATOM 2815 C C . ARG A 1 359 ? -21.094 -9.422 -17.031 1 63.41 359 ARG A C 1
ATOM 2817 O O . ARG A 1 359 ? -21.766 -8.781 -16.219 1 63.41 359 ARG A O 1
ATOM 2824 N N . MET B 1 1 ? 22.812 7.508 18.391 1 69.88 1 MET B N 1
ATOM 2825 C CA . MET B 1 1 ? 21.359 7.613 18.234 1 69.88 1 MET B CA 1
ATOM 2826 C C . MET B 1 1 ? 20.641 7.227 19.516 1 69.88 1 MET B C 1
ATOM 2828 O O . MET B 1 1 ? 19.672 7.883 19.906 1 69.88 1 MET B O 1
ATOM 2832 N N . ASN B 1 2 ? 21.25 6.379 20.25 1 66.62 2 ASN B N 1
ATOM 2833 C CA . ASN B 1 2 ? 20.609 5.914 21.469 1 66.62 2 ASN B CA 1
ATOM 2834 C C . ASN B 1 2 ? 20.594 7.004 22.547 1 66.62 2 ASN B C 1
ATOM 2836 O O . ASN B 1 2 ? 19.594 7.172 23.234 1 66.62 2 ASN B O 1
ATOM 2840 N N . GLN B 1 3 ? 21.672 7.648 22.594 1 73 3 GLN B N 1
ATOM 2841 C CA . GLN B 1 3 ? 21.719 8.695 23.609 1 73 3 GLN B CA 1
ATOM 2842 C C . GLN B 1 3 ? 20.766 9.836 23.266 1 73 3 GLN B C 1
ATOM 2844 O O . GLN B 1 3 ? 20.125 10.422 24.156 1 73 3 GLN B O 1
ATOM 2849 N N . LEU B 1 4 ? 20.656 9.969 22.016 1 80 4 LEU B N 1
ATOM 2850 C CA . LEU B 1 4 ? 19.844 11.094 21.547 1 80 4 LEU B CA 1
ATOM 2851 C C . LEU B 1 4 ? 18.359 10.727 21.531 1 80 4 LEU B C 1
ATOM 2853 O O . LEU B 1 4 ? 17.516 11.516 21.938 1 80 4 LEU B O 1
ATOM 2857 N N . LEU B 1 5 ? 18.078 9.484 21.094 1 90.5 5 LEU B N 1
ATOM 2858 C CA . LEU B 1 5 ? 16.688 9.102 20.859 1 90.5 5 LEU B CA 1
ATOM 2859 C C . LEU B 1 5 ? 16.25 7.992 21.797 1 90.5 5 LEU B C 1
ATOM 2861 O O . LEU B 1 5 ? 15.078 7.602 21.812 1 90.5 5 LEU B O 1
ATOM 2865 N N . GLY B 1 6 ? 17.109 7.598 22.688 1 89.06 6 GLY B N 1
ATOM 2866 C CA . GLY B 1 6 ? 16.891 6.398 23.484 1 89.06 6 GLY B CA 1
ATOM 2867 C C . GLY B 1 6 ? 15.578 6.414 24.234 1 89.06 6 GLY B C 1
ATOM 2868 O O . GLY B 1 6 ? 14.812 5.449 24.188 1 89.06 6 GLY B O 1
ATOM 2869 N N . ASP B 1 7 ? 15.312 7.484 24.953 1 93.12 7 ASP B N 1
ATOM 2870 C CA . ASP B 1 7 ? 14.078 7.586 25.734 1 93.12 7 ASP B CA 1
ATOM 2871 C C . ASP B 1 7 ? 12.852 7.566 24.812 1 93.12 7 ASP B C 1
ATOM 2873 O O . ASP B 1 7 ? 11.828 6.965 25.156 1 93.12 7 ASP B O 1
ATOM 2877 N N . HIS B 1 8 ? 13.008 8.25 23.719 1 95.75 8 HIS B N 1
ATOM 2878 C CA . HIS B 1 8 ? 11.906 8.281 22.766 1 95.75 8 HIS B CA 1
ATOM 2879 C C . HIS B 1 8 ? 11.711 6.91 22.109 1 95.75 8 HIS B C 1
ATOM 2881 O O . HIS B 1 8 ? 10.57 6.496 21.875 1 95.75 8 HIS B O 1
ATOM 2887 N N . VAL B 1 9 ? 12.797 6.199 21.844 1 97.12 9 VAL B N 1
ATOM 2888 C CA . VAL B 1 9 ? 12.727 4.855 21.281 1 97.12 9 VAL B CA 1
ATOM 2889 C C . VAL B 1 9 ? 11.984 3.93 22.234 1 97.12 9 VAL B C 1
ATOM 2891 O O . VAL B 1 9 ? 11.109 3.168 21.828 1 97.12 9 VAL B O 1
ATOM 2894 N N . ALA B 1 10 ? 12.344 4.035 23.516 1 96.81 10 ALA B N 1
ATOM 2895 C CA . ALA B 1 10 ? 11.695 3.213 24.531 1 96.81 10 ALA B CA 1
ATOM 2896 C C . ALA B 1 10 ? 10.203 3.521 24.625 1 96.81 10 ALA B C 1
ATOM 2898 O O . ALA B 1 10 ? 9.383 2.611 24.75 1 96.81 10 ALA B O 1
ATOM 2899 N N . SER B 1 11 ? 9.898 4.785 24.547 1 97.06 11 SER B N 1
ATOM 2900 C CA . SER B 1 11 ? 8.5 5.203 24.625 1 97.06 11 SER B CA 1
ATOM 2901 C C . SER B 1 11 ? 7.711 4.699 23.422 1 97.06 11 SER B C 1
ATOM 2903 O O . SER B 1 11 ? 6.562 4.27 23.562 1 97.06 11 SER B O 1
ATOM 2905 N N . ILE B 1 12 ? 8.289 4.734 22.266 1 98.12 12 ILE B N 1
ATOM 2906 C CA . ILE B 1 12 ? 7.637 4.27 21.047 1 98.12 12 ILE B CA 1
ATOM 2907 C C . ILE B 1 12 ? 7.457 2.752 21.109 1 98.12 12 ILE B C 1
ATOM 2909 O O . ILE B 1 12 ? 6.418 2.227 20.688 1 98.12 12 ILE B O 1
ATOM 2913 N N . GLY B 1 13 ? 8.508 2.068 21.609 1 98.31 13 GLY B N 1
ATOM 2914 C CA . GLY B 1 13 ? 8.383 0.631 21.797 1 98.31 13 GLY B CA 1
ATOM 2915 C C . GLY B 1 13 ? 7.203 0.245 22.656 1 98.31 13 GLY B C 1
ATOM 2916 O O . GLY B 1 13 ? 6.426 -0.644 22.297 1 98.31 13 GLY B O 1
ATOM 2917 N N . SER B 1 14 ? 7.082 0.941 23.75 1 98.19 14 SER B N 1
ATOM 2918 C CA . SER B 1 14 ? 5.977 0.688 24.672 1 98.19 14 SER B CA 1
ATOM 2919 C C . SER B 1 14 ? 4.633 1.019 24.031 1 98.19 14 SER B C 1
ATOM 2921 O O . SER B 1 14 ? 3.645 0.318 24.266 1 98.19 14 SER B O 1
ATOM 2923 N N . ALA B 1 15 ? 4.625 2.082 23.328 1 98.31 15 ALA B N 1
ATOM 2924 C CA . ALA B 1 15 ? 3.396 2.49 22.656 1 98.31 15 ALA B CA 1
ATOM 2925 C C . ALA B 1 15 ? 3.002 1.484 21.578 1 98.31 15 ALA B C 1
ATOM 2927 O O . ALA B 1 15 ? 1.815 1.225 21.359 1 98.31 15 ALA B O 1
ATOM 2928 N N . LEU B 1 16 ? 3.955 0.977 20.891 1 98.31 16 LEU B N 1
ATOM 2929 C CA . LEU B 1 16 ? 3.721 -0.034 19.859 1 98.31 16 LEU B CA 1
ATOM 2930 C C . LEU B 1 16 ? 3.135 -1.302 20.469 1 98.31 16 LEU B C 1
ATOM 2932 O O . LEU B 1 16 ? 2.189 -1.878 19.938 1 98.31 16 LEU B O 1
ATOM 2936 N N . GLU B 1 17 ? 3.711 -1.717 21.562 1 98.25 17 GLU B N 1
ATOM 2937 C CA . GLU B 1 17 ? 3.188 -2.887 22.25 1 98.25 17 GLU B CA 1
ATOM 2938 C C . GLU B 1 17 ? 1.729 -2.684 22.656 1 98.25 17 GLU B C 1
ATOM 2940 O O . GLU B 1 17 ? 0.892 -3.562 22.438 1 98.25 17 GLU B O 1
ATOM 2945 N N . SER B 1 18 ? 1.519 -1.573 23.234 1 98.19 18 SER B N 1
ATOM 2946 C CA . SER B 1 18 ? 0.161 -1.247 23.656 1 98.19 18 SER B CA 1
ATOM 2947 C C . SER B 1 18 ? -0.796 -1.22 22.469 1 98.19 18 SER B C 1
ATOM 2949 O O . SER B 1 18 ? -1.922 -1.712 22.562 1 98.19 18 SER B O 1
ATOM 2951 N N . TYR B 1 19 ? -0.368 -0.641 21.422 1 98.25 19 TYR B N 1
ATOM 2952 C CA . TYR B 1 19 ? -1.197 -0.565 20.219 1 98.25 19 TYR B CA 1
ATOM 2953 C C . TYR B 1 19 ? -1.573 -1.958 19.719 1 98.25 19 TYR B C 1
ATOM 2955 O O . TYR B 1 19 ? -2.744 -2.23 19.453 1 98.25 19 TYR B O 1
ATOM 2963 N N . PHE B 1 20 ? -0.62 -2.83 19.594 1 98 20 PHE B N 1
ATOM 2964 C CA . PHE B 1 20 ? -0.873 -4.168 19.062 1 98 20 PHE B CA 1
ATOM 2965 C C . PHE B 1 20 ? -1.748 -4.969 20.016 1 98 20 PHE B C 1
ATOM 2967 O O . PHE B 1 20 ? -2.529 -5.82 19.594 1 98 20 PHE B O 1
ATOM 2974 N N . ASP B 1 21 ? -1.636 -4.645 21.312 1 96.31 21 ASP B N 1
ATOM 2975 C CA . ASP B 1 21 ? -2.373 -5.398 22.312 1 96.31 21 ASP B CA 1
ATOM 2976 C C . ASP B 1 21 ? -3.801 -4.871 22.453 1 96.31 21 ASP B C 1
ATOM 2978 O O . ASP B 1 21 ? -4.676 -5.566 22.984 1 96.31 21 ASP B O 1
ATOM 2982 N N . THR B 1 22 ? -4.086 -3.691 21.953 1 96.06 22 THR B N 1
ATOM 2983 C CA . THR B 1 22 ? -5.398 -3.09 22.172 1 96.06 22 THR B CA 1
ATOM 2984 C C . THR B 1 22 ? -6.07 -2.779 20.844 1 96.06 22 THR B C 1
ATOM 2986 O O . THR B 1 22 ? -6.777 -3.623 20.281 1 96.06 22 THR B O 1
ATOM 2989 N N . GLN B 1 23 ? -5.637 -1.73 20.203 1 94.69 23 GLN B N 1
ATOM 2990 C CA . GLN B 1 23 ? -6.312 -1.256 19 1 94.69 23 GLN B CA 1
ATOM 2991 C C . GLN B 1 23 ? -6.215 -2.279 17.875 1 94.69 23 GLN B C 1
ATOM 2993 O O . GLN B 1 23 ? -7.227 -2.68 17.297 1 94.69 23 GLN B O 1
ATOM 2998 N N . ALA B 1 24 ? -5.016 -2.67 17.594 1 94.56 24 ALA B N 1
ATOM 2999 C CA . ALA B 1 24 ? -4.836 -3.648 16.531 1 94.56 24 ALA B CA 1
ATOM 3000 C C . ALA B 1 24 ? -5.512 -4.973 16.875 1 94.56 24 ALA B C 1
ATOM 3002 O O . ALA B 1 24 ? -6.02 -5.664 15.984 1 94.56 24 ALA B O 1
ATOM 3003 N N . GLY B 1 25 ? -5.504 -5.309 18.156 1 90.88 25 GLY B N 1
ATOM 3004 C CA . GLY B 1 25 ? -6.195 -6.504 18.609 1 90.88 25 GLY B CA 1
ATOM 3005 C C . GLY B 1 25 ? -7.688 -6.465 18.344 1 90.88 25 GLY B C 1
ATOM 3006 O O . GLY B 1 25 ? -8.305 -7.504 18.094 1 90.88 25 GLY B O 1
ATOM 3007 N N . GLN B 1 26 ? -8.227 -5.324 18.312 1 89.19 26 GLN B N 1
ATOM 3008 C CA . GLN B 1 26 ? -9.656 -5.16 18.062 1 89.19 26 GLN B CA 1
ATOM 3009 C C . GLN B 1 26 ? -9.938 -5.102 16.562 1 89.19 26 GLN B C 1
ATOM 3011 O O . GLN B 1 26 ? -10.922 -5.664 16.078 1 89.19 26 GLN B O 1
ATOM 3016 N N . ILE B 1 27 ? -9.055 -4.52 15.859 1 88.38 27 ILE B N 1
ATOM 3017 C CA . ILE B 1 27 ? -9.258 -4.234 14.445 1 88.38 27 ILE B CA 1
ATOM 3018 C C . ILE B 1 27 ? -9.016 -5.496 13.625 1 88.38 27 ILE B C 1
ATOM 3020 O O . ILE B 1 27 ? -9.734 -5.762 12.656 1 88.38 27 ILE B O 1
ATOM 3024 N N . LEU B 1 28 ? -8.07 -6.262 14.023 1 87.12 28 LEU B N 1
ATOM 3025 C CA . LEU B 1 28 ? -7.617 -7.352 13.164 1 87.12 28 LEU B CA 1
ATOM 3026 C C . LEU B 1 28 ? -8.281 -8.664 13.555 1 87.12 28 LEU B C 1
ATOM 3028 O O . LEU B 1 28 ? -8.492 -9.539 12.711 1 87.12 28 LEU B O 1
ATOM 3032 N N . THR B 1 29 ? -8.656 -8.859 14.727 1 83.62 29 THR B N 1
ATOM 3033 C CA . THR B 1 29 ? -9.008 -10.188 15.219 1 83.62 29 THR B CA 1
ATOM 3034 C C . THR B 1 29 ? -10.43 -10.562 14.797 1 83.62 29 THR B C 1
ATOM 3036 O O . THR B 1 29 ? -10.883 -11.68 15.055 1 83.62 29 THR B O 1
ATOM 3039 N N . PHE B 1 30 ? -11 -9.688 14.023 1 78.94 30 PHE B N 1
ATOM 3040 C CA . PHE B 1 30 ? -12.297 -10.055 13.477 1 78.94 30 PHE B CA 1
ATOM 3041 C C . PHE B 1 30 ? -12.148 -11.094 12.375 1 78.94 30 PHE B C 1
ATOM 3043 O O . PHE B 1 30 ? -13.109 -11.797 12.039 1 78.94 30 PHE B O 1
ATOM 3050 N N . HIS B 1 31 ? -10.969 -11.219 11.914 1 87.31 31 HIS B N 1
ATOM 3051 C CA . HIS B 1 31 ? -10.703 -12.086 10.773 1 87.31 31 HIS B CA 1
ATOM 3052 C C . HIS B 1 31 ? -9.758 -13.219 11.148 1 87.31 31 HIS B C 1
ATOM 3054 O O . HIS B 1 31 ? -8.852 -13.039 11.961 1 87.31 31 HIS B O 1
ATOM 3060 N N . PRO B 1 32 ? -9.906 -14.32 10.594 1 83.12 32 PRO B N 1
ATOM 3061 C CA . PRO B 1 32 ? -9.078 -15.484 10.922 1 83.12 32 PRO B CA 1
ATOM 3062 C C . PRO B 1 32 ? -7.59 -15.219 10.734 1 83.12 32 PRO B C 1
ATOM 3064 O O . PRO B 1 32 ? -6.77 -15.711 11.516 1 83.12 32 PRO B O 1
ATOM 3067 N N . TRP B 1 33 ? -7.25 -14.445 9.734 1 92.31 33 TRP B N 1
ATOM 3068 C CA . TRP B 1 33 ? -5.844 -14.141 9.492 1 92.31 33 TRP B CA 1
ATOM 3069 C C . TRP B 1 33 ? -5.383 -12.969 10.352 1 92.31 33 TRP B C 1
ATOM 3071 O O . TRP B 1 33 ? -4.188 -12.672 10.414 1 92.31 33 TRP B O 1
ATOM 3081 N N . GLY B 1 34 ? -6.32 -12.344 10.992 1 95.75 34 GLY B N 1
ATOM 3082 C CA . GLY B 1 34 ? -6.035 -11.125 11.727 1 95.75 34 GLY B CA 1
ATOM 3083 C C . GLY B 1 34 ? -5.043 -11.328 12.859 1 95.75 34 GLY B C 1
ATOM 3084 O O . GLY B 1 34 ? -4.07 -10.578 12.977 1 95.75 34 GLY B O 1
ATOM 3085 N N . GLU B 1 35 ? -5.281 -12.32 13.633 1 95.5 35 GLU B N 1
ATOM 3086 C CA . GLU B 1 35 ? -4.395 -12.578 14.766 1 95.5 35 GLU B CA 1
ATOM 3087 C C . GLU B 1 35 ? -3 -12.977 14.289 1 95.5 35 GLU B C 1
ATOM 3089 O O . GLU B 1 35 ? -1.998 -12.539 14.859 1 95.5 35 GLU B O 1
ATOM 3094 N N . ASP B 1 36 ? -2.975 -13.805 13.289 1 96.75 36 ASP B N 1
ATOM 3095 C CA . ASP B 1 36 ? -1.693 -14.227 12.734 1 96.75 36 ASP B CA 1
ATOM 3096 C C . ASP B 1 36 ? -0.881 -13.023 12.258 1 96.75 36 ASP B C 1
ATOM 3098 O O . ASP B 1 36 ? 0.291 -12.875 12.617 1 96.75 36 ASP B O 1
ATOM 3102 N N . LEU B 1 37 ? -1.527 -12.188 11.484 1 98.06 37 LEU B N 1
ATOM 3103 C CA . LEU B 1 37 ? -0.835 -11.023 10.945 1 98.06 37 LEU B CA 1
ATOM 3104 C C . LEU B 1 37 ? -0.454 -10.055 12.062 1 98.06 37 LEU B C 1
ATOM 3106 O O . LEU B 1 37 ? 0.622 -9.453 12.031 1 98.06 37 LEU B O 1
ATOM 3110 N N . ARG B 1 38 ? -1.342 -9.867 13.062 1 98 38 ARG B N 1
ATOM 3111 C CA . ARG B 1 38 ? -1.056 -9 14.203 1 98 38 ARG B CA 1
ATOM 3112 C C . ARG B 1 38 ? 0.241 -9.414 14.891 1 98 38 ARG B C 1
ATOM 3114 O O . ARG B 1 38 ? 1.089 -8.57 15.188 1 98 38 ARG B O 1
ATOM 3121 N N . CYS B 1 39 ? 0.394 -10.695 15.102 1 97.44 39 CYS B N 1
ATOM 3122 C CA . CYS B 1 39 ? 1.569 -11.211 15.789 1 97.44 39 CYS B CA 1
ATOM 3123 C C . CYS B 1 39 ? 2.828 -10.992 14.953 1 97.44 39 CYS B C 1
ATOM 3125 O O . CYS B 1 39 ? 3.867 -10.594 15.484 1 97.44 39 CYS B O 1
ATOM 3127 N N . ARG B 1 40 ? 2.738 -11.25 13.695 1 97.94 40 ARG B N 1
ATOM 3128 C CA . ARG B 1 40 ? 3.895 -11.086 12.82 1 97.94 40 ARG B CA 1
ATOM 3129 C C . ARG B 1 40 ? 4.301 -9.617 12.719 1 97.94 40 ARG B C 1
ATOM 3131 O O . ARG B 1 40 ? 5.488 -9.289 12.758 1 97.94 40 ARG B O 1
ATOM 3138 N N . LEU B 1 41 ? 3.311 -8.734 12.586 1 98.38 41 LEU B N 1
ATOM 3139 C CA . LEU B 1 41 ? 3.602 -7.305 12.508 1 98.38 41 LEU B CA 1
ATOM 3140 C C . LEU B 1 41 ? 4.195 -6.797 13.812 1 98.38 41 LEU B C 1
ATOM 3142 O O . LEU B 1 41 ? 5.113 -5.973 13.805 1 98.38 41 LEU B O 1
ATOM 3146 N N . ARG B 1 42 ? 3.592 -7.273 14.906 1 98.12 42 ARG B N 1
ATOM 3147 C CA . ARG B 1 42 ? 4.102 -6.891 16.219 1 98.12 42 ARG B CA 1
ATOM 3148 C C . ARG B 1 42 ? 5.578 -7.25 16.359 1 98.12 42 ARG B C 1
ATOM 3150 O O . ARG B 1 42 ? 6.398 -6.398 16.703 1 98.12 42 ARG B O 1
ATOM 3157 N N . ASP B 1 43 ? 5.883 -8.453 16.078 1 98.12 43 ASP B N 1
ATOM 3158 C CA . ASP B 1 43 ? 7.258 -8.922 16.188 1 98.12 43 ASP B CA 1
ATOM 3159 C C . ASP B 1 43 ? 8.18 -8.18 15.227 1 98.12 43 ASP B C 1
ATOM 3161 O O . ASP B 1 43 ? 9.266 -7.738 15.609 1 98.12 43 ASP B O 1
ATOM 3165 N N . PHE B 1 44 ? 7.715 -8.062 14.055 1 98.25 44 PHE B N 1
ATOM 3166 C CA . PHE B 1 44 ? 8.492 -7.434 12.992 1 98.25 44 PHE B CA 1
ATOM 3167 C C . PHE B 1 44 ? 8.828 -5.988 13.344 1 98.25 44 PHE B C 1
ATOM 3169 O O . PHE B 1 44 ? 9.961 -5.547 13.18 1 98.25 44 PHE B O 1
ATOM 3176 N N . THR B 1 45 ? 7.875 -5.25 13.844 1 98.25 45 THR B N 1
ATOM 3177 C CA . THR B 1 45 ? 8.047 -3.828 14.125 1 98.25 45 THR B CA 1
ATOM 3178 C C . THR B 1 45 ? 8.898 -3.623 15.375 1 98.25 45 THR B C 1
ATOM 3180 O O . THR B 1 45 ? 9.758 -2.742 15.406 1 98.25 45 THR B O 1
ATOM 3183 N N . LEU B 1 46 ? 8.68 -4.438 16.344 1 97.69 46 LEU B N 1
ATOM 3184 C CA . LEU B 1 46 ? 9.344 -4.254 17.641 1 97.69 46 LEU B CA 1
ATOM 3185 C C . LEU B 1 46 ? 10.812 -4.648 17.547 1 97.69 46 LEU B C 1
ATOM 3187 O O . LEU B 1 46 ? 11.617 -4.242 18.391 1 97.69 46 LEU B O 1
ATOM 3191 N N . ARG B 1 47 ? 11.188 -5.418 16.562 1 96.5 47 ARG B N 1
ATOM 3192 C CA . ARG B 1 47 ? 12.586 -5.781 16.359 1 96.5 47 ARG B CA 1
ATOM 3193 C C . ARG B 1 47 ? 13.352 -4.648 15.688 1 96.5 47 ARG B C 1
ATOM 3195 O O . ARG B 1 47 ? 14.578 -4.668 15.633 1 96.5 47 ARG B O 1
ATOM 3202 N N . GLY B 1 48 ? 12.656 -3.666 15.195 1 95.38 48 GLY B N 1
ATOM 3203 C CA . GLY B 1 48 ? 13.297 -2.564 14.5 1 95.38 48 GLY B CA 1
ATOM 3204 C C . GLY B 1 48 ? 13.945 -1.561 15.438 1 95.38 48 GLY B C 1
ATOM 3205 O O . GLY B 1 48 ? 13.742 -1.619 16.656 1 95.38 48 GLY B O 1
ATOM 3206 N N . LYS B 1 49 ? 14.695 -0.621 14.906 1 92.88 49 LYS B N 1
ATOM 3207 C CA . LYS B 1 49 ? 15.398 0.402 15.68 1 92.88 49 LYS B CA 1
ATOM 3208 C C . LYS B 1 49 ? 14.43 1.481 16.156 1 92.88 49 LYS B C 1
ATOM 3210 O O . LYS B 1 49 ? 14.758 2.236 17.078 1 92.88 49 LYS B O 1
ATOM 3215 N N . LEU B 1 50 ? 13.258 1.597 15.539 1 97 50 LEU B N 1
ATOM 3216 C CA . LEU B 1 50 ? 12.148 2.463 15.93 1 97 50 LEU B CA 1
ATOM 3217 C C . LEU B 1 50 ? 12.555 3.93 15.867 1 97 50 LEU B C 1
ATOM 3219 O O . LEU B 1 50 ? 12.086 4.746 16.672 1 97 50 LEU B O 1
ATOM 3223 N N . LEU B 1 51 ? 13.484 4.262 14.961 1 95.12 51 LEU B N 1
ATOM 3224 C CA . LEU B 1 51 ? 14.055 5.602 14.859 1 95.12 51 LEU B CA 1
ATOM 3225 C C . LEU B 1 51 ? 13.047 6.578 14.266 1 95.12 51 LEU B C 1
ATOM 3227 O O . LEU B 1 51 ? 12.953 7.727 14.703 1 95.12 51 LEU B O 1
ATOM 3231 N N . ARG B 1 52 ? 12.32 6.164 13.281 1 97.25 52 ARG B N 1
ATOM 3232 C CA . ARG B 1 52 ? 11.367 7.055 12.625 1 97.25 52 ARG B CA 1
ATOM 3233 C C . ARG B 1 52 ? 10.258 7.473 13.586 1 97.25 52 ARG B C 1
ATOM 3235 O O . ARG B 1 52 ? 9.906 8.648 13.656 1 97.25 52 ARG B O 1
ATOM 3242 N N . GLY B 1 53 ? 9.789 6.477 14.32 1 98.44 53 GLY B N 1
ATOM 3243 C CA . GLY B 1 53 ? 8.805 6.805 15.336 1 98.44 53 GLY B CA 1
ATOM 3244 C C . GLY B 1 53 ? 9.344 7.734 16.406 1 98.44 53 GLY B C 1
ATOM 3245 O O . GLY B 1 53 ? 8.648 8.656 16.844 1 98.44 53 GLY B O 1
ATOM 3246 N N . ALA B 1 54 ? 10.562 7.523 16.812 1 97.94 54 ALA B N 1
ATOM 3247 C CA . ALA B 1 54 ? 11.188 8.289 17.891 1 97.94 54 ALA B CA 1
ATOM 3248 C C . ALA B 1 54 ? 11.453 9.727 17.453 1 97.94 54 ALA B C 1
ATOM 3250 O O . ALA B 1 54 ? 11.469 10.641 18.281 1 97.94 54 ALA B O 1
ATOM 3251 N N . LEU B 1 55 ? 11.602 9.953 16.188 1 98 55 LEU B N 1
ATOM 3252 C CA . LEU B 1 55 ? 11.914 11.281 15.672 1 98 55 LEU B CA 1
ATOM 3253 C C . LEU B 1 55 ? 10.711 12.211 15.789 1 98 55 LEU B C 1
ATOM 3255 O O . LEU B 1 55 ? 10.859 13.438 15.758 1 98 55 LEU B O 1
ATOM 3259 N N . VAL B 1 56 ? 9.477 11.609 15.938 1 98.56 56 VAL B N 1
ATOM 3260 C CA . VAL B 1 56 ? 8.281 12.43 16.062 1 98.56 56 VAL B CA 1
ATOM 3261 C C . VAL B 1 56 ? 8.289 13.141 17.422 1 98.56 56 VAL B C 1
ATOM 3263 O O . VAL B 1 56 ? 8.328 14.375 17.484 1 98.56 56 VAL B O 1
ATOM 3266 N N . PRO B 1 57 ? 8.359 12.352 18.547 1 97.5 57 PRO B N 1
ATOM 3267 C CA . PRO B 1 57 ? 8.438 13.055 19.844 1 97.5 57 PRO B CA 1
ATOM 3268 C C . PRO B 1 57 ? 9.742 13.836 20.016 1 97.5 57 PRO B C 1
ATOM 3270 O O . PRO B 1 57 ? 9.758 14.875 20.672 1 97.5 57 PRO B O 1
ATOM 3273 N N . PHE B 1 58 ? 10.828 13.375 19.422 1 96.69 58 PHE B N 1
ATOM 3274 C CA . PHE B 1 58 ? 12.086 14.109 19.453 1 96.69 58 PHE B CA 1
ATOM 3275 C C . PHE B 1 58 ? 11.898 15.516 18.891 1 96.69 58 PHE B C 1
ATOM 3277 O O . PHE B 1 58 ? 12.312 16.5 19.516 1 96.69 58 PHE B O 1
ATOM 3284 N N . THR B 1 59 ? 11.258 15.633 17.766 1 97.19 59 THR B N 1
ATOM 3285 C CA . THR B 1 59 ? 11.07 16.922 17.109 1 97.19 59 THR B CA 1
ATOM 3286 C C . THR B 1 59 ? 10.031 17.75 17.844 1 97.19 59 THR B C 1
ATOM 3288 O O . THR B 1 59 ? 10.172 18.984 17.953 1 97.19 59 THR B O 1
ATOM 3291 N N . PHE B 1 60 ? 8.969 17.062 18.266 1 96.62 60 PHE B N 1
ATOM 3292 C CA . PHE B 1 60 ? 7.98 17.766 19.062 1 96.62 60 PHE B CA 1
ATOM 3293 C C . PHE B 1 60 ? 8.656 18.5 20.219 1 96.62 60 PHE B C 1
ATOM 3295 O O . PHE B 1 60 ? 8.344 19.672 20.484 1 96.62 60 PHE B O 1
ATOM 3302 N N . ARG B 1 61 ? 9.68 17.922 20.859 1 94.38 61 ARG B N 1
ATOM 3303 C CA . ARG B 1 61 ? 10.352 18.438 22.047 1 94.38 61 ARG B CA 1
ATOM 3304 C C . ARG B 1 61 ? 11.273 19.594 21.688 1 94.38 61 ARG B C 1
ATOM 3306 O O . ARG B 1 61 ? 11.688 20.375 22.562 1 94.38 61 ARG B O 1
ATOM 3313 N N . LEU B 1 62 ? 11.578 19.688 20.406 1 94.25 62 LEU B N 1
ATOM 3314 C CA . LEU B 1 62 ? 12.375 20.844 19.984 1 94.25 62 LEU B CA 1
ATOM 3315 C C . LEU B 1 62 ? 11.609 22.141 20.203 1 94.25 62 LEU B C 1
ATOM 3317 O O . LEU B 1 62 ? 12.219 23.203 20.359 1 94.25 62 LEU B O 1
ATOM 3321 N N . PHE B 1 63 ? 10.266 22.031 20.25 1 93.62 63 PHE B N 1
ATOM 3322 C CA . PHE B 1 63 ? 9.461 23.25 20.188 1 93.62 63 PHE B CA 1
ATOM 3323 C C . PHE B 1 63 ? 8.531 23.328 21.391 1 93.62 63 PHE B C 1
ATOM 3325 O O . PHE B 1 63 ? 7.941 24.391 21.656 1 93.62 63 PHE B O 1
ATOM 3332 N N . SER B 1 64 ? 8.352 22.203 22.047 1 91.81 64 SER B N 1
ATOM 3333 C CA . SER B 1 64 ? 7.406 22.172 23.156 1 91.81 64 SER B CA 1
ATOM 3334 C C . SER B 1 64 ? 7.992 21.438 24.359 1 91.81 64 SER B C 1
ATOM 3336 O O . SER B 1 64 ? 8.68 20.438 24.203 1 91.81 64 SER B O 1
ATOM 3338 N N . ARG B 1 65 ? 7.633 21.906 25.609 1 89.19 65 ARG B N 1
ATOM 3339 C CA . ARG B 1 65 ? 8.078 21.281 26.844 1 89.19 65 ARG B CA 1
ATOM 3340 C C . ARG B 1 65 ? 6.906 20.641 27.594 1 89.19 65 ARG B C 1
ATOM 3342 O O . ARG B 1 65 ? 7.02 20.297 28.766 1 89.19 65 ARG B O 1
ATOM 3349 N N . GLU B 1 66 ? 5.891 20.531 26.797 1 89 66 GLU B N 1
ATOM 3350 C CA . GLU B 1 66 ? 4.719 19.891 27.391 1 89 66 GLU B CA 1
ATOM 3351 C C . GLU B 1 66 ? 5.062 18.516 27.938 1 89 66 GLU B C 1
ATOM 3353 O O . GLU B 1 66 ? 5.672 17.703 27.234 1 89 66 GLU B O 1
ATOM 3358 N N . ASP B 1 67 ? 4.652 18.203 29.234 1 90.94 67 ASP B N 1
ATOM 3359 C CA . ASP B 1 67 ? 4.887 16.938 29.906 1 90.94 67 ASP B CA 1
ATOM 3360 C C . ASP B 1 67 ? 3.652 16.484 30.688 1 90.94 67 ASP B C 1
ATOM 3362 O O . ASP B 1 67 ? 3.047 17.281 31.406 1 90.94 67 ASP B O 1
ATOM 3366 N N . PRO B 1 68 ? 3.139 15.344 30.594 1 92.88 68 PRO B N 1
ATOM 3367 C CA . PRO B 1 68 ? 3.748 14.305 29.766 1 92.88 68 PRO B CA 1
ATOM 3368 C C . PRO B 1 68 ? 3.564 14.562 28.281 1 92.88 68 PRO B C 1
ATOM 3370 O O . PRO B 1 68 ? 2.729 15.383 27.891 1 92.88 68 PRO B O 1
ATOM 3373 N N . LEU B 1 69 ? 4.371 13.93 27.453 1 93.88 69 LEU B N 1
ATOM 3374 C CA . LEU B 1 69 ? 4.246 13.953 26 1 93.88 69 LEU B CA 1
ATOM 3375 C C . LEU B 1 69 ? 2.816 13.633 25.578 1 93.88 69 LEU B C 1
ATOM 3377 O O . LEU B 1 69 ? 2.209 12.688 26.094 1 93.88 69 LEU B O 1
ATOM 3381 N N . PRO B 1 70 ? 2.299 14.445 24.703 1 96.12 70 PRO B N 1
ATOM 3382 C CA . PRO B 1 70 ? 0.936 14.156 24.266 1 96.12 70 PRO B CA 1
ATOM 3383 C C . PRO B 1 70 ? 0.805 12.766 23.625 1 96.12 70 PRO B C 1
ATOM 3385 O O . PRO B 1 70 ? 1.697 12.336 22.891 1 96.12 70 PRO B O 1
ATOM 3388 N N . SER B 1 71 ? -0.321 12.141 23.859 1 97 71 SER B N 1
ATOM 3389 C CA . SER B 1 71 ? -0.6 10.82 23.297 1 97 71 SER B CA 1
ATOM 3390 C C . SER B 1 71 ? -0.531 10.836 21.781 1 97 71 SER B C 1
ATOM 3392 O O . SER B 1 71 ? -0.118 9.852 21.156 1 97 71 SER B O 1
ATOM 3394 N N . ALA B 1 72 ? -0.907 12 21.234 1 98.06 72 ALA B N 1
ATOM 3395 C CA . ALA B 1 72 ? -0.909 12.133 19.781 1 98.06 72 ALA B CA 1
ATOM 3396 C C . ALA B 1 72 ? 0.5 11.977 19.219 1 98.06 72 ALA B C 1
ATOM 3398 O O . ALA B 1 72 ? 0.679 11.438 18.125 1 98.06 72 ALA B O 1
ATOM 3399 N N . CYS B 1 73 ? 1.478 12.438 19.906 1 97.81 73 CYS B N 1
ATOM 3400 C CA . CYS B 1 73 ? 2.863 12.336 19.469 1 97.81 73 CYS B CA 1
ATOM 3401 C C . CYS B 1 73 ? 3.32 10.875 19.453 1 97.81 73 CYS B C 1
ATOM 3403 O O . CYS B 1 73 ? 3.945 10.43 18.484 1 97.81 73 CYS B O 1
ATOM 3405 N N . LEU B 1 74 ? 2.947 10.172 20.484 1 98.19 74 LEU B N 1
ATOM 3406 C CA . LEU B 1 74 ? 3.318 8.758 20.578 1 98.19 74 LEU B CA 1
ATOM 3407 C C . LEU B 1 74 ? 2.582 7.934 19.531 1 98.19 74 LEU B C 1
ATOM 3409 O O . LEU B 1 74 ? 3.18 7.078 18.875 1 98.19 74 LEU B O 1
ATOM 3413 N N . GLN B 1 75 ? 1.314 8.203 19.344 1 98.75 75 GLN B N 1
ATOM 3414 C CA . GLN B 1 75 ? 0.516 7.473 18.375 1 98.75 75 GLN B CA 1
ATOM 3415 C C . GLN B 1 75 ? 1.003 7.75 16.953 1 98.75 75 GLN B C 1
ATOM 3417 O O . GLN B 1 75 ? 1.032 6.844 16.109 1 98.75 75 GLN B O 1
ATOM 3422 N N . ALA B 1 76 ? 1.37 9.016 16.719 1 98.88 76 ALA B N 1
ATOM 3423 C CA . ALA B 1 76 ? 1.937 9.336 15.406 1 98.88 76 ALA B CA 1
ATOM 3424 C C . ALA B 1 76 ? 3.246 8.586 15.18 1 98.88 76 ALA B C 1
ATOM 3426 O O . ALA B 1 76 ? 3.527 8.148 14.062 1 98.88 76 ALA B O 1
ATOM 3427 N N . GLY B 1 77 ? 4.035 8.492 16.234 1 98.81 77 GLY B N 1
ATOM 3428 C CA . GLY B 1 77 ? 5.25 7.695 16.141 1 98.81 77 GLY B CA 1
ATOM 3429 C C . GLY B 1 77 ? 4.98 6.234 15.844 1 98.81 77 GLY B C 1
ATOM 3430 O O . GLY B 1 77 ? 5.695 5.617 15.047 1 98.81 77 GLY B O 1
ATOM 3431 N N . VAL B 1 78 ? 3.953 5.68 16.469 1 98.88 78 VAL B N 1
ATOM 3432 C CA . VAL B 1 78 ? 3.541 4.301 16.219 1 98.88 78 VAL B CA 1
ATOM 3433 C C . VAL B 1 78 ? 3.133 4.156 14.75 1 98.88 78 VAL B C 1
ATOM 3435 O O . VAL B 1 78 ? 3.516 3.189 14.086 1 98.88 78 VAL B O 1
ATOM 3438 N N . ALA B 1 79 ? 2.396 5.113 14.25 1 98.94 79 ALA B N 1
ATOM 3439 C CA . ALA B 1 79 ? 1.989 5.09 12.844 1 98.94 79 ALA B CA 1
ATOM 3440 C C . ALA B 1 79 ? 3.203 5.094 11.922 1 98.94 79 ALA B C 1
ATOM 3442 O O . ALA B 1 79 ? 3.223 4.387 10.906 1 98.94 79 ALA B O 1
ATOM 3443 N N . MET B 1 80 ? 4.215 5.836 12.266 1 98.81 80 MET B N 1
ATOM 3444 C CA . MET B 1 80 ? 5.438 5.883 11.469 1 98.81 80 MET B CA 1
ATOM 3445 C C . MET B 1 80 ? 6.102 4.508 11.414 1 98.81 80 MET B C 1
ATOM 3447 O O . MET B 1 80 ? 6.613 4.105 10.367 1 98.81 80 MET B O 1
ATOM 3451 N N . GLU B 1 81 ? 6.094 3.846 12.516 1 98.88 81 GLU B N 1
ATOM 3452 C CA . GLU B 1 81 ? 6.734 2.533 12.547 1 98.88 81 GLU B CA 1
ATOM 3453 C C . GLU B 1 81 ? 5.926 1.506 11.758 1 98.88 81 GLU B C 1
ATOM 3455 O O . GLU B 1 81 ? 6.496 0.588 11.164 1 98.88 81 GLU B O 1
ATOM 3460 N N . LEU B 1 82 ? 4.609 1.663 11.727 1 98.88 82 LEU B N 1
ATOM 3461 C CA . LEU B 1 82 ? 3.795 0.795 10.883 1 98.88 82 LEU B CA 1
ATOM 3462 C C . LEU B 1 82 ? 4.035 1.089 9.406 1 98.88 82 LEU B C 1
ATOM 3464 O O . LEU B 1 82 ? 4.062 0.172 8.578 1 98.88 82 LEU B O 1
ATOM 3468 N N . LEU B 1 83 ? 4.188 2.371 9.07 1 98.81 83 LEU B N 1
ATOM 3469 C CA . LEU B 1 83 ? 4.539 2.719 7.699 1 98.81 83 LEU B CA 1
ATOM 3470 C C . LEU B 1 83 ? 5.895 2.137 7.32 1 98.81 83 LEU B C 1
ATOM 3472 O O . LEU B 1 83 ? 6.082 1.662 6.195 1 98.81 83 LEU B O 1
ATOM 3476 N N . GLN B 1 84 ? 6.809 2.197 8.258 1 98.5 84 GLN B N 1
ATOM 3477 C CA . GLN B 1 84 ? 8.109 1.586 8.023 1 98.5 84 GLN B CA 1
ATOM 3478 C C . GLN B 1 84 ? 7.977 0.084 7.785 1 98.5 84 GLN B C 1
ATOM 3480 O O . GLN B 1 84 ? 8.641 -0.47 6.906 1 98.5 84 GLN B O 1
ATOM 3485 N N . ALA B 1 85 ? 7.184 -0.565 8.578 1 98.69 85 ALA B N 1
ATOM 3486 C CA . ALA B 1 85 ? 6.945 -1.995 8.398 1 98.69 85 ALA B CA 1
ATOM 3487 C C . ALA B 1 85 ? 6.371 -2.285 7.012 1 98.69 85 ALA B C 1
ATOM 3489 O O . ALA B 1 85 ? 6.836 -3.193 6.316 1 98.69 85 ALA B O 1
ATOM 3490 N N . PHE B 1 86 ? 5.383 -1.492 6.629 1 98.69 86 PHE B N 1
ATOM 3491 C CA . PHE B 1 86 ? 4.781 -1.579 5.301 1 98.69 86 PHE B CA 1
ATOM 3492 C C . PHE B 1 86 ? 5.852 -1.502 4.219 1 98.69 86 PHE B C 1
ATOM 3494 O O . PHE B 1 86 ? 5.945 -2.391 3.367 1 98.69 86 PHE B O 1
ATOM 3501 N N . LEU B 1 87 ? 6.672 -0.557 4.266 1 98.5 87 LEU B N 1
ATOM 3502 C CA . LEU B 1 87 ? 7.672 -0.325 3.232 1 98.5 87 LEU B CA 1
ATOM 3503 C C . LEU B 1 87 ? 8.727 -1.426 3.24 1 98.5 87 LEU B C 1
ATOM 3505 O O . LEU B 1 87 ? 9.156 -1.888 2.182 1 98.5 87 LEU B O 1
ATOM 3509 N N . LEU B 1 88 ? 9.141 -1.898 4.426 1 98.25 88 LEU B N 1
ATOM 3510 C CA . LEU B 1 88 ? 10.164 -2.932 4.527 1 98.25 88 LEU B CA 1
ATOM 3511 C C . LEU B 1 88 ? 9.641 -4.273 4.027 1 98.25 88 LEU B C 1
ATOM 3513 O O . LEU B 1 88 ? 10.367 -5.023 3.373 1 98.25 88 LEU B O 1
ATOM 3517 N N . ILE B 1 89 ? 8.422 -4.551 4.348 1 98.81 89 ILE B N 1
ATOM 3518 C CA . ILE B 1 89 ? 7.828 -5.809 3.916 1 98.81 89 ILE B CA 1
ATOM 3519 C C . ILE B 1 89 ? 7.793 -5.867 2.389 1 98.81 89 ILE B C 1
ATOM 3521 O O . ILE B 1 89 ? 8.188 -6.867 1.791 1 98.81 89 ILE B O 1
ATOM 3525 N N . HIS B 1 90 ? 7.367 -4.816 1.781 1 98.81 90 HIS B N 1
ATOM 3526 C CA . HIS B 1 90 ? 7.336 -4.762 0.324 1 98.81 90 HIS B CA 1
ATOM 3527 C C . HIS B 1 90 ? 8.75 -4.727 -0.255 1 98.81 90 HIS B C 1
ATOM 3529 O O . HIS B 1 90 ? 9.031 -5.402 -1.246 1 98.81 90 HIS B O 1
ATOM 3535 N N . ASP B 1 91 ? 9.609 -3.998 0.409 1 97.31 91 ASP B N 1
ATOM 3536 C CA . ASP B 1 91 ? 10.992 -3.889 -0.042 1 97.31 91 ASP B CA 1
ATOM 3537 C C . ASP B 1 91 ? 11.695 -5.242 0.005 1 97.31 91 ASP B C 1
ATOM 3539 O O . ASP B 1 91 ? 12.484 -5.566 -0.879 1 97.31 91 ASP B O 1
ATOM 3543 N N . ASP B 1 92 ? 11.461 -6.027 1.049 1 97.81 92 ASP B N 1
ATOM 3544 C CA . ASP B 1 92 ? 12.07 -7.348 1.184 1 97.81 92 ASP B CA 1
ATOM 3545 C C . ASP B 1 92 ? 11.68 -8.25 0.016 1 97.81 92 ASP B C 1
ATOM 3547 O O . ASP B 1 92 ? 12.484 -9.078 -0.426 1 97.81 92 ASP B O 1
ATOM 3551 N N . ILE B 1 93 ? 10.492 -8.117 -0.462 1 98.38 93 ILE B N 1
ATOM 3552 C CA . ILE B 1 93 ? 10.039 -8.867 -1.629 1 98.38 93 ILE B CA 1
ATOM 3553 C C . ILE B 1 93 ? 10.797 -8.398 -2.869 1 98.38 93 ILE B C 1
ATOM 3555 O O . ILE B 1 93 ? 11.32 -9.211 -3.635 1 98.38 93 ILE B O 1
ATOM 3559 N N . MET B 1 94 ? 10.922 -7.098 -3.041 1 97.56 94 MET B N 1
ATOM 3560 C CA . MET B 1 94 ? 11.539 -6.5 -4.223 1 97.56 94 MET B CA 1
ATOM 3561 C C . MET B 1 94 ? 13.031 -6.82 -4.277 1 97.56 94 MET B C 1
ATOM 3563 O O . MET B 1 94 ? 13.594 -7 -5.359 1 97.56 94 MET B O 1
ATOM 3567 N N . ASP B 1 95 ? 13.594 -6.934 -3.064 1 93.25 95 ASP B N 1
ATOM 3568 C CA . ASP B 1 95 ? 15.023 -7.203 -2.98 1 93.25 95 ASP B CA 1
ATOM 3569 C C . ASP B 1 95 ? 15.297 -8.703 -2.883 1 93.25 95 ASP B C 1
ATOM 3571 O O . ASP B 1 95 ? 16.453 -9.133 -2.895 1 93.25 95 ASP B O 1
ATOM 3575 N N . GLN B 1 96 ? 14.258 -9.461 -2.738 1 93.94 96 GLN B N 1
ATOM 3576 C CA . GLN B 1 96 ? 14.328 -10.914 -2.572 1 93.94 96 GLN B CA 1
ATOM 3577 C C . GLN B 1 96 ? 15.117 -11.281 -1.32 1 93.94 96 GLN B C 1
ATOM 3579 O O . GLN B 1 96 ? 15.906 -12.227 -1.335 1 93.94 96 GLN B O 1
ATOM 3584 N N . ASP B 1 97 ? 14.953 -10.461 -0.331 1 93.06 97 ASP B N 1
ATOM 3585 C CA . ASP B 1 97 ? 15.602 -10.734 0.95 1 93.06 97 ASP B CA 1
ATOM 3586 C C . ASP B 1 97 ? 14.773 -11.703 1.79 1 93.06 97 ASP B C 1
ATOM 3588 O O . ASP B 1 97 ? 13.633 -11.391 2.16 1 93.06 97 ASP B O 1
ATOM 3592 N N . LYS B 1 98 ? 15.367 -12.766 2.256 1 95.5 98 LYS B N 1
ATOM 3593 C CA . LYS B 1 98 ? 14.633 -13.773 3.021 1 95.5 98 LYS B CA 1
ATOM 3594 C C . LYS B 1 98 ? 14.766 -13.523 4.52 1 95.5 98 LYS B C 1
ATOM 3596 O O . LYS B 1 98 ? 14.055 -14.125 5.32 1 95.5 98 LYS B O 1
ATOM 3601 N N . THR B 1 99 ? 15.633 -12.516 4.863 1 94.62 99 THR B N 1
ATOM 3602 C CA . THR B 1 99 ? 15.836 -12.188 6.27 1 94.62 99 THR B CA 1
ATOM 3603 C C . THR B 1 99 ? 15.766 -10.68 6.488 1 94.62 99 THR B C 1
ATOM 3605 O O . THR B 1 99 ? 16.125 -9.898 5.598 1 94.62 99 THR B O 1
ATOM 3608 N N . ARG B 1 100 ? 15.266 -10.281 7.609 1 92.81 100 ARG B N 1
ATOM 3609 C CA . ARG B 1 100 ? 15.172 -8.906 8.078 1 92.81 100 ARG B CA 1
ATOM 3610 C C . ARG B 1 100 ? 15.25 -8.836 9.594 1 92.81 100 ARG B C 1
ATOM 3612 O O . ARG B 1 100 ? 14.547 -9.562 10.297 1 92.81 100 ARG B O 1
ATOM 3619 N N . ARG B 1 101 ? 16.172 -8.031 10.062 1 91.81 101 ARG B N 1
ATOM 3620 C CA . ARG B 1 101 ? 16.297 -7.789 11.492 1 91.81 101 ARG B CA 1
ATOM 3621 C C . ARG B 1 101 ? 16.625 -9.078 12.242 1 91.81 101 ARG B C 1
ATOM 3623 O O . ARG B 1 101 ? 16.047 -9.352 13.289 1 91.81 101 ARG B O 1
ATOM 3630 N N . GLY B 1 102 ? 17.453 -9.906 11.578 1 90.31 102 GLY B N 1
ATOM 3631 C CA . GLY B 1 102 ? 17.953 -11.117 12.211 1 90.31 102 GLY B CA 1
ATOM 3632 C C . GLY B 1 102 ? 16.938 -12.25 12.227 1 90.31 102 GLY B C 1
ATOM 3633 O O . GLY B 1 102 ? 17.172 -13.289 12.844 1 90.31 102 GLY B O 1
ATOM 3634 N N . ALA B 1 103 ? 15.82 -12.086 11.555 1 95.5 103 ALA B N 1
ATOM 3635 C CA . ALA B 1 103 ? 14.758 -13.078 11.484 1 95.5 103 ALA B CA 1
ATOM 3636 C C . ALA B 1 103 ? 14.219 -13.203 10.062 1 95.5 103 ALA B C 1
ATOM 3638 O O . ALA B 1 103 ? 14.531 -12.383 9.195 1 95.5 103 ALA B O 1
ATOM 3639 N N . PRO B 1 104 ? 13.445 -14.273 9.766 1 97.31 104 PRO B N 1
ATOM 3640 C CA . PRO B 1 104 ? 12.844 -14.367 8.43 1 97.31 104 PRO B CA 1
ATOM 3641 C C . PRO B 1 104 ? 11.953 -13.164 8.094 1 97.31 104 PRO B C 1
ATOM 3643 O O . PRO B 1 104 ? 11.219 -12.68 8.961 1 97.31 104 PRO B O 1
ATOM 3646 N N . ALA B 1 105 ? 12.156 -12.672 6.863 1 98.25 105 ALA B N 1
ATOM 3647 C CA . ALA B 1 105 ? 11.258 -11.625 6.383 1 98.25 105 ALA B CA 1
ATOM 3648 C C . ALA B 1 105 ? 9.812 -12.117 6.352 1 98.25 105 ALA B C 1
ATOM 3650 O O . ALA B 1 105 ? 9.555 -13.32 6.383 1 98.25 105 ALA B O 1
ATOM 3651 N N . VAL B 1 106 ? 8.891 -11.242 6.262 1 98.62 106 VAL B N 1
ATOM 3652 C CA . VAL B 1 106 ? 7.48 -11.594 6.414 1 98.62 106 VAL B CA 1
ATOM 3653 C C . VAL B 1 106 ? 7.059 -12.547 5.297 1 98.62 106 VAL B C 1
ATOM 3655 O O . VAL B 1 106 ? 6.398 -13.555 5.555 1 98.62 106 VAL B O 1
ATOM 3658 N N . HIS B 1 107 ? 7.457 -12.258 4.027 1 98.69 107 HIS B N 1
ATOM 3659 C CA . HIS B 1 107 ? 7.09 -13.148 2.934 1 98.69 107 HIS B CA 1
ATOM 3660 C C . HIS B 1 107 ? 7.719 -14.523 3.107 1 98.69 107 HIS B C 1
ATOM 3662 O O . HIS B 1 107 ? 7.113 -15.539 2.754 1 98.69 107 HIS B O 1
ATOM 3668 N N . ALA B 1 108 ? 8.938 -14.555 3.637 1 98.25 108 ALA B N 1
ATOM 3669 C CA . ALA B 1 108 ? 9.602 -15.828 3.906 1 98.25 108 ALA B CA 1
ATOM 3670 C C . ALA B 1 108 ? 8.883 -16.609 5.004 1 98.25 108 ALA B C 1
ATOM 3672 O O . ALA B 1 108 ? 8.812 -17.828 4.961 1 98.25 108 ALA B O 1
ATOM 3673 N N . GLN B 1 109 ? 8.406 -15.891 6.004 1 98.38 109 GLN B N 1
ATOM 3674 C CA . GLN B 1 109 ? 7.633 -16.547 7.055 1 98.38 109 GLN B CA 1
ATOM 3675 C C . GLN B 1 109 ? 6.406 -17.25 6.48 1 98.38 109 GLN B C 1
ATOM 3677 O O . GLN B 1 109 ? 6.082 -18.375 6.883 1 98.38 109 GLN B O 1
ATOM 3682 N N . TYR B 1 110 ? 5.762 -16.609 5.586 1 98.19 110 TYR B N 1
ATOM 3683 C CA . TYR B 1 110 ? 4.551 -17.188 5.012 1 98.19 110 TYR B CA 1
ATOM 3684 C C . TYR B 1 110 ? 4.887 -18.328 4.059 1 98.19 110 TYR B C 1
ATOM 3686 O O . TYR B 1 110 ? 4.133 -19.297 3.949 1 98.19 110 TYR B O 1
ATOM 3694 N N . GLU B 1 111 ? 5.98 -18.188 3.352 1 97.5 111 GLU B N 1
ATOM 3695 C CA . GLU B 1 111 ? 6.469 -19.312 2.566 1 97.5 111 GLU B CA 1
ATOM 3696 C C . GLU B 1 111 ? 6.656 -20.547 3.439 1 97.5 111 GLU B C 1
ATOM 3698 O O . GLU B 1 111 ? 6.184 -21.641 3.094 1 97.5 111 GLU B O 1
ATOM 3703 N N . GLU B 1 112 ? 7.328 -20.328 4.527 1 96.5 112 GLU B N 1
ATOM 3704 C CA . GLU B 1 112 ? 7.57 -21.422 5.465 1 96.5 112 GLU B CA 1
ATOM 3705 C C . GLU B 1 112 ? 6.258 -21.969 6.031 1 96.5 112 GLU B C 1
ATOM 3707 O O . GLU B 1 112 ? 6.137 -23.172 6.285 1 96.5 112 GLU B O 1
ATOM 3712 N N . HIS B 1 113 ? 5.352 -21.078 6.32 1 94.88 113 HIS B N 1
ATOM 3713 C CA . HIS B 1 113 ? 4.039 -21.469 6.82 1 94.88 113 HIS B CA 1
ATOM 3714 C C . HIS B 1 113 ? 3.359 -22.453 5.883 1 94.88 113 HIS B C 1
ATOM 3716 O O . HIS B 1 113 ? 2.783 -23.453 6.328 1 94.88 113 HIS B O 1
ATOM 3722 N N . LEU B 1 114 ? 3.43 -22.172 4.605 1 94.5 114 LEU B N 1
ATOM 3723 C CA . LEU B 1 114 ? 2.807 -23.062 3.633 1 94.5 114 LEU B CA 1
ATOM 3724 C C . LEU B 1 114 ? 3.516 -24.406 3.594 1 94.5 114 LEU B C 1
ATOM 3726 O O . LEU B 1 114 ? 2.867 -25.453 3.52 1 94.5 114 LEU B O 1
ATOM 3730 N N . PHE B 1 115 ? 4.809 -24.375 3.629 1 92.25 115 PHE B N 1
ATOM 3731 C CA . PHE B 1 115 ? 5.578 -25.625 3.609 1 92.25 115 PHE B CA 1
ATOM 3732 C C . PHE B 1 115 ? 5.234 -26.484 4.812 1 92.25 115 PHE B C 1
ATOM 3734 O O . PHE B 1 115 ? 5.234 -27.719 4.719 1 92.25 115 PHE B O 1
ATOM 3741 N N . GLY B 1 116 ? 4.996 -25.844 5.93 1 90.06 116 GLY B N 1
ATOM 3742 C CA . GLY B 1 116 ? 4.59 -26.578 7.109 1 90.06 116 GLY B CA 1
ATOM 3743 C C . GLY B 1 116 ? 3.273 -27.312 6.93 1 90.06 116 GLY B C 1
ATOM 3744 O O . GLY B 1 116 ? 3.08 -28.406 7.473 1 90.06 116 GLY B O 1
ATOM 3745 N N . LYS B 1 117 ? 2.404 -26.781 6.148 1 88.19 117 LYS B N 1
ATOM 3746 C CA . LYS B 1 117 ? 1.081 -27.359 5.934 1 88.19 117 LYS B CA 1
ATOM 3747 C C . LYS B 1 117 ? 1.081 -28.297 4.727 1 88.19 117 LYS B C 1
ATOM 3749 O O . LYS B 1 117 ? 0.327 -29.266 4.688 1 88.19 117 LYS B O 1
ATOM 3754 N N . ARG B 1 118 ? 1.966 -27.953 3.779 1 91.56 118 ARG B N 1
ATOM 3755 C CA . ARG B 1 118 ? 2.072 -28.703 2.533 1 91.56 118 ARG B CA 1
ATOM 3756 C C . ARG B 1 118 ? 3.531 -28.922 2.145 1 91.56 118 ARG B C 1
ATOM 3758 O O . ARG B 1 118 ? 4.035 -28.266 1.228 1 91.56 118 ARG B O 1
ATOM 3765 N N . PRO B 1 119 ? 4.129 -29.906 2.646 1 88.62 119 PRO B N 1
ATOM 3766 C CA . PRO B 1 119 ? 5.559 -30.125 2.402 1 88.62 119 PRO B CA 1
ATOM 3767 C C . PRO B 1 119 ? 5.855 -30.516 0.958 1 88.62 119 PRO B C 1
ATOM 3769 O O . PRO B 1 119 ? 6.988 -30.359 0.493 1 88.62 119 PRO B O 1
ATOM 3772 N N . GLU B 1 120 ? 4.836 -30.875 0.28 1 90.38 120 GLU B N 1
ATOM 3773 C CA . GLU B 1 120 ? 5.02 -31.391 -1.07 1 90.38 120 GLU B CA 1
ATOM 3774 C C . GLU B 1 120 ? 4.949 -30.281 -2.109 1 90.38 120 GLU B C 1
ATOM 3776 O O . GLU B 1 120 ? 5.188 -30.516 -3.295 1 90.38 120 GLU B O 1
ATOM 3781 N N . VAL B 1 121 ? 4.703 -29.125 -1.635 1 88.81 121 VAL B N 1
ATOM 3782 C CA . VAL B 1 121 ? 4.504 -28.016 -2.57 1 88.81 121 VAL B CA 1
ATOM 3783 C C . VAL B 1 121 ? 5.832 -27.656 -3.232 1 88.81 121 VAL B C 1
ATOM 3785 O O . VAL B 1 121 ? 6.887 -27.719 -2.594 1 88.81 121 VAL B O 1
ATOM 3788 N N . LEU B 1 122 ? 5.742 -27.25 -4.465 1 88.75 122 LEU B N 1
ATOM 3789 C CA . LEU B 1 122 ? 6.938 -26.828 -5.184 1 88.75 122 LEU B CA 1
ATOM 3790 C C . LEU B 1 122 ? 7.5 -25.547 -4.59 1 88.75 122 LEU B C 1
ATOM 3792 O O . LEU B 1 122 ? 6.746 -24.703 -4.098 1 88.75 122 LEU B O 1
ATOM 3796 N N . SER B 1 123 ? 8.773 -25.469 -4.73 1 89.62 123 SER B N 1
ATOM 3797 C CA . SER B 1 123 ? 9.453 -24.297 -4.195 1 89.62 123 SER B CA 1
ATOM 3798 C C . SER B 1 123 ? 8.906 -23.016 -4.816 1 89.62 123 SER B C 1
ATOM 3800 O O . SER B 1 123 ? 8.711 -22.016 -4.121 1 89.62 123 SER B O 1
ATOM 3802 N N . THR B 1 124 ? 8.586 -23.094 -6.07 1 91.25 124 THR B N 1
ATOM 3803 C CA . THR B 1 124 ? 8.094 -21.922 -6.785 1 91.25 124 THR B CA 1
ATOM 3804 C C . THR B 1 124 ? 6.703 -21.531 -6.289 1 91.25 124 THR B C 1
ATOM 3806 O O . THR B 1 124 ? 6.383 -20.344 -6.207 1 91.25 124 THR B O 1
ATOM 3809 N N . GLU B 1 125 ? 5.969 -22.484 -5.895 1 92.56 125 GLU B N 1
ATOM 3810 C CA . GLU B 1 125 ? 4.633 -22.234 -5.363 1 92.56 125 GLU B CA 1
ATOM 3811 C C . GLU B 1 125 ? 4.703 -21.609 -3.971 1 92.56 125 GLU B C 1
ATOM 3813 O O . GLU B 1 125 ? 3.932 -20.703 -3.65 1 92.56 125 GLU B O 1
ATOM 3818 N N . GLY B 1 126 ? 5.625 -22.156 -3.207 1 95.44 126 GLY B N 1
ATOM 3819 C CA . GLY B 1 126 ? 5.828 -21.609 -1.879 1 95.44 126 GLY B CA 1
ATOM 3820 C C . GLY B 1 126 ? 6.305 -20.172 -1.9 1 95.44 126 GLY B C 1
ATOM 3821 O O . GLY B 1 126 ? 5.832 -19.344 -1.117 1 95.44 126 GLY B O 1
ATOM 3822 N N . GLU B 1 127 ? 7.227 -19.953 -2.787 1 96.19 127 GLU B N 1
ATOM 3823 C CA . GLU B 1 127 ? 7.758 -18.594 -2.93 1 96.19 127 GLU B CA 1
ATOM 3824 C C . GLU B 1 127 ? 6.668 -17.609 -3.35 1 96.19 127 GLU B C 1
ATOM 3826 O O . GLU B 1 127 ? 6.566 -16.516 -2.803 1 96.19 127 GLU B O 1
ATOM 3831 N N . HIS B 1 128 ? 5.898 -18.062 -4.273 1 96.5 128 HIS B N 1
ATOM 3832 C CA . HIS B 1 128 ? 4.812 -17.219 -4.75 1 96.5 128 HIS B CA 1
ATOM 3833 C C . HIS B 1 128 ? 3.793 -16.953 -3.646 1 96.5 128 HIS B C 1
ATOM 3835 O O . HIS B 1 128 ? 3.311 -15.828 -3.496 1 96.5 128 HIS B O 1
ATOM 3841 N N . TYR B 1 129 ? 3.473 -17.969 -2.889 1 97.44 129 TYR B N 1
ATOM 3842 C CA . TYR B 1 129 ? 2.564 -17.828 -1.757 1 97.44 129 TYR B CA 1
ATOM 3843 C C . TYR B 1 129 ? 3.094 -16.797 -0.761 1 97.44 129 TYR B C 1
ATOM 3845 O O . TYR B 1 129 ? 2.344 -15.945 -0.289 1 97.44 129 TYR B O 1
ATOM 3853 N N . GLY B 1 130 ? 4.363 -16.922 -0.468 1 98.44 130 GLY B N 1
ATOM 3854 C CA . GLY B 1 130 ? 5 -15.977 0.431 1 98.44 130 GLY B CA 1
ATOM 3855 C C . GLY B 1 130 ? 4.922 -14.547 -0.059 1 98.44 130 GLY B C 1
ATOM 3856 O O . GLY B 1 130 ? 4.594 -13.633 0.71 1 98.44 130 GLY B O 1
ATOM 3857 N N . VAL B 1 131 ? 5.172 -14.344 -1.344 1 98.56 131 VAL B N 1
ATOM 3858 C CA . VAL B 1 131 ? 5.137 -13.016 -1.955 1 98.56 131 VAL B CA 1
ATOM 3859 C C . VAL B 1 131 ? 3.721 -12.453 -1.876 1 98.56 131 VAL B C 1
ATOM 3861 O O . VAL B 1 131 ? 3.529 -11.297 -1.477 1 98.56 131 VAL B O 1
ATOM 3864 N N . ALA B 1 132 ? 2.725 -13.25 -2.209 1 98.62 132 ALA B N 1
ATOM 3865 C CA . ALA B 1 132 ? 1.332 -12.805 -2.199 1 98.62 132 ALA B CA 1
ATOM 3866 C C . ALA B 1 132 ? 0.902 -12.383 -0.797 1 98.62 132 ALA B C 1
ATOM 3868 O O . ALA B 1 132 ? 0.362 -11.289 -0.609 1 98.62 132 ALA B O 1
ATOM 3869 N N . GLN B 1 133 ? 1.224 -13.203 0.172 1 98.69 133 GLN B N 1
ATOM 3870 C CA . GLN B 1 133 ? 0.875 -12.898 1.556 1 98.69 133 GLN B CA 1
ATOM 3871 C C . GLN B 1 133 ? 1.628 -11.664 2.053 1 98.69 133 GLN B C 1
ATOM 3873 O O . GLN B 1 133 ? 1.076 -10.852 2.801 1 98.69 133 GLN B O 1
ATOM 3878 N N . GLY B 1 134 ? 2.893 -11.594 1.647 1 98.88 134 GLY B N 1
ATOM 3879 C CA . GLY B 1 134 ? 3.697 -10.438 2.021 1 98.88 134 GLY B CA 1
ATOM 3880 C C . GLY B 1 134 ? 3.146 -9.133 1.492 1 98.88 134 GLY B C 1
ATOM 3881 O O . GLY B 1 134 ? 3.141 -8.125 2.201 1 98.88 134 GLY B O 1
ATOM 3882 N N . ILE B 1 135 ? 2.68 -9.117 0.232 1 98.94 135 ILE B N 1
ATOM 3883 C CA . ILE B 1 135 ? 2.08 -7.926 -0.352 1 98.94 135 ILE B CA 1
ATOM 3884 C C . ILE B 1 135 ? 0.871 -7.496 0.475 1 98.94 135 ILE B C 1
ATOM 3886 O O . ILE B 1 135 ? 0.744 -6.328 0.841 1 98.94 135 ILE B O 1
ATOM 3890 N N . CYS B 1 136 ? 0.034 -8.438 0.866 1 98.75 136 CYS B N 1
ATOM 3891 C CA . CYS B 1 136 ? -1.146 -8.148 1.673 1 98.75 136 CYS B CA 1
ATOM 3892 C C . CYS B 1 136 ? -0.75 -7.594 3.037 1 98.75 136 CYS B C 1
ATOM 3894 O O . CYS B 1 136 ? -1.354 -6.633 3.52 1 98.75 136 CYS B O 1
ATOM 3896 N N . ALA B 1 137 ? 0.242 -8.227 3.629 1 98.81 137 ALA B N 1
ATOM 3897 C CA . ALA B 1 137 ? 0.69 -7.805 4.953 1 98.81 137 ALA B CA 1
ATOM 3898 C C . ALA B 1 137 ? 1.162 -6.352 4.934 1 98.81 137 ALA B C 1
ATOM 3900 O O . ALA B 1 137 ? 0.83 -5.574 5.832 1 98.81 137 ALA B O 1
ATOM 3901 N N . GLY B 1 138 ? 1.965 -6.027 3.914 1 98.88 138 GLY B N 1
ATOM 3902 C CA . GLY B 1 138 ? 2.404 -4.648 3.766 1 98.88 138 GLY B CA 1
ATOM 3903 C C . GLY B 1 138 ? 1.259 -3.676 3.572 1 98.88 138 GLY B C 1
ATOM 3904 O O . GLY B 1 138 ? 1.235 -2.607 4.188 1 98.88 138 GLY B O 1
ATOM 3905 N N . ASP B 1 139 ? 0.292 -4.051 2.732 1 98.88 139 ASP B N 1
ATOM 3906 C CA . ASP B 1 139 ? -0.87 -3.199 2.49 1 98.88 139 ASP B CA 1
ATOM 3907 C C . ASP B 1 139 ? -1.65 -2.953 3.779 1 98.88 139 ASP B C 1
ATOM 3909 O O . ASP B 1 139 ? -2.059 -1.824 4.059 1 98.88 139 ASP B O 1
ATOM 3913 N N . VAL B 1 140 ? -1.844 -3.975 4.543 1 98.69 140 VAL B N 1
ATOM 3914 C CA . VAL B 1 140 ? -2.594 -3.863 5.793 1 98.69 140 VAL B CA 1
ATOM 3915 C C . VAL B 1 140 ? -1.85 -2.945 6.762 1 98.69 140 VAL B C 1
ATOM 3917 O O . VAL B 1 140 ? -2.455 -2.076 7.391 1 98.69 140 VAL B O 1
ATOM 3920 N N . ALA B 1 141 ? -0.543 -3.109 6.879 1 98.88 141 ALA B N 1
ATOM 3921 C CA . ALA B 1 141 ? 0.255 -2.27 7.77 1 98.88 141 ALA B CA 1
ATOM 3922 C C . ALA B 1 141 ? 0.124 -0.795 7.398 1 98.88 141 ALA B C 1
ATOM 3924 O O . ALA B 1 141 ? -0.004 0.063 8.273 1 98.88 141 ALA B O 1
ATOM 3925 N N . ALA B 1 142 ? 0.143 -0.491 6.113 1 98.88 142 ALA B N 1
ATOM 3926 C CA . ALA B 1 142 ? 0.025 0.884 5.637 1 98.88 142 ALA B CA 1
ATOM 3927 C C . ALA B 1 142 ? -1.287 1.514 6.098 1 98.88 142 ALA B C 1
ATOM 3929 O O . ALA B 1 142 ? -1.302 2.646 6.586 1 98.88 142 ALA B O 1
ATOM 3930 N N . PHE B 1 143 ? -2.324 0.774 5.98 1 98.75 143 PHE B N 1
ATOM 3931 C CA . PHE B 1 143 ? -3.627 1.374 6.242 1 98.75 143 PHE B CA 1
ATOM 3932 C C . PHE B 1 143 ? -3.965 1.31 7.727 1 98.75 143 PHE B C 1
ATOM 3934 O O . PHE B 1 143 ? -4.805 2.068 8.211 1 98.75 143 PHE B O 1
ATOM 3941 N N . LEU B 1 144 ? -3.316 0.408 8.508 1 98.75 144 LEU B N 1
ATOM 3942 C CA . LEU B 1 144 ? -3.373 0.525 9.961 1 98.75 144 LEU B CA 1
ATOM 3943 C C . LEU B 1 144 ? -2.766 1.845 10.422 1 98.75 144 LEU B C 1
ATOM 3945 O O . LEU B 1 144 ? -3.295 2.492 11.328 1 98.75 144 LEU B O 1
ATOM 3949 N N . ALA B 1 145 ? -1.667 2.193 9.781 1 98.88 145 ALA B N 1
ATOM 3950 C CA . ALA B 1 145 ? -1.03 3.467 10.109 1 98.88 145 ALA B CA 1
ATOM 3951 C C . ALA B 1 145 ? -1.965 4.637 9.828 1 98.88 145 ALA B C 1
ATOM 3953 O O . ALA B 1 145 ? -2.074 5.566 10.633 1 98.88 145 ALA B O 1
ATOM 3954 N N . MET B 1 146 ? -2.643 4.598 8.695 1 98.75 146 MET B N 1
ATOM 3955 C CA . MET B 1 146 ? -3.547 5.68 8.312 1 98.75 146 MET B CA 1
ATOM 3956 C C . MET B 1 146 ? -4.734 5.758 9.273 1 98.75 146 MET B C 1
ATOM 3958 O O . MET B 1 146 ? -5.246 6.844 9.547 1 98.75 146 MET B O 1
ATOM 3962 N N . GLN B 1 147 ? -5.129 4.602 9.781 1 98.25 147 GLN B N 1
ATOM 3963 C CA . GLN B 1 147 ? -6.188 4.57 10.789 1 98.25 147 GLN B CA 1
ATOM 3964 C C . GLN B 1 147 ? -5.758 5.289 12.062 1 98.25 147 GLN B C 1
ATOM 3966 O O . GLN B 1 147 ? -6.535 6.035 12.656 1 98.25 147 GLN B O 1
ATOM 3971 N N . ILE B 1 148 ? -4.547 5.039 12.469 1 98.69 148 ILE B N 1
ATOM 3972 C CA . ILE B 1 148 ? -4.027 5.715 13.648 1 98.69 148 ILE B CA 1
ATOM 3973 C C . ILE B 1 148 ? -4.043 7.227 13.438 1 98.69 148 ILE B C 1
ATOM 3975 O O . ILE B 1 148 ? -4.547 7.973 14.281 1 98.69 148 ILE B O 1
ATOM 3979 N N . ILE B 1 149 ? -3.549 7.699 12.297 1 98.81 149 ILE B N 1
ATOM 3980 C CA . ILE B 1 149 ? -3.396 9.117 12.016 1 98.81 149 ILE B CA 1
ATOM 3981 C C . ILE B 1 149 ? -4.77 9.789 11.977 1 98.81 149 ILE B C 1
ATOM 3983 O O . ILE B 1 149 ? -4.941 10.891 12.508 1 98.81 149 ILE B O 1
ATOM 3987 N N . SER B 1 150 ? -5.742 9.109 11.391 1 97.75 150 SER B N 1
ATOM 3988 C CA . SER B 1 150 ? -7.082 9.68 11.273 1 97.75 150 SER B CA 1
ATOM 3989 C C . SER B 1 150 ? -7.777 9.734 12.625 1 97.75 150 SER B C 1
ATOM 3991 O O . SER B 1 150 ? -8.789 10.422 12.781 1 97.75 150 SER B O 1
ATOM 3993 N N . GLY B 1 151 ? -7.246 9.062 13.617 1 97.56 151 GLY B N 1
ATOM 3994 C CA . GLY B 1 151 ? -7.887 8.992 14.922 1 97.56 151 GLY B CA 1
ATOM 3995 C C . GLY B 1 151 ? -7.129 9.742 16 1 97.56 151 GLY B C 1
ATOM 3996 O O . GLY B 1 151 ? -7.484 9.672 17.172 1 97.56 151 GLY B O 1
ATOM 3997 N N . LEU B 1 152 ? -6.113 10.445 15.609 1 98.38 152 LEU B N 1
ATOM 3998 C CA . LEU B 1 152 ? -5.32 11.172 16.594 1 98.38 152 LEU B CA 1
ATOM 3999 C C . LEU B 1 152 ? -6.184 12.164 17.359 1 98.38 152 LEU B C 1
ATOM 4001 O O . LEU B 1 152 ? -7.078 12.789 16.781 1 98.38 152 LEU B O 1
ATOM 4005 N N . GLU B 1 153 ? -5.906 12.32 18.625 1 97.31 153 GLU B N 1
ATOM 4006 C CA . GLU B 1 153 ? -6.652 13.258 19.469 1 97.31 153 GLU B CA 1
ATOM 4007 C C . GLU B 1 153 ? -6.121 14.68 19.312 1 97.31 153 GLU B C 1
ATOM 4009 O O . GLU B 1 153 ? -5.66 15.289 20.281 1 97.31 153 GLU B O 1
ATOM 4014 N N . VAL B 1 154 ? -6.23 15.234 18.188 1 98.06 154 VAL B N 1
ATOM 4015 C CA . VAL B 1 154 ? -5.938 16.609 17.828 1 98.06 154 VAL B CA 1
ATOM 4016 C C . VAL B 1 154 ? -7.062 17.156 16.938 1 98.06 154 VAL B C 1
ATOM 4018 O O . VAL B 1 154 ? -8 16.438 16.609 1 98.06 154 VAL B O 1
ATOM 4021 N N . ILE B 1 155 ? -7.074 18.422 16.641 1 97.69 155 ILE B N 1
ATOM 4022 C CA . ILE B 1 155 ? -8.148 19.031 15.859 1 97.69 155 ILE B CA 1
ATOM 4023 C C . ILE B 1 155 ? -8.203 18.422 14.469 1 97.69 155 ILE B C 1
ATOM 4025 O O . ILE B 1 155 ? -7.168 18 13.93 1 97.69 155 ILE B O 1
ATOM 4029 N N . PRO B 1 156 ? -9.328 18.312 13.812 1 98.12 156 PRO B N 1
ATOM 4030 C CA . PRO B 1 156 ? -9.484 17.641 12.523 1 98.12 156 PRO B CA 1
ATOM 4031 C C . PRO B 1 156 ? -8.578 18.219 11.438 1 98.12 156 PRO B C 1
ATOM 4033 O O . PRO B 1 156 ? -8.078 17.484 10.586 1 98.12 156 PRO B O 1
ATOM 4036 N N . GLU B 1 157 ? -8.344 19.516 11.508 1 97.94 157 GLU B N 1
ATOM 4037 C CA . GLU B 1 157 ? -7.496 20.156 10.516 1 97.94 157 GLU B CA 1
ATOM 4038 C C . GLU B 1 157 ? -6.082 19.594 10.531 1 97.94 157 GLU B C 1
ATOM 4040 O O . GLU B 1 157 ? -5.492 19.344 9.477 1 97.94 157 GLU B O 1
ATOM 4045 N N . THR B 1 158 ? -5.617 19.328 11.719 1 98.25 158 THR B N 1
ATOM 4046 C CA . THR B 1 158 ? -4.277 18.766 11.859 1 98.25 158 THR B CA 1
ATOM 4047 C C . THR B 1 158 ? -4.242 17.328 11.359 1 98.25 158 THR B C 1
ATOM 4049 O O . THR B 1 158 ? -3.291 16.922 10.68 1 98.25 158 THR B O 1
ATOM 4052 N N . ARG B 1 159 ? -5.293 16.547 11.703 1 98.44 159 ARG B N 1
ATOM 4053 C CA . ARG B 1 159 ? -5.359 15.164 11.242 1 98.44 159 ARG B CA 1
ATOM 4054 C C . ARG B 1 159 ? -5.328 15.094 9.719 1 98.44 159 ARG B C 1
ATOM 4056 O O . ARG B 1 159 ? -4.594 14.289 9.141 1 98.44 159 ARG B O 1
ATOM 4063 N N . VAL B 1 160 ? -6.082 16 9.109 1 98.31 160 VAL B N 1
ATOM 4064 C CA . VAL B 1 160 ? -6.164 16.031 7.652 1 98.31 160 VAL B CA 1
ATOM 4065 C C . VAL B 1 160 ? -4.805 16.406 7.066 1 98.31 160 VAL B C 1
ATOM 4067 O O . VAL B 1 160 ? -4.371 15.836 6.062 1 98.31 160 VAL B O 1
ATOM 4070 N N . GLU B 1 161 ? -4.184 17.328 7.645 1 98.06 161 GLU B N 1
ATOM 4071 C CA . GLU B 1 161 ? -2.873 17.766 7.18 1 98.06 161 GLU B CA 1
ATOM 4072 C C . GLU B 1 161 ? -1.846 16.641 7.266 1 98.06 161 GLU B C 1
ATOM 4074 O O . GLU B 1 161 ? -1.009 16.484 6.375 1 98.06 161 GLU B O 1
ATOM 4079 N N . LEU B 1 162 ? -1.904 15.922 8.344 1 98.75 162 LEU B N 1
ATOM 4080 C CA . LEU B 1 162 ? -0.966 14.82 8.516 1 98.75 162 LEU B CA 1
ATOM 4081 C C . LEU B 1 162 ? -1.215 13.727 7.488 1 98.75 162 LEU B C 1
ATOM 4083 O O . LEU B 1 162 ? -0.268 13.156 6.938 1 98.75 162 LEU B O 1
ATOM 4087 N N . VAL B 1 163 ? -2.494 13.445 7.215 1 98.75 163 VAL B N 1
ATOM 4088 C CA . VAL B 1 163 ? -2.834 12.461 6.191 1 98.75 163 VAL B CA 1
ATOM 4089 C C . VAL B 1 163 ? -2.283 12.906 4.84 1 98.75 163 VAL B C 1
ATOM 4091 O O . VAL B 1 163 ? -1.688 12.109 4.109 1 98.75 163 VAL B O 1
ATOM 4094 N N . SER B 1 164 ? -2.471 14.156 4.527 1 98.06 164 SER B N 1
ATOM 4095 C CA . SER B 1 164 ? -1.999 14.719 3.264 1 98.06 164 SER B CA 1
ATOM 4096 C C . SER B 1 164 ? -0.479 14.648 3.164 1 98.06 164 SER B C 1
ATOM 4098 O O . SER B 1 164 ? 0.064 14.258 2.129 1 98.06 164 SER B O 1
ATOM 4100 N N . MET B 1 165 ? 0.18 15.008 4.211 1 97.69 165 MET B N 1
ATOM 4101 C CA . MET B 1 165 ? 1.639 15.008 4.273 1 97.69 165 MET B CA 1
ATOM 4102 C C . MET B 1 165 ? 2.191 13.594 4.094 1 97.69 165 MET B C 1
ATOM 4104 O O . MET B 1 165 ? 3.084 13.375 3.277 1 97.69 165 MET B O 1
ATOM 4108 N N . ILE B 1 166 ? 1.621 12.664 4.824 1 98.62 166 ILE B N 1
ATOM 4109 C CA . ILE B 1 166 ? 2.074 11.273 4.758 1 98.62 166 ILE B CA 1
ATOM 4110 C C . ILE B 1 166 ? 1.825 10.719 3.361 1 98.62 166 ILE B C 1
ATOM 4112 O O . ILE B 1 166 ? 2.699 10.062 2.781 1 98.62 166 ILE B O 1
ATOM 4116 N N . SER B 1 167 ? 0.667 10.969 2.803 1 98.25 167 SER B N 1
ATOM 4117 C CA . SER B 1 167 ? 0.327 10.469 1.476 1 98.25 167 SER B CA 1
ATOM 4118 C C . SER B 1 167 ? 1.293 11 0.421 1 98.25 167 SER B C 1
ATOM 4120 O O . SER B 1 167 ? 1.756 10.242 -0.438 1 98.25 167 SER B O 1
ATOM 4122 N N . ARG B 1 168 ? 1.604 12.25 0.508 1 96.5 168 ARG B N 1
ATOM 4123 C CA . ARG B 1 168 ? 2.535 12.867 -0.429 1 96.5 168 ARG B CA 1
ATOM 4124 C C . ARG B 1 168 ? 3.916 12.234 -0.33 1 96.5 168 ARG B C 1
ATOM 4126 O O . ARG B 1 168 ? 4.547 11.945 -1.349 1 96.5 168 ARG B O 1
ATOM 4133 N N . GLU B 1 169 ? 4.332 12.039 0.822 1 97 169 GLU B N 1
ATOM 4134 C CA . GLU B 1 169 ? 5.672 11.5 1.024 1 97 169 GLU B CA 1
ATOM 4135 C C . GLU B 1 169 ? 5.754 10.039 0.587 1 97 169 GLU B C 1
ATOM 4137 O O . GLU B 1 169 ? 6.766 9.602 0.034 1 97 169 GLU B O 1
ATOM 4142 N N . ILE B 1 170 ? 4.734 9.242 0.853 1 97.94 170 ILE B N 1
ATOM 4143 C CA . ILE B 1 170 ? 4.77 7.832 0.465 1 97.94 170 ILE B CA 1
ATOM 4144 C C . ILE B 1 170 ? 4.746 7.719 -1.058 1 97.94 170 ILE B C 1
ATOM 4146 O O . ILE B 1 170 ? 5.379 6.824 -1.628 1 97.94 170 ILE B O 1
ATOM 4150 N N . VAL B 1 171 ? 4.055 8.609 -1.748 1 97.69 171 VAL B N 1
ATOM 4151 C CA . VAL B 1 171 ? 4.102 8.648 -3.205 1 97.69 171 VAL B CA 1
ATOM 4152 C C . VAL B 1 171 ? 5.535 8.891 -3.668 1 97.69 171 VAL B C 1
ATOM 4154 O O . VAL B 1 171 ? 6.043 8.18 -4.539 1 97.69 171 VAL B O 1
ATOM 4157 N N . ALA B 1 172 ? 6.203 9.852 -3.057 1 96.19 172 ALA B N 1
ATOM 4158 C CA . ALA B 1 172 ? 7.586 10.164 -3.404 1 96.19 172 ALA B CA 1
ATOM 4159 C C . ALA B 1 172 ? 8.5 8.969 -3.139 1 96.19 172 ALA B C 1
ATOM 4161 O O . ALA B 1 172 ? 9.383 8.664 -3.941 1 96.19 172 ALA B O 1
ATOM 4162 N N . VAL B 1 173 ? 8.258 8.305 -2.051 1 97.06 173 VAL B N 1
ATOM 4163 C CA . VAL B 1 173 ? 9.047 7.133 -1.69 1 97.06 173 VAL B CA 1
ATOM 4164 C C . VAL B 1 173 ? 8.844 6.035 -2.732 1 97.06 173 VAL B C 1
ATOM 4166 O O . VAL B 1 173 ? 9.797 5.375 -3.143 1 97.06 173 VAL B O 1
ATOM 4169 N N . GLY B 1 174 ? 7.551 5.852 -3.111 1 97.44 174 GLY B N 1
ATOM 4170 C CA . GLY B 1 174 ? 7.258 4.859 -4.133 1 97.44 174 GLY B CA 1
ATOM 4171 C C . GLY B 1 174 ? 7.984 5.113 -5.438 1 97.44 174 GLY B C 1
ATOM 4172 O O . GLY B 1 174 ? 8.539 4.188 -6.035 1 97.44 174 GLY B O 1
ATOM 4173 N N . LEU B 1 175 ? 8.016 6.316 -5.871 1 96.94 175 LEU B N 1
ATOM 4174 C CA . LEU B 1 175 ? 8.688 6.676 -7.113 1 96.94 175 LEU B CA 1
ATOM 4175 C C . LEU B 1 175 ? 10.195 6.504 -6.988 1 96.94 175 LEU B C 1
ATOM 4177 O O . LEU B 1 175 ? 10.852 6.031 -7.918 1 96.94 175 LEU B O 1
ATOM 4181 N N . ALA B 1 176 ? 10.727 6.914 -5.855 1 95.81 176 ALA B N 1
ATOM 4182 C CA . ALA B 1 176 ? 12.156 6.723 -5.617 1 95.81 176 ALA B CA 1
ATOM 4183 C C . ALA B 1 176 ? 12.516 5.238 -5.602 1 95.81 176 ALA B C 1
ATOM 4185 O O . ALA B 1 176 ? 13.586 4.848 -6.074 1 95.81 176 ALA B O 1
ATOM 4186 N N . GLN B 1 177 ? 11.656 4.422 -5.051 1 96.56 177 GLN B N 1
ATOM 4187 C CA . GLN B 1 177 ? 11.883 2.98 -5.02 1 96.56 177 GLN B CA 1
ATOM 4188 C C . GLN B 1 177 ? 11.844 2.385 -6.426 1 96.56 177 GLN B C 1
ATOM 4190 O O . GLN B 1 177 ? 12.594 1.458 -6.734 1 96.56 177 GLN B O 1
ATOM 4195 N N . MET B 1 178 ? 10.961 2.885 -7.266 1 97 178 MET B N 1
ATOM 4196 C CA . MET B 1 178 ? 10.938 2.447 -8.656 1 97 178 MET B CA 1
ATOM 4197 C C . MET B 1 178 ? 12.281 2.705 -9.328 1 97 178 MET B C 1
ATOM 4199 O O . MET B 1 178 ? 12.773 1.861 -10.078 1 97 178 MET B O 1
ATOM 4203 N N . GLN B 1 179 ? 12.805 3.887 -9.062 1 95.38 179 GLN B N 1
ATOM 4204 C CA . GLN B 1 179 ? 14.117 4.227 -9.602 1 95.38 179 GLN B CA 1
ATOM 4205 C C . GLN B 1 179 ? 15.195 3.297 -9.055 1 95.38 179 GLN B C 1
ATOM 4207 O O . GLN B 1 179 ? 16.094 2.871 -9.789 1 95.38 179 GLN B O 1
ATOM 4212 N N . ASP B 1 180 ? 15.125 2.992 -7.797 1 94.94 180 ASP B N 1
ATOM 4213 C CA . ASP B 1 180 ? 16.078 2.098 -7.156 1 94.94 180 ASP B CA 1
ATOM 4214 C C . ASP B 1 180 ? 16.016 0.697 -7.762 1 94.94 180 ASP B C 1
ATOM 4216 O O . ASP B 1 180 ? 17.047 0.073 -8.008 1 94.94 180 ASP B O 1
ATOM 4220 N N . VAL B 1 181 ? 14.797 0.202 -7.984 1 95.5 181 VAL B N 1
ATOM 4221 C CA . VAL B 1 181 ? 14.594 -1.086 -8.641 1 95.5 181 VAL B CA 1
ATOM 4222 C C . VAL B 1 181 ? 15.219 -1.067 -10.031 1 95.5 181 VAL B C 1
ATOM 4224 O O . VAL B 1 181 ? 15.898 -2.021 -10.422 1 95.5 181 VAL B O 1
ATOM 4227 N N . HIS B 1 182 ? 15.008 0.02 -10.703 1 94.69 182 HIS B N 1
ATOM 4228 C CA . HIS B 1 182 ? 15.555 0.144 -12.055 1 94.69 182 HIS B CA 1
ATOM 4229 C C . HIS B 1 182 ? 17.078 0.155 -12.023 1 94.69 182 HIS B C 1
ATOM 4231 O O . HIS B 1 182 ? 17.719 -0.468 -12.875 1 94.69 182 HIS B O 1
ATOM 4237 N N . HIS B 1 183 ? 17.656 0.854 -11.094 1 92.69 183 HIS B N 1
ATOM 4238 C CA . HIS B 1 183 ? 19.094 0.888 -10.953 1 92.69 183 HIS B CA 1
ATOM 4239 C C . HIS B 1 183 ? 19.672 -0.515 -10.766 1 92.69 183 HIS B C 1
ATOM 4241 O O . HIS B 1 183 ? 20.766 -0.813 -11.258 1 92.69 183 HIS B O 1
ATOM 4247 N N . GLY B 1 184 ? 18.922 -1.376 -10.086 1 90.81 184 GLY B N 1
ATOM 4248 C CA . GLY B 1 184 ? 19.359 -2.744 -9.875 1 90.81 184 GLY B CA 1
ATOM 4249 C C . GLY B 1 184 ? 19.312 -3.59 -11.133 1 90.81 184 GLY B C 1
ATOM 4250 O O . GLY B 1 184 ? 19.984 -4.617 -11.219 1 90.81 184 GLY B O 1
ATOM 4251 N N . ALA B 1 185 ? 18.594 -3.098 -12.102 1 91.31 185 ALA B N 1
ATOM 4252 C CA . ALA B 1 185 ? 18.344 -3.916 -13.289 1 91.31 185 ALA B CA 1
ATOM 4253 C C . ALA B 1 185 ? 19.203 -3.461 -14.461 1 91.31 185 ALA B C 1
ATOM 4255 O O . ALA B 1 185 ? 19.25 -4.133 -15.492 1 91.31 185 ALA B O 1
ATOM 4256 N N . VAL B 1 186 ? 19.906 -2.332 -14.297 1 88 186 VAL B N 1
ATOM 4257 C CA . VAL B 1 186 ? 20.734 -1.821 -15.383 1 88 186 VAL B CA 1
ATOM 4258 C C . VAL B 1 186 ? 22.203 -1.823 -14.969 1 88 186 VAL B C 1
ATOM 4260 O O . VAL B 1 186 ? 22.516 -1.977 -13.781 1 88 186 VAL B O 1
ATOM 4263 N N . SER B 1 187 ? 23.078 -1.588 -15.93 1 85.75 187 SER B N 1
ATOM 4264 C CA . SER B 1 187 ? 24.5 -1.746 -15.688 1 85.75 187 SER B CA 1
ATOM 4265 C C . SER B 1 187 ? 25.062 -0.562 -14.906 1 85.75 187 SER B C 1
ATOM 4267 O O . SER B 1 187 ? 26 -0.719 -14.109 1 85.75 187 SER B O 1
ATOM 4269 N N . GLN B 1 188 ? 24.531 0.615 -15.188 1 86.75 188 GLN B N 1
ATOM 4270 C CA . GLN B 1 188 ? 25.047 1.812 -14.539 1 86.75 188 GLN B CA 1
ATOM 4271 C C . GLN B 1 188 ? 23.938 2.818 -14.258 1 86.75 188 GLN B C 1
ATOM 4273 O O . GLN B 1 188 ? 22.922 2.836 -14.953 1 86.75 188 GLN B O 1
ATOM 4278 N N . ALA B 1 189 ? 24.141 3.512 -13.164 1 90.56 189 ALA B N 1
ATOM 4279 C CA . ALA B 1 189 ? 23.297 4.637 -12.789 1 90.56 189 ALA B CA 1
ATOM 4280 C C . ALA B 1 189 ? 24.125 5.895 -12.539 1 90.56 189 ALA B C 1
ATOM 4282 O O . ALA B 1 189 ? 25.234 5.82 -12 1 90.56 189 ALA B O 1
ATOM 4283 N N . GLU B 1 190 ? 23.578 7.016 -12.938 1 92.56 190 GLU B N 1
ATOM 4284 C CA . GLU B 1 190 ? 24.297 8.266 -12.688 1 92.56 190 GLU B CA 1
ATOM 4285 C C . GLU B 1 190 ? 24.359 8.586 -11.203 1 92.56 190 GLU B C 1
ATOM 4287 O O . GLU B 1 190 ? 23.359 8.422 -10.484 1 92.56 190 GLU B O 1
ATOM 4292 N N . PRO B 1 191 ? 25.516 9.047 -10.75 1 94.44 191 PRO B N 1
ATOM 4293 C CA . PRO B 1 191 ? 25.656 9.398 -9.336 1 94.44 191 PRO B CA 1
ATOM 4294 C C . PRO B 1 191 ? 24.547 10.344 -8.859 1 94.44 191 PRO B C 1
ATOM 4296 O O . PRO B 1 191 ? 24.047 10.203 -7.742 1 94.44 191 PRO B O 1
ATOM 4299 N N . GLU B 1 192 ? 24.156 11.258 -9.703 1 93.38 192 GLU B N 1
ATOM 4300 C CA . GLU B 1 192 ? 23.109 12.211 -9.344 1 93.38 192 GLU B CA 1
ATOM 4301 C C . GLU B 1 192 ? 21.781 11.508 -9.094 1 93.38 192 GLU B C 1
ATOM 4303 O O . GLU B 1 192 ? 21.016 11.914 -8.227 1 93.38 192 GLU B O 1
ATOM 4308 N N . LYS B 1 193 ? 21.562 10.477 -9.844 1 93.62 193 LYS B N 1
ATOM 4309 C CA . LYS B 1 193 ? 20.328 9.719 -9.688 1 93.62 193 LYS B CA 1
ATOM 4310 C C . LYS B 1 193 ? 20.344 8.883 -8.414 1 93.62 193 LYS B C 1
ATOM 4312 O O . LYS B 1 193 ? 19.312 8.672 -7.785 1 93.62 193 LYS B O 1
ATOM 4317 N N . ILE B 1 194 ? 21.562 8.461 -8.07 1 95.06 194 ILE B N 1
ATOM 4318 C CA . ILE B 1 194 ? 21.719 7.73 -6.812 1 95.06 194 ILE B CA 1
ATOM 4319 C C . ILE B 1 194 ? 21.406 8.664 -5.641 1 95.06 194 ILE B C 1
ATOM 4321 O O . ILE B 1 194 ? 20.703 8.281 -4.703 1 95.06 194 ILE B O 1
ATOM 4325 N N . LEU B 1 195 ? 21.891 9.844 -5.719 1 95.31 195 LEU B N 1
ATOM 4326 C CA . LEU B 1 195 ? 21.641 10.828 -4.664 1 95.31 195 LEU B CA 1
ATOM 4327 C C . LEU B 1 195 ? 20.156 11.172 -4.57 1 95.31 195 LEU B C 1
ATOM 4329 O O . LEU B 1 195 ? 19.641 11.414 -3.477 1 95.31 195 LEU B O 1
ATOM 4333 N N . GLU B 1 196 ? 19.531 11.203 -5.695 1 94.25 196 GLU B N 1
ATOM 4334 C CA . GLU B 1 196 ? 18.094 11.445 -5.711 1 94.25 196 GLU B CA 1
ATOM 4335 C C . GLU B 1 196 ? 17.344 10.336 -4.98 1 94.25 196 GLU B C 1
ATOM 4337 O O . GLU B 1 196 ? 16.375 10.609 -4.258 1 94.25 196 GLU B O 1
ATOM 4342 N N . VAL B 1 197 ? 17.781 9.156 -5.16 1 95.12 197 VAL B N 1
ATOM 4343 C CA . VAL B 1 197 ? 17.156 8.023 -4.477 1 95.12 197 VAL B CA 1
ATOM 4344 C C . VAL B 1 197 ? 17.406 8.125 -2.973 1 95.12 197 VAL B C 1
ATOM 4346 O O . VAL B 1 197 ? 16.5 7.922 -2.168 1 95.12 197 VAL B O 1
ATOM 4349 N N . TYR B 1 198 ? 18.672 8.5 -2.582 1 96.25 198 TYR B N 1
ATOM 4350 C CA . TYR B 1 198 ? 18.984 8.688 -1.169 1 96.25 198 TYR B CA 1
ATOM 4351 C C . TYR B 1 198 ? 18.062 9.734 -0.545 1 96.25 198 TYR B C 1
ATOM 4353 O O . TYR B 1 198 ? 17.547 9.539 0.558 1 96.25 198 TYR B O 1
ATOM 4361 N N . THR B 1 199 ? 17.859 10.758 -1.283 1 95.56 199 THR B N 1
ATOM 4362 C CA . THR B 1 199 ? 17.047 11.859 -0.807 1 95.56 199 THR B CA 1
ATOM 4363 C C . THR B 1 199 ? 15.578 11.43 -0.672 1 95.56 199 THR B C 1
ATOM 4365 O O . THR B 1 199 ? 14.961 11.648 0.371 1 95.56 199 THR B O 1
ATOM 4368 N N . GLY B 1 200 ? 15.109 10.82 -1.712 1 91.75 200 GLY B N 1
ATOM 4369 C CA . GLY B 1 200 ? 13.703 10.492 -1.784 1 91.75 200 GLY B CA 1
ATOM 4370 C C . GLY B 1 200 ? 13.32 9.312 -0.901 1 91.75 200 GLY B C 1
ATOM 4371 O O . GLY B 1 200 ? 12.234 9.297 -0.313 1 91.75 200 GLY B O 1
ATOM 4372 N N . LYS B 1 201 ? 14.125 8.336 -0.788 1 92.25 201 LYS B N 1
ATOM 4373 C CA . LYS B 1 201 ? 13.812 7.109 -0.065 1 92.25 201 LYS B CA 1
ATOM 4374 C C . LYS B 1 201 ? 14.211 7.215 1.402 1 92.25 201 LYS B C 1
ATOM 4376 O O . LYS B 1 201 ? 13.375 7.094 2.295 1 92.25 201 LYS B O 1
ATOM 4381 N N . THR B 1 202 ? 15.375 7.59 1.683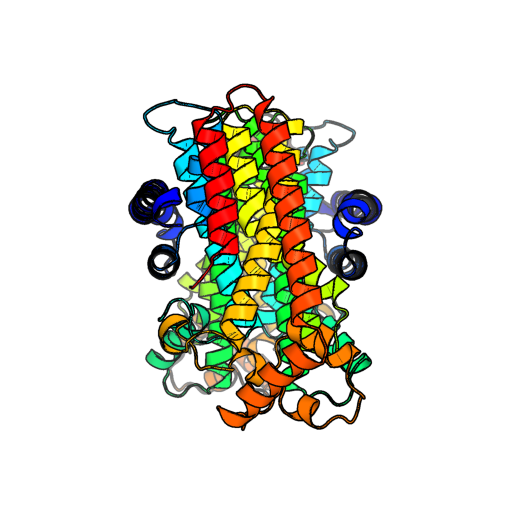 1 91.56 202 THR B N 1
ATOM 4382 C CA . THR B 1 202 ? 15.859 7.637 3.059 1 91.56 202 THR B CA 1
ATOM 4383 C C . THR B 1 202 ? 15.672 9.031 3.65 1 91.56 202 THR B C 1
ATOM 4385 O O . THR B 1 202 ? 15.094 9.18 4.73 1 91.56 202 THR B O 1
ATOM 4388 N N . GLY B 1 203 ? 16.062 10.031 2.977 1 95.62 203 GLY B N 1
ATOM 4389 C CA . GLY B 1 203 ? 16.016 11.391 3.508 1 95.62 203 GLY B CA 1
ATOM 4390 C C . GLY B 1 203 ? 14.609 11.852 3.855 1 95.62 203 GLY B C 1
ATOM 4391 O O . GLY B 1 203 ? 14.328 12.172 5.012 1 95.62 203 GLY B O 1
ATOM 4392 N N . ARG B 1 204 ? 13.82 11.773 2.887 1 95.69 204 ARG B N 1
ATOM 4393 C CA . ARG B 1 204 ? 12.469 12.297 3.072 1 95.69 204 ARG B CA 1
ATOM 4394 C C . ARG B 1 204 ? 11.641 11.375 3.957 1 95.69 204 ARG B C 1
ATOM 4396 O O . ARG B 1 204 ? 10.93 11.836 4.852 1 95.69 204 ARG B O 1
ATOM 4403 N N . TYR B 1 205 ? 11.805 10.125 3.779 1 96.31 205 TYR B N 1
ATOM 4404 C CA . TYR B 1 205 ? 10.953 9.195 4.52 1 96.31 205 TYR B CA 1
ATOM 4405 C C . TYR B 1 205 ? 11.453 9.016 5.945 1 96.31 205 TYR B C 1
ATOM 4407 O O . TYR B 1 205 ? 10.664 8.961 6.887 1 96.31 205 TYR B O 1
ATOM 4415 N N . THR B 1 206 ? 12.742 8.875 6.113 1 96.56 206 THR B N 1
ATOM 4416 C CA . THR B 1 206 ? 13.281 8.508 7.414 1 96.56 206 THR B CA 1
ATOM 4417 C C . THR B 1 206 ? 13.406 9.727 8.312 1 96.56 206 THR B C 1
ATOM 4419 O O . THR B 1 206 ? 13.203 9.641 9.531 1 96.56 206 THR B O 1
ATOM 4422 N N . PHE B 1 207 ? 13.719 10.844 7.715 1 97.69 207 PHE B N 1
ATOM 4423 C CA . PHE B 1 207 ? 14.039 11.984 8.562 1 97.69 207 PHE B CA 1
ATOM 4424 C C . PHE B 1 207 ? 13.016 13.102 8.391 1 97.69 207 PHE B C 1
ATOM 4426 O O . PHE B 1 207 ? 12.352 13.5 9.352 1 97.69 207 PHE B O 1
ATOM 4433 N N . SER B 1 208 ? 12.781 13.555 7.152 1 98.44 208 SER B N 1
ATOM 4434 C CA . SER B 1 208 ? 11.906 14.695 6.922 1 98.44 208 SER B CA 1
ATOM 4435 C C . SER B 1 208 ? 10.508 14.445 7.469 1 98.44 208 SER B C 1
ATOM 4437 O O . SER B 1 208 ? 9.984 15.242 8.25 1 98.44 208 SER B O 1
ATOM 4439 N N . LEU B 1 209 ? 9.938 13.336 7.109 1 98.69 209 LEU B N 1
ATOM 4440 C CA . LEU B 1 209 ? 8.523 13.109 7.383 1 98.69 209 LEU B CA 1
ATOM 4441 C C . LEU B 1 209 ? 8.258 13.047 8.883 1 98.69 209 LEU B C 1
ATOM 4443 O O . LEU B 1 209 ? 7.414 13.773 9.398 1 98.69 209 LEU B O 1
ATOM 4447 N N . PRO B 1 210 ? 8.977 12.203 9.641 1 98.62 210 PRO B N 1
ATOM 4448 C CA . PRO B 1 210 ? 8.695 12.188 11.078 1 98.62 210 PRO B CA 1
ATOM 4449 C C . PRO B 1 210 ? 8.961 13.531 11.742 1 98.62 210 PRO B C 1
ATOM 4451 O O . PRO B 1 210 ? 8.242 13.922 12.672 1 98.62 210 PRO B O 1
ATOM 4454 N N . MET B 1 211 ? 9.953 14.242 11.289 1 98.38 211 MET B N 1
ATOM 4455 C CA . MET B 1 211 ? 10.273 15.531 11.891 1 98.38 211 MET B CA 1
ATOM 4456 C C . MET B 1 211 ? 9.195 16.562 11.562 1 98.38 211 MET B C 1
ATOM 4458 O O . MET B 1 211 ? 8.805 17.359 12.422 1 98.38 211 MET B O 1
ATOM 4462 N N . MET B 1 212 ? 8.719 16.531 10.328 1 98.75 212 MET B N 1
ATOM 4463 C CA . MET B 1 212 ? 7.625 17.422 9.938 1 98.75 212 MET B CA 1
ATOM 4464 C C . MET B 1 212 ? 6.375 17.125 10.758 1 98.75 212 MET B C 1
ATOM 4466 O O . MET B 1 212 ? 5.684 18.062 11.188 1 98.75 212 MET B O 1
ATOM 4470 N N . ILE B 1 213 ? 6.094 15.875 11 1 98.81 213 ILE B N 1
ATOM 4471 C CA . ILE B 1 213 ? 4.938 15.469 11.789 1 98.81 213 ILE B CA 1
ATOM 4472 C C . ILE B 1 213 ? 5.07 16 13.211 1 98.81 213 ILE B C 1
ATOM 4474 O O . ILE B 1 213 ? 4.133 16.609 13.75 1 98.81 213 ILE B O 1
ATOM 4478 N N . GLY B 1 214 ? 6.254 15.805 13.828 1 98.12 214 GLY B N 1
ATOM 4479 C CA . GLY B 1 214 ? 6.488 16.312 15.164 1 98.12 214 GLY B CA 1
ATOM 4480 C C . GLY B 1 214 ? 6.32 17.812 15.273 1 98.12 214 GLY B C 1
ATOM 4481 O O . GLY B 1 214 ? 5.711 18.312 16.234 1 98.12 214 GLY B O 1
ATOM 4482 N N . ALA B 1 215 ? 6.844 18.547 14.305 1 97.69 215 ALA B N 1
ATOM 4483 C CA . ALA B 1 215 ? 6.738 20 14.297 1 97.69 215 A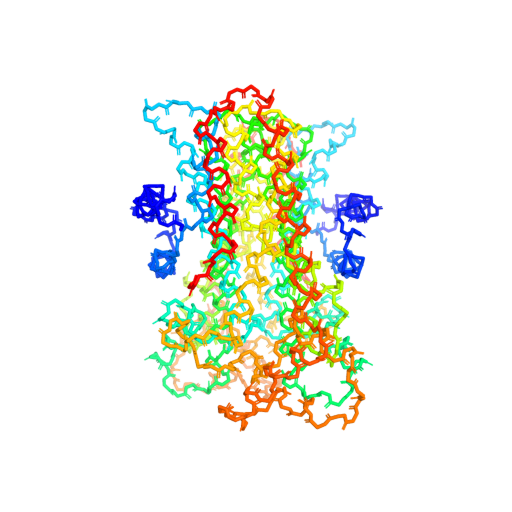LA B CA 1
ATOM 4484 C C . ALA B 1 215 ? 5.289 20.453 14.156 1 97.69 215 ALA B C 1
ATOM 4486 O O . ALA B 1 215 ? 4.855 21.391 14.82 1 97.69 215 ALA B O 1
ATOM 4487 N N . ARG B 1 216 ? 4.559 19.781 13.273 1 97.88 216 ARG B N 1
ATOM 4488 C CA . ARG B 1 216 ? 3.158 20.125 13.078 1 97.88 216 ARG B CA 1
ATOM 4489 C C . ARG B 1 216 ? 2.35 19.891 14.352 1 97.88 216 ARG B C 1
ATOM 4491 O O . ARG B 1 216 ? 1.505 20.719 14.711 1 97.88 216 ARG B O 1
ATOM 4498 N N . LEU B 1 217 ? 2.58 18.781 15.008 1 97.81 217 LEU B N 1
ATOM 4499 C CA . LEU B 1 217 ? 1.89 18.469 16.25 1 97.81 217 LEU B CA 1
ATOM 4500 C C . LEU B 1 217 ? 2.238 19.484 17.344 1 97.81 217 LEU B C 1
ATOM 4502 O O . LEU B 1 217 ? 1.46 19.688 18.266 1 97.81 217 LEU B O 1
ATOM 4506 N N . ALA B 1 218 ? 3.404 20.141 17.203 1 95.81 218 ALA B N 1
ATOM 4507 C CA . ALA B 1 218 ? 3.83 21.156 18.141 1 95.81 218 ALA B CA 1
ATOM 4508 C C . ALA B 1 218 ? 3.289 22.531 17.75 1 95.81 218 ALA B C 1
ATOM 4510 O O . ALA B 1 218 ? 3.613 23.547 18.375 1 95.81 218 ALA B O 1
ATOM 4511 N N . GLY B 1 219 ? 2.521 22.578 16.641 1 95.12 219 GLY B N 1
ATOM 4512 C CA . GLY B 1 219 ? 1.852 23.812 16.25 1 95.12 219 GLY B CA 1
ATOM 4513 C C . GLY B 1 219 ? 2.734 24.734 15.43 1 95.12 219 GLY B C 1
ATOM 4514 O O . GLY B 1 219 ? 2.463 25.938 15.328 1 95.12 219 GLY B O 1
ATOM 4515 N N . GLN B 1 220 ? 3.812 24.219 14.828 1 96.19 220 GLN B N 1
ATOM 4516 C CA . GLN B 1 220 ? 4.75 25.047 14.078 1 96.19 220 GLN B CA 1
ATOM 4517 C C . GLN B 1 220 ? 4.199 25.391 12.695 1 96.19 220 GLN B C 1
ATOM 4519 O O . GLN B 1 220 ? 3.463 24.594 12.102 1 96.19 220 GLN B O 1
ATOM 4524 N N . PRO B 1 221 ? 4.609 26.547 12.141 1 96.5 221 PRO B N 1
ATOM 4525 C CA . PRO B 1 221 ? 4.113 26.984 10.836 1 96.5 221 PRO B CA 1
ATOM 4526 C C . PRO B 1 221 ? 4.824 26.297 9.672 1 96.5 221 PRO B C 1
ATOM 4528 O O . PRO B 1 221 ? 5.816 25.594 9.883 1 96.5 221 PRO B O 1
ATOM 4531 N N . ASP B 1 222 ? 4.375 26.531 8.484 1 97.12 222 ASP B N 1
ATOM 4532 C CA . ASP B 1 222 ? 4.863 25.891 7.27 1 97.12 222 ASP B CA 1
ATOM 4533 C C . ASP B 1 222 ? 6.352 26.172 7.062 1 97.12 222 ASP B C 1
ATOM 4535 O O . ASP B 1 222 ? 7.086 25.312 6.559 1 97.12 222 ASP B O 1
ATOM 4539 N N . ARG B 1 223 ? 6.777 27.312 7.387 1 96.56 223 ARG B N 1
ATOM 4540 C CA . ARG B 1 223 ? 8.172 27.688 7.188 1 96.56 223 ARG B CA 1
ATOM 4541 C C . ARG B 1 223 ? 9.102 26.75 7.961 1 96.56 223 ARG B C 1
ATOM 4543 O O . ARG B 1 223 ? 10.133 26.328 7.445 1 96.56 223 ARG B O 1
ATOM 4550 N N . VAL B 1 224 ? 8.711 26.438 9.203 1 97.5 224 VAL B N 1
ATOM 4551 C CA . VAL B 1 224 ? 9.508 25.531 10.031 1 97.5 224 VAL B CA 1
ATOM 4552 C C . VAL B 1 224 ? 9.453 24.125 9.461 1 97.5 224 VAL B C 1
ATOM 4554 O O . VAL B 1 224 ? 10.477 23.438 9.383 1 97.5 224 VAL B O 1
ATOM 4557 N N . VAL B 1 225 ? 8.289 23.688 9.039 1 97.69 225 VAL B N 1
ATOM 4558 C CA . VAL B 1 225 ? 8.094 22.375 8.453 1 97.69 225 VAL B CA 1
ATOM 4559 C C . VAL B 1 225 ? 8.961 22.219 7.207 1 97.69 225 VAL B C 1
ATOM 4561 O O . VAL B 1 225 ? 9.594 21.188 7.004 1 97.69 225 VAL B O 1
ATOM 4564 N N . GLN B 1 226 ? 9.086 23.266 6.422 1 97.69 226 GLN B N 1
ATOM 4565 C CA . GLN B 1 226 ? 9.883 23.234 5.203 1 97.69 226 GLN B CA 1
ATOM 4566 C C . GLN B 1 226 ? 11.375 23.141 5.527 1 97.69 226 GLN B C 1
ATOM 4568 O O . GLN B 1 226 ? 12.125 22.469 4.82 1 97.69 226 GLN B O 1
ATOM 4573 N N . LEU B 1 227 ? 11.781 23.844 6.52 1 98.06 227 LEU B N 1
ATOM 4574 C CA . LEU B 1 227 ? 13.172 23.766 6.953 1 98.06 227 LEU B CA 1
ATOM 4575 C C . LEU B 1 227 ? 13.516 22.359 7.41 1 98.06 227 LEU B C 1
ATOM 4577 O O . LEU B 1 227 ? 14.586 21.828 7.074 1 98.06 227 LEU B O 1
ATOM 4581 N N . LEU B 1 228 ? 12.586 21.75 8.125 1 98.06 228 LEU B N 1
ATOM 4582 C CA . LEU B 1 228 ? 12.836 20.406 8.625 1 98.06 228 LEU B CA 1
ATOM 4583 C C . LEU B 1 228 ? 12.828 19.391 7.48 1 98.06 228 LEU B C 1
ATOM 4585 O O . LEU B 1 228 ? 13.555 18.406 7.52 1 98.06 228 LEU B O 1
ATOM 4589 N N . GLN B 1 229 ? 11.984 19.656 6.496 1 98.12 229 GLN B N 1
ATOM 4590 C CA . GLN B 1 229 ? 12.039 18.828 5.293 1 98.12 229 GLN B CA 1
ATOM 4591 C C . GLN B 1 229 ? 13.438 18.828 4.688 1 98.12 229 GLN B C 1
ATOM 4593 O O . GLN B 1 229 ? 13.992 17.766 4.414 1 98.12 229 GLN B O 1
ATOM 4598 N N . ARG B 1 230 ? 14.023 20 4.504 1 98.12 230 ARG B N 1
ATOM 4599 C CA . ARG B 1 230 ? 15.352 20.125 3.908 1 98.12 230 ARG B CA 1
ATOM 4600 C C . ARG B 1 230 ? 16.422 19.531 4.816 1 98.12 230 ARG B C 1
ATOM 4602 O O . ARG B 1 230 ? 17.375 18.906 4.336 1 98.12 230 ARG B O 1
ATOM 4609 N N . PHE B 1 231 ? 16.234 19.797 6.094 1 98.38 231 PHE B N 1
ATOM 4610 C CA . PHE B 1 231 ? 17.156 19.203 7.059 1 98.38 231 PHE B CA 1
ATOM 4611 C C . PHE B 1 231 ? 17.172 17.688 6.938 1 98.38 231 PHE B C 1
ATOM 4613 O O . PHE B 1 231 ? 18.234 17.078 6.895 1 98.38 231 PHE B O 1
ATOM 4620 N N . GLY B 1 232 ? 15.969 17.109 6.863 1 98.12 232 GLY B N 1
ATOM 4621 C CA . GLY B 1 232 ? 15.859 15.664 6.734 1 98.12 232 GLY B CA 1
ATOM 4622 C C . GLY B 1 232 ? 16.484 15.133 5.457 1 98.12 232 GLY B C 1
ATOM 4623 O O . GLY B 1 232 ? 17.078 14.055 5.453 1 98.12 232 GLY B O 1
ATOM 4624 N N . GLU B 1 233 ? 16.344 15.867 4.355 1 97.94 233 GLU B N 1
ATOM 4625 C CA . GLU B 1 233 ? 16.953 15.477 3.086 1 97.94 233 GLU B CA 1
ATOM 4626 C C . GLU B 1 233 ? 18.469 15.352 3.211 1 97.94 233 GLU B C 1
ATOM 4628 O O . GLU B 1 233 ? 19.047 14.359 2.781 1 97.94 233 GLU B O 1
ATOM 4633 N N . SER B 1 234 ? 19.062 16.328 3.828 1 98.06 234 SER B N 1
ATOM 4634 C CA . SER B 1 234 ? 20.516 16.328 4.016 1 98.06 234 SER B CA 1
ATOM 4635 C C . SER B 1 234 ? 20.938 15.203 4.949 1 98.06 234 SER B C 1
ATOM 4637 O O . SER B 1 234 ? 21.922 14.508 4.68 1 98.06 234 SER B O 1
ATOM 4639 N N . GLN B 1 235 ? 20.203 15.023 6.004 1 97.25 235 GLN B N 1
ATOM 4640 C CA . GLN B 1 235 ? 20.531 13.961 6.953 1 97.25 235 GLN B CA 1
ATOM 4641 C C . GLN B 1 235 ? 20.438 12.586 6.293 1 97.25 235 GLN B C 1
ATOM 4643 O O . GLN B 1 235 ? 21.25 11.703 6.562 1 97.25 235 GLN B O 1
ATOM 4648 N N . GLY B 1 236 ? 19.406 12.469 5.512 1 96.75 236 GLY B N 1
ATOM 4649 C CA . GLY B 1 236 ? 19.234 11.203 4.832 1 96.75 236 GLY B CA 1
ATOM 4650 C C . GLY B 1 236 ? 20.359 10.859 3.891 1 96.75 236 GLY B C 1
ATOM 4651 O O . GLY B 1 236 ? 20.797 9.703 3.82 1 96.75 236 GLY B O 1
ATOM 4652 N N . ARG B 1 237 ? 20.844 11.852 3.131 1 97.31 237 ARG B N 1
ATOM 4653 C CA . ARG B 1 237 ? 21.969 11.625 2.238 1 97.31 237 ARG B CA 1
ATOM 4654 C C . ARG B 1 237 ? 23.219 11.234 3.025 1 97.31 237 ARG B C 1
ATOM 4656 O O . ARG B 1 237 ? 23.906 10.273 2.672 1 97.31 237 ARG B O 1
ATOM 4663 N N . ILE B 1 238 ? 23.453 11.977 4.113 1 97.31 238 ILE B N 1
ATOM 4664 C CA . ILE B 1 238 ? 24.594 11.656 4.961 1 97.31 238 ILE B CA 1
ATOM 4665 C C . ILE B 1 238 ? 24.469 10.227 5.488 1 97.31 238 ILE B C 1
ATOM 4667 O O . ILE B 1 238 ? 25.422 9.445 5.418 1 97.31 238 ILE B O 1
ATOM 4671 N N . PHE B 1 239 ? 23.312 9.914 5.938 1 95.44 239 PHE B N 1
ATOM 4672 C CA . PHE B 1 239 ? 23.047 8.609 6.539 1 95.44 239 PHE B CA 1
ATOM 4673 C C . PHE B 1 239 ? 23.312 7.488 5.547 1 95.44 239 PHE B C 1
ATOM 4675 O O . PHE B 1 239 ? 24.016 6.52 5.871 1 95.44 239 PHE B O 1
ATOM 4682 N N . GLN B 1 240 ? 22.844 7.605 4.379 1 94.94 240 GLN B N 1
ATOM 4683 C CA . GLN B 1 240 ? 22.969 6.551 3.381 1 94.94 240 GLN B CA 1
ATOM 4684 C C . GLN B 1 240 ? 24.422 6.434 2.902 1 94.94 240 GLN B C 1
ATOM 4686 O O . GLN B 1 240 ? 24.938 5.328 2.713 1 94.94 240 GLN B O 1
ATOM 4691 N N . ILE B 1 241 ? 25.047 7.57 2.682 1 96 241 ILE B N 1
ATOM 4692 C CA . ILE B 1 241 ? 26.438 7.562 2.244 1 96 241 ILE B CA 1
ATOM 4693 C C . ILE B 1 241 ? 27.297 6.859 3.289 1 96 241 ILE B C 1
ATOM 4695 O O . ILE B 1 241 ? 28.125 6.012 2.947 1 96 241 ILE B O 1
ATOM 4699 N N . ARG B 1 242 ? 27.078 7.168 4.531 1 94.56 242 ARG B N 1
ATOM 4700 C CA . ARG B 1 242 ? 27.859 6.551 5.598 1 94.56 242 ARG B CA 1
ATOM 4701 C C . ARG B 1 242 ? 27.531 5.062 5.715 1 94.56 242 ARG B C 1
ATOM 4703 O O . ARG B 1 242 ? 28.422 4.254 5.992 1 94.56 242 ARG B O 1
ATOM 4710 N N . ASP B 1 243 ? 26.281 4.742 5.535 1 91.12 243 ASP B N 1
ATOM 4711 C CA . ASP B 1 243 ? 25.906 3.332 5.543 1 91.12 243 ASP B CA 1
ATOM 4712 C C . ASP B 1 243 ? 26.609 2.564 4.43 1 91.12 243 ASP B C 1
ATOM 4714 O O . ASP B 1 243 ? 27.094 1.45 4.648 1 91.12 243 ASP B O 1
ATOM 4718 N N . ASP B 1 244 ? 26.656 3.121 3.25 1 92.25 244 ASP B N 1
ATOM 4719 C CA . ASP B 1 244 ? 27.344 2.51 2.123 1 92.25 244 ASP B CA 1
ATOM 4720 C C . ASP B 1 244 ? 28.844 2.381 2.408 1 92.25 244 ASP B C 1
ATOM 4722 O O . ASP B 1 244 ? 29.469 1.391 2.027 1 92.25 244 ASP B O 1
ATOM 4726 N N . GLN B 1 245 ? 29.312 3.41 3.027 1 92.56 245 GLN B N 1
ATOM 4727 C CA . GLN B 1 245 ? 30.734 3.398 3.379 1 92.56 245 GLN B CA 1
ATOM 4728 C C . GLN B 1 245 ? 31.047 2.26 4.344 1 92.56 245 GLN B C 1
ATOM 4730 O O . GLN B 1 245 ? 32.062 1.569 4.191 1 92.56 245 GLN B O 1
ATOM 4735 N N . LEU B 1 246 ? 30.219 2.09 5.328 1 89.56 246 LEU B N 1
ATOM 4736 C CA . LEU B 1 246 ? 30.391 1.003 6.289 1 89.56 246 LEU B CA 1
ATOM 4737 C C . LEU B 1 246 ? 30.328 -0.352 5.59 1 89.56 246 LEU B C 1
ATOM 4739 O O . LEU B 1 246 ? 31.016 -1.291 5.992 1 89.56 246 LEU B O 1
ATOM 4743 N N . GLY B 1 247 ? 29.578 -0.468 4.562 1 87.62 247 GLY B N 1
ATOM 4744 C CA . GLY B 1 247 ? 29.469 -1.705 3.807 1 87.62 247 GLY B CA 1
ATOM 4745 C C . GLY B 1 247 ? 30.766 -2.078 3.09 1 87.62 247 GLY B C 1
ATOM 4746 O O . GLY B 1 247 ? 31.031 -3.262 2.871 1 87.62 247 GLY B O 1
ATOM 4747 N N . ILE B 1 248 ? 31.516 -1.101 2.752 1 88.75 248 ILE B N 1
ATOM 4748 C CA . ILE B 1 248 ? 32.75 -1.325 1.99 1 88.75 248 ILE B CA 1
ATOM 4749 C C . ILE B 1 248 ? 33.938 -1.322 2.932 1 88.75 248 ILE B C 1
ATOM 4751 O O . ILE B 1 248 ? 34.875 -2.113 2.764 1 88.75 248 ILE B O 1
ATOM 4755 N N . PHE B 1 249 ? 33.875 -0.499 3.953 1 87.94 249 PHE B N 1
ATOM 4756 C CA . PHE B 1 249 ? 35.062 -0.25 4.746 1 87.94 249 PHE B CA 1
ATOM 4757 C C . PHE B 1 249 ? 34.906 -0.769 6.168 1 87.94 249 PHE B C 1
ATOM 4759 O O . PHE B 1 249 ? 35.875 -0.829 6.934 1 87.94 249 PHE B O 1
ATOM 4766 N N . GLY B 1 250 ? 33.656 -1.058 6.465 1 81.56 250 GLY B N 1
ATOM 4767 C CA . GLY B 1 250 ? 33.406 -1.396 7.855 1 81.56 250 GLY B CA 1
ATOM 4768 C C . GLY B 1 250 ? 33.875 -2.785 8.234 1 81.56 250 GLY B C 1
ATOM 4769 O O . GLY B 1 250 ? 34.312 -3.555 7.367 1 81.56 250 GLY B O 1
ATOM 4770 N N . ASP B 1 251 ? 33.844 -2.959 9.57 1 77.44 251 ASP B N 1
ATOM 4771 C CA . ASP B 1 251 ? 34.156 -4.27 10.141 1 77.44 251 ASP B CA 1
ATOM 4772 C C . ASP B 1 251 ? 32.938 -5.195 10.078 1 77.44 251 ASP B C 1
ATOM 4774 O O . ASP B 1 251 ? 31.859 -4.848 10.562 1 77.44 251 ASP B O 1
ATOM 4778 N N . SER B 1 252 ? 33.125 -6.328 9.469 1 72.19 252 SER B N 1
ATOM 4779 C CA . SER B 1 252 ? 32.031 -7.277 9.266 1 72.19 252 SER B CA 1
ATOM 4780 C C . SER B 1 252 ? 31.328 -7.594 10.586 1 72.19 252 SER B C 1
ATOM 4782 O O . SER B 1 252 ? 30.109 -7.785 10.609 1 72.19 252 SER B O 1
ATOM 4784 N N . GLN B 1 253 ? 32.062 -7.641 11.617 1 67.44 253 GLN B N 1
ATOM 4785 C CA . GLN B 1 253 ? 31.484 -7.977 12.914 1 67.44 253 GLN B CA 1
ATOM 4786 C C . GLN B 1 253 ? 30.516 -6.898 13.398 1 67.44 253 GLN B C 1
ATOM 4788 O O . GLN B 1 253 ? 29.531 -7.191 14.078 1 67.44 253 GLN B O 1
ATOM 4793 N N . LEU B 1 254 ? 30.766 -5.773 12.906 1 66.62 254 LEU B N 1
ATOM 4794 C CA . LEU B 1 254 ? 29.984 -4.637 13.375 1 66.62 254 LEU B CA 1
ATOM 4795 C C . LEU B 1 254 ? 28.766 -4.406 12.492 1 66.62 254 LEU B C 1
ATOM 4797 O O . LEU B 1 254 ? 27.703 -4.027 12.977 1 66.62 254 LEU B O 1
ATOM 4801 N N . ILE B 1 255 ? 28.938 -4.711 11.297 1 67.94 255 ILE B N 1
ATOM 4802 C CA . ILE B 1 255 ? 27.891 -4.305 10.375 1 67.94 255 ILE B CA 1
ATOM 4803 C C . ILE B 1 255 ? 26.875 -5.441 10.219 1 67.94 255 ILE B C 1
ATOM 4805 O O . ILE B 1 255 ? 25.75 -5.227 9.75 1 67.94 255 ILE B O 1
ATOM 4809 N N . GLY B 1 256 ? 27.25 -6.551 10.742 1 65.12 256 GLY B N 1
ATOM 4810 C CA . GLY B 1 256 ? 26.297 -7.66 10.742 1 65.12 256 GLY B CA 1
ATOM 4811 C C . GLY B 1 256 ? 26.156 -8.328 9.391 1 65.12 256 GLY B C 1
ATOM 4812 O O . GLY B 1 256 ? 25.172 -9.023 9.133 1 65.12 256 GLY B O 1
ATOM 4813 N N . LYS B 1 257 ? 26.922 -7.922 8.398 1 68.75 257 LYS B N 1
ATOM 4814 C CA . LYS B 1 257 ? 26.969 -8.609 7.113 1 68.75 257 LYS B CA 1
ATOM 4815 C C . LYS B 1 257 ? 28.406 -8.812 6.645 1 68.75 257 LYS B C 1
ATOM 4817 O O . LYS B 1 257 ? 29.312 -8.125 7.109 1 68.75 257 LYS B O 1
ATOM 4822 N N . PRO B 1 258 ? 28.516 -9.859 5.746 1 72.56 258 PRO B N 1
ATOM 4823 C CA . PRO B 1 258 ? 29.875 -10.102 5.254 1 72.56 258 PRO B CA 1
ATOM 4824 C C . PRO B 1 258 ? 30.469 -8.898 4.535 1 72.56 258 PRO B C 1
ATOM 4826 O O . PRO B 1 258 ? 29.766 -8.18 3.822 1 72.56 258 PRO B O 1
ATOM 4829 N N . LEU B 1 259 ? 31.656 -8.672 4.84 1 76.06 259 LEU B N 1
ATOM 4830 C CA . LEU B 1 259 ? 32.375 -7.59 4.184 1 76.06 259 LEU B CA 1
ATOM 4831 C C . LEU B 1 259 ? 32.281 -7.715 2.666 1 76.06 259 LEU B C 1
ATOM 4833 O O . LEU B 1 259 ? 32.438 -8.812 2.115 1 76.06 259 LEU B O 1
ATOM 4837 N N . GLY B 1 260 ? 31.906 -6.68 2.07 1 80 260 GLY B N 1
ATOM 4838 C CA . GLY B 1 260 ? 31.859 -6.645 0.617 1 80 260 GLY B CA 1
ATOM 4839 C C . GLY B 1 260 ? 30.516 -7.098 0.058 1 80 260 GLY B C 1
ATOM 4840 O O . GLY B 1 260 ? 30.375 -7.266 -1.154 1 80 260 GLY B O 1
ATOM 4841 N N . SER B 1 261 ? 29.594 -7.27 0.933 1 82.5 261 SER B N 1
ATOM 4842 C CA . SER B 1 261 ? 28.281 -7.727 0.491 1 82.5 261 SER B CA 1
ATOM 4843 C C . SER B 1 261 ? 27.703 -6.789 -0.562 1 82.5 261 SER B C 1
ATOM 4845 O O . SER B 1 261 ? 27.094 -7.238 -1.532 1 82.5 261 SER B O 1
ATOM 4847 N N . ASP B 1 262 ? 27.938 -5.523 -0.457 1 86.81 262 ASP B N 1
ATOM 4848 C CA . ASP B 1 262 ? 27.422 -4.547 -1.406 1 86.81 262 ASP B CA 1
ATOM 4849 C C . ASP B 1 262 ? 28.078 -4.703 -2.775 1 86.81 262 ASP B C 1
ATOM 4851 O O . ASP B 1 262 ? 27.438 -4.48 -3.805 1 86.81 262 ASP B O 1
ATOM 4855 N N . ILE B 1 263 ? 29.297 -5.07 -2.74 1 90.06 263 ILE B N 1
ATOM 4856 C CA . ILE B 1 263 ? 30.031 -5.309 -3.977 1 90.06 263 ILE B CA 1
ATOM 4857 C C . ILE B 1 263 ? 29.531 -6.59 -4.641 1 90.06 263 ILE B C 1
ATOM 4859 O O . ILE B 1 263 ? 29.234 -6.602 -5.836 1 90.06 263 ILE B O 1
ATOM 4863 N N . ARG B 1 264 ? 29.391 -7.551 -3.768 1 88 264 ARG B N 1
ATOM 4864 C CA . ARG B 1 264 ? 28.906 -8.836 -4.266 1 88 264 ARG B CA 1
ATOM 4865 C C . ARG B 1 264 ? 27.516 -8.688 -4.875 1 88 264 ARG B C 1
ATOM 4867 O O . ARG B 1 264 ? 27.219 -9.289 -5.91 1 88 264 ARG B O 1
ATOM 4874 N N . GLU B 1 265 ? 26.75 -7.906 -4.301 1 86.56 265 GLU B N 1
ATOM 4875 C CA . GLU B 1 265 ? 25.375 -7.719 -4.734 1 86.56 265 GLU B CA 1
ATOM 4876 C C . GLU B 1 265 ? 25.281 -6.688 -5.855 1 86.56 265 GLU B C 1
ATOM 4878 O O . GLU B 1 265 ? 24.203 -6.477 -6.434 1 86.56 265 GLU B O 1
ATOM 4883 N N . ASN B 1 266 ? 26.406 -6.105 -6.152 1 91.19 266 ASN B N 1
ATOM 4884 C CA . ASN B 1 266 ? 26.484 -5.086 -7.195 1 91.19 266 ASN B CA 1
ATOM 4885 C C . ASN B 1 266 ? 25.516 -3.936 -6.926 1 91.19 266 ASN B C 1
ATOM 4887 O O . ASN B 1 266 ? 24.828 -3.475 -7.836 1 91.19 266 ASN B O 1
ATOM 4891 N N . LYS B 1 267 ? 25.422 -3.537 -5.668 1 89.69 267 LYS B N 1
ATOM 4892 C CA . LYS B 1 267 ? 24.562 -2.41 -5.312 1 89.69 267 LYS B CA 1
ATOM 4893 C C . LYS B 1 267 ? 25.047 -1.119 -5.961 1 89.69 267 LYS B C 1
ATOM 4895 O O . LYS B 1 267 ? 26.25 -0.857 -5.996 1 89.69 267 LYS B O 1
ATOM 4900 N N . LYS B 1 268 ? 24.141 -0.401 -6.496 1 93.5 268 LYS B N 1
ATOM 4901 C CA . LYS B 1 268 ? 24.5 0.885 -7.09 1 93.5 268 LYS B CA 1
ATOM 4902 C C . LYS B 1 268 ? 24.562 1.981 -6.031 1 93.5 268 LYS B C 1
ATOM 4904 O O . LYS B 1 268 ? 23.562 2.654 -5.766 1 93.5 268 LYS B O 1
ATOM 4909 N N . THR B 1 269 ? 25.75 2.123 -5.535 1 94.81 269 THR B N 1
ATOM 4910 C CA . THR B 1 269 ? 25.984 3.164 -4.539 1 94.81 269 THR B CA 1
ATOM 4911 C C . THR B 1 269 ? 26.719 4.348 -5.156 1 94.81 269 THR B C 1
ATOM 4913 O O . THR B 1 269 ? 27.203 4.266 -6.289 1 94.81 269 THR B O 1
ATOM 4916 N N . LEU B 1 270 ? 26.719 5.375 -4.402 1 96.25 270 LEU B N 1
ATOM 4917 C CA . LEU B 1 270 ? 27.484 6.539 -4.84 1 96.25 270 LEU B CA 1
ATOM 4918 C C . LEU B 1 270 ? 28.953 6.18 -5.043 1 96.25 270 LEU B C 1
ATOM 4920 O O . LEU B 1 270 ? 29.578 6.641 -6 1 96.25 270 LEU B O 1
ATOM 4924 N N . PHE B 1 271 ? 29.5 5.316 -4.234 1 96.62 271 PHE B N 1
ATOM 4925 C CA . PHE B 1 271 ? 30.891 4.887 -4.312 1 96.62 271 PHE B CA 1
ATOM 4926 C C . PHE B 1 271 ? 31.141 4.121 -5.605 1 96.62 271 PHE B C 1
ATOM 4928 O O . PHE B 1 271 ? 32.094 4.422 -6.336 1 96.62 271 PHE B O 1
ATOM 4935 N N . ARG B 1 272 ? 30.297 3.182 -5.863 1 95.94 272 ARG B N 1
ATOM 4936 C CA . ARG B 1 272 ? 30.453 2.369 -7.07 1 95.94 272 ARG B CA 1
ATOM 4937 C C . ARG B 1 272 ? 30.359 3.23 -8.32 1 95.94 272 ARG B C 1
ATOM 4939 O O . ARG B 1 272 ? 31.219 3.141 -9.203 1 95.94 272 ARG B O 1
ATOM 4946 N N . GLU B 1 273 ? 29.375 4.055 -8.391 1 96.31 273 GLU B N 1
ATOM 4947 C CA . GLU B 1 273 ? 29.109 4.793 -9.625 1 96.31 273 GLU B CA 1
ATOM 4948 C C . GLU B 1 273 ?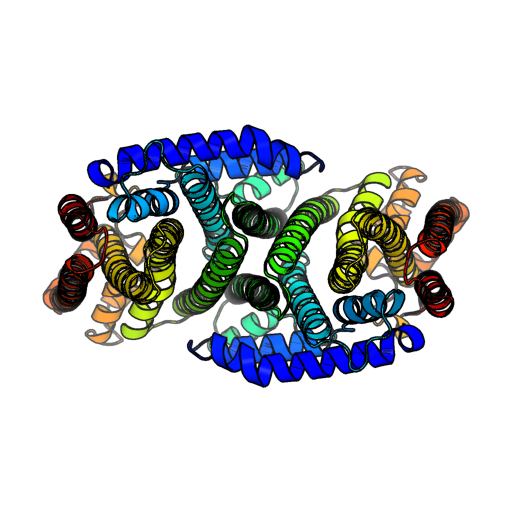 30.172 5.859 -9.867 1 96.31 273 GLU B C 1
ATOM 4950 O O . GLU B 1 273 ? 30.562 6.113 -11.008 1 96.31 273 GLU B O 1
ATOM 4955 N N . GLU B 1 274 ? 30.672 6.504 -8.805 1 96.69 274 GLU B N 1
ATOM 4956 C CA . GLU B 1 274 ? 31.766 7.453 -8.945 1 96.69 274 GLU B CA 1
ATOM 4957 C C . GLU B 1 274 ? 33.062 6.754 -9.398 1 96.69 274 GLU B C 1
ATOM 4959 O O . GLU B 1 274 ? 33.812 7.309 -10.18 1 96.69 274 GLU B O 1
ATOM 4964 N N . LEU B 1 275 ? 33.25 5.57 -8.883 1 96.81 275 LEU B N 1
ATOM 4965 C CA . LEU B 1 275 ? 34.406 4.789 -9.289 1 96.81 275 LEU B CA 1
ATOM 4966 C C . LEU B 1 275 ? 34.312 4.41 -10.766 1 96.81 275 LEU B C 1
ATOM 4968 O O . LEU B 1 275 ? 35.281 4.574 -11.508 1 96.81 275 LEU B O 1
ATOM 4972 N N . PHE B 1 276 ? 33.156 3.932 -11.148 1 95.56 276 PHE B N 1
ATOM 4973 C CA . PHE B 1 276 ? 32.969 3.471 -12.516 1 95.56 276 PHE B CA 1
ATOM 4974 C C . PHE B 1 276 ? 33.094 4.625 -13.5 1 95.56 276 PHE B C 1
ATOM 4976 O O . PHE B 1 276 ? 33.531 4.434 -14.633 1 95.56 276 PHE B O 1
ATOM 4983 N N . ARG B 1 277 ? 32.75 5.824 -13.086 1 94.75 277 ARG B N 1
ATOM 4984 C CA . ARG B 1 277 ? 32.906 7 -13.93 1 94.75 277 ARG B CA 1
ATOM 4985 C C . ARG B 1 277 ? 34.375 7.293 -14.195 1 94.75 277 ARG B C 1
ATOM 4987 O O . ARG B 1 277 ? 34.75 7.879 -15.219 1 94.75 277 ARG B O 1
ATOM 4994 N N . ARG B 1 278 ? 35.25 6.848 -13.422 1 95.19 278 ARG B N 1
ATOM 4995 C CA . ARG B 1 278 ? 36.688 7.211 -13.461 1 95.19 278 ARG B CA 1
ATOM 4996 C C . ARG B 1 278 ? 37.5 6.082 -14.055 1 95.19 278 ARG B C 1
ATOM 4998 O O . ARG B 1 278 ? 38.656 6.297 -14.453 1 95.19 278 ARG B O 1
ATOM 5005 N N . LEU B 1 279 ? 36.844 4.93 -14.117 1 95.44 279 LEU B N 1
ATOM 5006 C CA . LEU B 1 279 ? 37.562 3.777 -14.664 1 95.44 279 LEU B CA 1
ATOM 5007 C C . LEU B 1 279 ? 37.156 3.533 -16.109 1 95.44 279 LEU B C 1
ATOM 5009 O O . LEU B 1 279 ? 36 3.725 -16.484 1 95.44 279 LEU B O 1
ATOM 5013 N N . PRO B 1 280 ? 38.156 3.023 -16.875 1 94.62 280 PRO B N 1
ATOM 5014 C CA . PRO B 1 280 ? 37.781 2.582 -18.219 1 94.62 280 PRO B CA 1
ATOM 5015 C C . PRO B 1 280 ? 36.781 1.428 -18.203 1 94.62 280 PRO B C 1
ATOM 5017 O O . PRO B 1 280 ? 36.719 0.677 -17.219 1 94.62 280 PRO B O 1
ATOM 5020 N N . GLN B 1 281 ? 36.031 1.312 -19.203 1 91.31 281 GLN B N 1
ATOM 5021 C CA . GLN B 1 281 ? 34.969 0.329 -19.297 1 91.31 281 GLN B CA 1
ATOM 5022 C C . GLN B 1 281 ? 35.5 -1.093 -19.188 1 91.31 281 GLN B C 1
ATOM 5024 O O . GLN B 1 281 ? 34.812 -1.99 -18.688 1 91.31 281 GLN B O 1
ATOM 5029 N N . ASP B 1 282 ? 36.688 -1.305 -19.531 1 93.44 282 ASP B N 1
ATOM 5030 C CA . ASP B 1 282 ? 37.25 -2.652 -19.547 1 93.44 282 ASP B CA 1
ATOM 5031 C C . ASP B 1 282 ? 38.188 -2.881 -18.344 1 93.44 282 ASP B C 1
ATOM 5033 O O . ASP B 1 282 ? 38.938 -3.859 -18.297 1 93.44 282 ASP B O 1
ATOM 5037 N N . HIS B 1 283 ? 38.094 -1.955 -17.484 1 95 283 HIS B N 1
ATOM 5038 C CA . HIS B 1 283 ? 38.969 -2.113 -16.312 1 95 283 HIS B CA 1
ATOM 5039 C C . HIS B 1 283 ? 38.594 -3.367 -15.523 1 95 283 HIS B C 1
ATOM 5041 O O . HIS B 1 283 ? 37.406 -3.59 -15.219 1 95 283 HIS B O 1
ATOM 5047 N N . PRO B 1 284 ? 39.469 -4.164 -15.047 1 93.25 284 PRO B N 1
ATOM 5048 C CA . PRO B 1 284 ? 39.219 -5.449 -14.391 1 93.25 284 PRO B CA 1
ATOM 5049 C C . PRO B 1 284 ? 38.469 -5.297 -13.07 1 93.25 284 PRO B C 1
ATOM 5051 O O . PRO B 1 284 ? 37.719 -6.199 -12.68 1 93.25 284 PRO B O 1
ATOM 5054 N N . LEU B 1 285 ? 38.594 -4.223 -12.5 1 93.75 285 LEU B N 1
ATOM 5055 C CA . LEU B 1 285 ? 37.938 -3.979 -11.219 1 93.75 285 LEU B CA 1
ATOM 5056 C C . LEU B 1 285 ? 36.438 -4.031 -11.352 1 93.75 285 LEU B C 1
ATOM 5058 O O . LEU B 1 285 ? 35.719 -4.34 -10.383 1 93.75 285 LEU B O 1
ATOM 5062 N N . ARG B 1 286 ? 35.938 -3.707 -12.469 1 94.19 286 ARG B N 1
ATOM 5063 C CA . ARG B 1 286 ? 34.5 -3.691 -12.711 1 94.19 286 ARG B CA 1
ATOM 5064 C C . ARG B 1 286 ? 33.906 -5.09 -12.578 1 94.19 286 ARG B C 1
ATOM 5066 O O . ARG B 1 286 ? 32.75 -5.242 -12.172 1 94.19 286 ARG B O 1
ATOM 5073 N N . ASP B 1 287 ? 34.719 -6.082 -12.734 1 92.75 287 ASP B N 1
ATOM 5074 C CA . ASP B 1 287 ? 34.25 -7.469 -12.711 1 92.75 287 ASP B CA 1
ATOM 5075 C C . ASP B 1 287 ? 34.062 -7.957 -11.281 1 92.75 287 ASP B C 1
ATOM 5077 O O . ASP B 1 287 ? 33.438 -8.992 -11.062 1 92.75 287 ASP B O 1
ATOM 5081 N N . TYR B 1 288 ? 34.656 -7.168 -10.398 1 93 288 TYR B N 1
ATOM 5082 C CA . TYR B 1 288 ? 34.469 -7.547 -9.008 1 93 288 TYR B CA 1
ATOM 5083 C C . TYR B 1 288 ? 33 -7.348 -8.578 1 93 288 TYR B C 1
ATOM 5085 O O . TYR B 1 288 ? 32.5 -8.062 -7.703 1 93 288 TYR B O 1
ATOM 5093 N N . PHE B 1 289 ? 32.406 -6.371 -9.18 1 92.88 289 PHE B N 1
ATOM 5094 C CA . PHE B 1 289 ? 31.062 -6.035 -8.773 1 92.88 289 PHE B CA 1
ATOM 5095 C C . PHE B 1 289 ? 30.062 -7.02 -9.367 1 92.88 289 PHE B 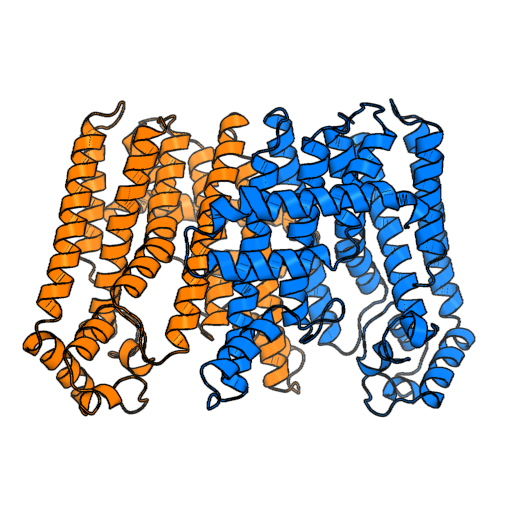C 1
ATOM 5097 O O . PHE B 1 289 ? 29.953 -7.152 -10.586 1 92.88 289 PHE B O 1
ATOM 5104 N N . GLY B 1 290 ? 29.297 -7.68 -8.477 1 90 290 GLY B N 1
ATOM 5105 C CA . GLY B 1 290 ? 28.312 -8.672 -8.891 1 90 290 GLY B CA 1
ATOM 5106 C C . GLY B 1 290 ? 28.875 -10.086 -8.938 1 90 290 GLY B C 1
ATOM 5107 O O . GLY B 1 290 ? 28.188 -11.023 -9.328 1 90 290 GLY B O 1
ATOM 5108 N N . SER B 1 291 ? 30.109 -10.125 -8.523 1 89.56 291 SER B N 1
ATOM 5109 C CA . SER B 1 291 ? 30.75 -11.43 -8.539 1 89.56 291 SER B CA 1
ATOM 5110 C C . SER B 1 291 ? 30.609 -12.141 -7.195 1 89.56 291 SER B C 1
ATOM 5112 O O . SER B 1 291 ? 30.844 -11.539 -6.145 1 89.56 291 SER B O 1
ATOM 5114 N N . ASP B 1 292 ? 30.219 -13.344 -7.242 1 84.88 292 ASP B N 1
ATOM 5115 C CA . ASP B 1 292 ? 30.078 -14.141 -6.031 1 84.88 292 ASP B CA 1
ATOM 5116 C C . ASP B 1 292 ? 31.438 -14.586 -5.508 1 84.88 292 ASP B C 1
ATOM 5118 O O . ASP B 1 292 ? 31.547 -15.086 -4.383 1 84.88 292 ASP B O 1
ATOM 5122 N N . GLN B 1 293 ? 32.438 -14.344 -6.238 1 82.19 293 GLN B N 1
ATOM 5123 C CA . GLN B 1 293 ? 33.75 -14.859 -5.914 1 82.19 293 GLN B CA 1
ATOM 5124 C C . GLN B 1 293 ? 34.625 -13.781 -5.262 1 82.19 293 GLN B C 1
ATOM 5126 O O . GLN B 1 293 ? 35.812 -14.008 -4.98 1 82.19 293 GLN B O 1
ATOM 5131 N N . ILE B 1 294 ? 34 -12.766 -4.895 1 86.5 294 ILE B N 1
ATOM 5132 C CA . ILE B 1 294 ? 34.781 -11.672 -4.316 1 86.5 294 ILE B CA 1
ATOM 5133 C C . ILE B 1 294 ? 35.156 -12.008 -2.873 1 86.5 294 ILE B C 1
ATOM 5135 O O . ILE B 1 294 ? 34.312 -12.477 -2.105 1 86.5 294 ILE B O 1
ATOM 5139 N N . GLY B 1 295 ? 36.406 -11.945 -2.551 1 85.25 295 GLY B N 1
ATOM 5140 C CA . GLY B 1 295 ? 36.906 -12.133 -1.202 1 85.25 295 GLY B CA 1
ATOM 5141 C C . GLY B 1 295 ? 37.594 -10.898 -0.646 1 85.25 295 GLY B C 1
ATOM 5142 O O . GLY B 1 295 ? 37.438 -9.797 -1.183 1 85.25 295 GLY B O 1
ATOM 5143 N N . PRO B 1 296 ? 38.312 -11.086 0.444 1 88.12 296 PRO B N 1
ATOM 5144 C CA . PRO B 1 296 ? 38.938 -9.961 1.12 1 88.12 296 PRO B CA 1
ATOM 5145 C C . PRO B 1 296 ? 39.969 -9.25 0.237 1 88.12 296 PRO B C 1
ATOM 5147 O O . PRO B 1 296 ? 40.094 -8.023 0.302 1 88.12 296 PRO B O 1
ATOM 5150 N N . GLU B 1 297 ? 40.594 -9.961 -0.6 1 91.56 297 GLU B N 1
ATOM 5151 C CA . GLU B 1 297 ? 41.625 -9.367 -1.459 1 91.56 297 GLU B CA 1
ATOM 5152 C C . GLU B 1 297 ? 41 -8.445 -2.504 1 91.56 297 GLU B C 1
ATOM 5154 O O . GLU B 1 297 ? 41.5 -7.344 -2.746 1 91.56 297 GLU B O 1
ATOM 5159 N N . GLU B 1 298 ? 40 -8.906 -3.082 1 92.06 298 GLU B N 1
ATOM 5160 C CA . GLU B 1 298 ? 39.312 -8.109 -4.09 1 92.06 298 GLU B CA 1
ATOM 5161 C C . GLU B 1 298 ? 38.656 -6.867 -3.473 1 92.06 298 GLU B C 1
ATOM 5163 O O . GLU B 1 298 ? 38.688 -5.797 -4.078 1 92.06 298 GLU B O 1
ATOM 5168 N N . VAL B 1 299 ? 38.188 -7.059 -2.268 1 92.88 299 VAL B N 1
ATOM 5169 C CA . VAL B 1 299 ? 37.594 -5.934 -1.564 1 92.88 299 VAL B CA 1
ATOM 5170 C C . VAL B 1 299 ? 38.656 -4.867 -1.287 1 92.88 299 VAL B C 1
ATOM 5172 O O . VAL B 1 299 ? 38.375 -3.67 -1.431 1 92.88 299 VAL B O 1
ATOM 5175 N N . GLU B 1 300 ? 39.75 -5.348 -0.924 1 94.19 300 GLU B N 1
ATOM 5176 C CA . GLU B 1 300 ? 40.844 -4.41 -0.655 1 94.19 300 GLU B CA 1
ATOM 5177 C C . GLU B 1 300 ? 41.25 -3.662 -1.922 1 94.19 300 GLU B C 1
ATOM 5179 O O . GLU B 1 300 ? 41.594 -2.479 -1.869 1 94.19 300 GLU B O 1
ATOM 5184 N N . LYS B 1 301 ? 41.25 -4.328 -3.033 1 95.31 301 LYS B N 1
ATOM 5185 C CA . LYS B 1 301 ? 41.562 -3.672 -4.301 1 95.31 301 LYS B CA 1
ATOM 5186 C C . LYS B 1 301 ? 40.531 -2.58 -4.617 1 95.31 301 LYS B C 1
ATOM 5188 O O . LYS B 1 301 ? 40.875 -1.516 -5.125 1 95.31 301 LYS B O 1
ATOM 5193 N N . VAL B 1 302 ? 39.344 -2.895 -4.324 1 95.38 302 VAL B N 1
ATOM 5194 C CA . VAL B 1 302 ? 38.281 -1.911 -4.539 1 95.38 302 VAL B CA 1
ATOM 5195 C C . VAL B 1 302 ? 38.5 -0.712 -3.619 1 95.38 302 VAL B C 1
ATOM 5197 O O . VAL B 1 302 ? 38.406 0.438 -4.055 1 95.38 302 VAL B O 1
ATOM 5200 N N . ARG B 1 303 ? 38.844 -0.97 -2.389 1 95.31 303 ARG B N 1
ATOM 5201 C CA . ARG B 1 303 ? 39.094 0.091 -1.418 1 95.31 303 ARG B CA 1
ATOM 5202 C C . ARG B 1 303 ? 40.219 0.997 -1.883 1 95.31 303 ARG B C 1
ATOM 5204 O O . ARG B 1 303 ? 40.125 2.223 -1.82 1 95.31 303 ARG B O 1
ATOM 5211 N N . GLN B 1 304 ? 41.188 0.356 -2.326 1 96.88 304 GLN B N 1
ATOM 5212 C CA . GLN B 1 304 ? 42.344 1.098 -2.801 1 96.88 304 GLN B CA 1
ATOM 5213 C C . GLN B 1 304 ? 42 1.955 -4.012 1 96.88 304 GLN B C 1
ATOM 5215 O O . GLN B 1 304 ? 42.406 3.113 -4.102 1 96.88 304 GLN B O 1
ATOM 5220 N N . ALA B 1 305 ? 41.281 1.39 -4.879 1 97.12 305 ALA B N 1
ATOM 5221 C CA . ALA B 1 305 ? 40.906 2.117 -6.082 1 97.12 305 ALA B CA 1
ATOM 5222 C C . ALA B 1 305 ? 40.031 3.326 -5.73 1 97.12 305 ALA B C 1
ATOM 5224 O O . ALA B 1 305 ? 40.125 4.375 -6.371 1 97.12 305 ALA B O 1
ATOM 5225 N N . LEU B 1 306 ? 39.188 3.168 -4.734 1 97.19 306 LEU B N 1
ATOM 5226 C CA . LEU B 1 306 ? 38.312 4.27 -4.301 1 97.19 306 LEU B CA 1
ATOM 5227 C C . LEU B 1 306 ? 39.156 5.449 -3.814 1 97.19 306 LEU B C 1
ATOM 5229 O O . LEU B 1 306 ? 38.812 6.605 -4.066 1 97.19 306 LEU B O 1
ATOM 5233 N N . HIS B 1 307 ? 40.281 5.164 -3.225 1 97.06 307 HIS B N 1
ATOM 5234 C CA . HIS B 1 307 ? 41.188 6.203 -2.752 1 97.06 307 HIS B CA 1
ATOM 5235 C C . HIS B 1 307 ? 42 6.777 -3.896 1 97.06 307 HIS B C 1
ATOM 5237 O O . HIS B 1 307 ? 42.094 7.996 -4.066 1 97.06 307 HIS B O 1
ATOM 5243 N N . GLU B 1 308 ? 42.5 5.91 -4.676 1 97.5 308 GLU B N 1
ATOM 5244 C CA . GLU B 1 308 ? 43.438 6.305 -5.727 1 97.5 308 GLU B CA 1
ATOM 5245 C C . GLU B 1 308 ? 42.75 7.129 -6.805 1 97.5 308 GLU B C 1
ATOM 5247 O O . GLU B 1 308 ? 43.312 8.047 -7.371 1 97.5 308 GLU B O 1
ATOM 5252 N N . GLU B 1 309 ? 41.531 6.789 -7.012 1 97.31 309 GLU B N 1
ATOM 5253 C CA . GLU B 1 309 ? 40.812 7.469 -8.078 1 97.31 309 GLU B CA 1
ATOM 5254 C C . GLU B 1 309 ? 40.094 8.711 -7.559 1 97.31 309 GLU B C 1
ATOM 5256 O O . GLU B 1 309 ? 39.375 9.375 -8.297 1 97.31 309 GLU B O 1
ATOM 5261 N N . GLY B 1 310 ? 40.219 9.023 -6.25 1 97.19 310 GLY B N 1
ATOM 5262 C CA . GLY B 1 310 ? 39.688 10.25 -5.68 1 97.19 310 GLY B CA 1
ATOM 5263 C C . GLY B 1 310 ? 38.219 10.164 -5.332 1 97.19 310 GLY B C 1
ATOM 5264 O O . GLY B 1 310 ? 37.562 11.188 -5.117 1 97.19 310 GLY B O 1
ATOM 5265 N N . VAL B 1 311 ? 37.656 8.961 -5.305 1 97.88 311 VAL B N 1
ATOM 5266 C CA . VAL B 1 311 ? 36.219 8.781 -5.035 1 97.88 311 VAL B CA 1
ATOM 5267 C C . VAL B 1 311 ? 35.906 9.195 -3.6 1 97.88 311 VAL B C 1
ATOM 5269 O O . VAL B 1 311 ? 34.906 9.852 -3.34 1 97.88 311 VAL B O 1
ATOM 5272 N N . MET B 1 312 ? 36.781 8.891 -2.688 1 97.25 312 MET B N 1
ATOM 5273 C CA . MET B 1 312 ? 36.562 9.219 -1.282 1 97.25 312 MET B CA 1
ATOM 5274 C C . MET B 1 312 ? 36.469 10.734 -1.093 1 97.25 312 MET B C 1
ATOM 5276 O O . MET B 1 312 ? 35.656 11.211 -0.31 1 97.25 312 MET B O 1
ATOM 5280 N N . ASP B 1 313 ? 37.25 11.445 -1.854 1 97.44 313 ASP B N 1
ATOM 5281 C CA . ASP B 1 313 ? 37.219 12.906 -1.746 1 97.44 313 ASP B CA 1
ATOM 5282 C C . ASP B 1 313 ? 35.906 13.484 -2.236 1 97.44 313 ASP B C 1
ATOM 5284 O O . ASP B 1 313 ? 35.344 14.367 -1.598 1 97.44 313 ASP B O 1
ATOM 5288 N N . VAL B 1 314 ? 35.469 12.969 -3.314 1 97.06 314 VAL B N 1
ATOM 5289 C CA . VAL B 1 314 ? 34.25 13.453 -3.912 1 97.06 314 VAL B CA 1
ATOM 5290 C C . VAL B 1 314 ? 33.062 13.156 -2.977 1 97.06 314 VAL B C 1
ATOM 5292 O O . VAL B 1 314 ? 32.188 14.008 -2.775 1 97.06 314 VAL B O 1
ATOM 5295 N N . VAL B 1 315 ? 33.031 11.969 -2.432 1 97.31 315 VAL B N 1
ATOM 5296 C CA . VAL B 1 315 ? 31.953 11.555 -1.538 1 97.31 315 VAL B CA 1
ATOM 5297 C C . VAL B 1 315 ? 31.984 12.391 -0.26 1 97.31 315 VAL B C 1
ATOM 5299 O O . VAL B 1 315 ? 30.953 12.836 0.234 1 97.31 315 VAL B O 1
ATOM 5302 N N . GLU B 1 316 ? 33.188 12.664 0.231 1 97.12 316 GLU B N 1
ATOM 5303 C CA . GLU B 1 316 ? 33.312 13.461 1.449 1 97.12 316 GLU B CA 1
ATOM 5304 C C . GLU B 1 316 ? 32.906 14.906 1.211 1 97.12 316 GLU B C 1
ATOM 5306 O O . GLU B 1 316 ? 32.375 15.562 2.109 1 97.12 316 GLU B O 1
ATOM 5311 N N . GLU B 1 317 ? 33.188 15.352 0.043 1 97.75 317 GLU B N 1
ATOM 5312 C CA . GLU B 1 317 ? 32.719 16.703 -0.309 1 97.75 317 GLU B CA 1
ATOM 5313 C C . GLU B 1 317 ? 31.219 16.781 -0.28 1 97.75 317 GLU B C 1
ATOM 5315 O O . GLU B 1 317 ? 30.656 17.797 0.163 1 97.75 317 GLU B O 1
ATOM 5320 N N . GLN B 1 318 ? 30.562 15.742 -0.799 1 97.5 318 GLN B N 1
ATOM 5321 C CA . GLN B 1 318 ? 29.094 15.688 -0.738 1 97.5 318 GLN B CA 1
ATOM 5322 C C . GLN B 1 318 ? 28.609 15.672 0.707 1 97.5 318 GLN B C 1
ATOM 5324 O O . GLN B 1 318 ? 27.672 16.391 1.057 1 97.5 318 GLN B O 1
ATOM 5329 N N . VAL B 1 319 ? 29.219 14.898 1.533 1 97.88 319 VAL B N 1
ATOM 5330 C CA . VAL B 1 319 ? 28.844 14.805 2.941 1 97.88 319 VAL B CA 1
ATOM 5331 C C . VAL B 1 319 ? 29.047 16.156 3.617 1 97.88 319 VAL B C 1
ATOM 5333 O O . VAL B 1 319 ? 28.203 16.594 4.41 1 97.88 319 VAL B O 1
ATOM 5336 N N . ALA B 1 320 ? 30.156 16.844 3.268 1 97.88 320 ALA B N 1
ATOM 5337 C CA . ALA B 1 320 ? 30.453 18.156 3.84 1 97.88 320 ALA B CA 1
ATOM 5338 C C . ALA B 1 320 ? 29.391 19.172 3.441 1 97.88 320 ALA B C 1
ATOM 5340 O O . ALA B 1 320 ? 28.984 20.016 4.258 1 97.88 320 ALA B O 1
ATOM 5341 N N . ARG B 1 321 ? 29 19.141 2.205 1 98.12 321 ARG B N 1
ATOM 5342 C CA . ARG B 1 321 ? 27.953 20.031 1.733 1 98.12 321 ARG B CA 1
ATOM 5343 C C . ARG B 1 321 ? 26.656 19.812 2.5 1 98.12 321 ARG B C 1
ATOM 5345 O O . ARG B 1 321 ? 26 20.766 2.918 1 98.12 321 ARG B O 1
ATOM 5352 N N . ASP B 1 322 ? 26.266 18.578 2.662 1 98.19 322 ASP B N 1
ATOM 5353 C CA . ASP B 1 322 ? 25.047 18.234 3.391 1 98.19 322 ASP B CA 1
ATOM 5354 C C . ASP B 1 322 ? 25.156 18.641 4.859 1 98.19 322 ASP B C 1
ATOM 5356 O O . ASP B 1 322 ? 24.188 19.078 5.461 1 98.19 322 ASP B O 1
ATOM 5360 N N . ARG B 1 323 ? 26.328 18.438 5.43 1 97.88 323 ARG B N 1
ATOM 5361 C CA . ARG B 1 323 ? 26.562 18.859 6.809 1 97.88 323 ARG B CA 1
ATOM 5362 C C . ARG B 1 323 ? 26.391 20.359 6.957 1 97.88 323 ARG B C 1
ATOM 5364 O O . ARG B 1 323 ? 25.719 20.828 7.875 1 97.88 323 ARG B O 1
ATOM 5371 N N . GLU B 1 324 ? 27 21.109 6.066 1 98.19 324 GLU B N 1
ATOM 5372 C CA . GLU B 1 324 ? 26.922 22.562 6.113 1 98.19 324 GLU B CA 1
ATOM 5373 C C . GLU B 1 324 ? 25.484 23.031 5.945 1 98.19 324 GLU B C 1
ATOM 5375 O O . GLU B 1 324 ? 25.031 23.938 6.652 1 98.19 324 GLU B O 1
ATOM 5380 N N . GLU B 1 325 ? 24.797 22.422 5.031 1 98 325 GLU B N 1
ATOM 5381 C CA . GLU B 1 325 ? 23.391 22.75 4.848 1 98 325 GLU B CA 1
ATOM 5382 C C . GLU B 1 325 ? 22.594 22.469 6.113 1 98 325 GLU B C 1
ATOM 5384 O O . GLU B 1 325 ? 21.734 23.266 6.508 1 98 325 GLU B O 1
ATOM 5389 N N . SER B 1 326 ? 22.797 21.359 6.723 1 97.94 326 SER B N 1
ATOM 5390 C CA . SER B 1 326 ? 22.109 20.969 7.949 1 97.94 326 SER B CA 1
ATOM 5391 C C . SER B 1 326 ? 22.344 22 9.055 1 97.94 326 SER B C 1
ATOM 5393 O O . SER B 1 326 ? 21.391 22.406 9.742 1 97.94 326 SER B O 1
ATOM 5395 N N . LEU B 1 327 ? 23.594 22.453 9.188 1 97.06 327 LEU B N 1
ATOM 5396 C CA . LEU B 1 327 ? 23.938 23.391 10.258 1 97.06 327 LEU B CA 1
ATOM 5397 C C . LEU B 1 327 ? 23.359 24.766 9.984 1 97.06 327 LEU B C 1
ATOM 5399 O O . LEU B 1 327 ? 22.969 25.469 10.914 1 97.06 327 LEU B O 1
ATOM 5403 N N . GLU B 1 328 ? 23.297 25.141 8.719 1 97.69 328 GLU B N 1
ATOM 5404 C CA . GLU B 1 328 ? 22.641 26.391 8.352 1 97.69 328 GLU B CA 1
ATOM 5405 C C . GLU B 1 328 ? 21.156 26.359 8.703 1 97.69 328 GLU B C 1
ATOM 5407 O O . GLU B 1 328 ? 20.609 27.359 9.172 1 97.69 328 GLU B O 1
ATOM 5412 N N . ILE B 1 329 ? 20.516 25.266 8.445 1 97.5 329 ILE B N 1
ATOM 5413 C CA . ILE B 1 329 ? 19.094 25.109 8.75 1 97.5 329 ILE B CA 1
ATOM 5414 C C . ILE B 1 329 ? 18.875 25.172 10.266 1 97.5 329 ILE B C 1
ATOM 5416 O O . ILE B 1 329 ? 17.922 25.797 10.734 1 97.5 329 ILE B O 1
ATOM 5420 N N . VAL B 1 330 ? 19.781 24.547 11.039 1 96.62 330 VAL B N 1
ATOM 5421 C CA . VAL B 1 330 ? 19.688 24.594 12.492 1 96.62 330 VAL B CA 1
ATOM 5422 C C . VAL B 1 330 ? 19.766 26.047 12.969 1 96.62 330 VAL B C 1
ATOM 5424 O O . VAL B 1 330 ? 19.031 26.438 13.875 1 96.62 330 VAL B O 1
ATOM 5427 N N . GLU B 1 331 ? 20.594 26.844 12.344 1 95.5 331 GLU B N 1
ATOM 5428 C CA . GLU B 1 331 ? 20.703 28.266 12.672 1 95.5 331 GLU B CA 1
ATOM 5429 C C . GLU B 1 331 ? 19.422 29 12.359 1 95.5 331 GLU B C 1
ATOM 5431 O O . GLU B 1 331 ? 18.969 29.844 13.141 1 95.5 331 GLU B O 1
ATOM 5436 N N . ARG B 1 332 ? 18.859 28.672 11.258 1 95.69 332 ARG B N 1
ATOM 5437 C CA . ARG B 1 332 ? 17.609 29.312 10.867 1 95.69 332 ARG B CA 1
ATOM 5438 C C . ARG B 1 332 ? 16.469 28.922 11.805 1 95.69 332 ARG B C 1
ATOM 5440 O O . ARG B 1 332 ? 15.609 29.734 12.125 1 95.69 332 ARG B O 1
ATOM 5447 N N . LEU B 1 333 ? 16.469 27.688 12.227 1 95.44 333 LEU B N 1
ATOM 5448 C CA . LEU B 1 333 ? 15.445 27.188 13.141 1 95.44 333 LEU B CA 1
ATOM 5449 C C . LEU B 1 333 ? 15.562 27.859 14.508 1 95.44 333 LEU B C 1
ATOM 5451 O O . LEU B 1 333 ? 14.57 28 15.219 1 95.44 333 LEU B O 1
ATOM 5455 N N . SER B 1 334 ? 16.734 28.25 14.844 1 89.94 334 SER B N 1
ATOM 5456 C CA . SER B 1 334 ? 17 28.875 16.141 1 89.94 334 SER B CA 1
ATOM 5457 C C . SER B 1 334 ? 16.25 30.203 16.281 1 89.94 334 SER B C 1
ATOM 5459 O O . SER B 1 334 ? 16.031 30.688 17.391 1 89.94 334 SER B O 1
ATOM 5461 N N . LEU B 1 335 ? 15.82 30.688 15.141 1 86.94 335 LEU B N 1
ATOM 5462 C CA . LEU B 1 335 ? 15.078 31.938 15.133 1 86.94 335 LEU B CA 1
ATOM 5463 C C . LEU B 1 335 ? 13.578 31.688 15.242 1 86.94 335 LEU B C 1
ATOM 5465 O O . LEU B 1 335 ? 12.789 32.625 15.328 1 86.94 335 LEU B O 1
ATOM 5469 N N . SER B 1 336 ? 13.219 30.469 15.273 1 86.12 336 SER B N 1
ATOM 5470 C CA . SER B 1 336 ? 11.805 30.109 15.281 1 86.12 336 SER B CA 1
ATOM 5471 C C . SER B 1 336 ? 11.258 30.047 16.703 1 86.12 336 SER B C 1
ATOM 5473 O O . SER B 1 336 ? 12 29.797 17.641 1 86.12 336 SER B O 1
ATOM 5475 N N . ALA B 1 337 ? 10.023 30.234 16.859 1 82 337 ALA B N 1
ATOM 5476 C CA . ALA B 1 337 ? 9.359 30.234 18.156 1 82 337 ALA B CA 1
ATOM 5477 C C . ALA B 1 337 ? 9.438 28.859 18.812 1 82 337 ALA B C 1
ATOM 5479 O O . ALA B 1 337 ? 9.164 27.828 18.172 1 82 337 ALA B O 1
ATOM 5480 N N . GLY B 1 338 ? 9.883 28.797 19.984 1 82.81 338 GLY B N 1
ATOM 5481 C CA . GLY B 1 338 ? 9.859 27.578 20.781 1 82.81 338 GLY B CA 1
ATOM 5482 C C . GLY B 1 338 ? 11.133 26.766 20.656 1 82.81 338 GLY B C 1
ATOM 5483 O O . GLY B 1 338 ? 11.352 25.828 21.438 1 82.81 338 GLY B O 1
ATOM 5484 N N . PHE B 1 339 ? 11.93 27.141 19.703 1 86.75 339 PHE B N 1
ATOM 5485 C CA . PHE B 1 339 ? 13.164 26.391 19.5 1 86.75 339 PHE B CA 1
ATOM 5486 C C . PHE B 1 339 ? 14.188 26.75 20.578 1 86.75 339 PHE B C 1
ATOM 5488 O O . PHE B 1 339 ? 14.625 27.891 20.672 1 86.75 339 PHE B O 1
ATOM 5495 N N . SER B 1 340 ? 14.516 25.844 21.391 1 83.62 340 SER B N 1
ATOM 5496 C CA . SER B 1 340 ? 15.359 26.094 22.562 1 83.62 340 SER B CA 1
ATOM 5497 C C . SER B 1 340 ? 16.828 25.781 22.25 1 83.62 340 SER B C 1
ATOM 5499 O O . SER B 1 340 ? 17.141 25.203 21.203 1 83.62 340 SER B O 1
ATOM 5501 N N . ALA B 1 341 ? 17.656 26.156 23.172 1 87.19 341 ALA B N 1
ATOM 5502 C CA . ALA B 1 341 ? 19.062 25.797 23.078 1 87.19 341 ALA B CA 1
ATOM 5503 C C . ALA B 1 341 ? 19.266 24.281 23.109 1 87.19 341 ALA B C 1
ATOM 5505 O O . ALA B 1 341 ? 20.141 23.75 22.438 1 87.19 341 ALA B O 1
ATOM 5506 N N . GLU B 1 342 ? 18.453 23.703 23.906 1 86.62 342 GLU B N 1
ATOM 5507 C CA . GLU B 1 342 ? 18.484 22.234 23.969 1 86.62 342 GLU B CA 1
ATOM 5508 C C . GLU B 1 342 ? 18.078 21.625 22.641 1 86.62 342 GLU B C 1
ATOM 5510 O O . GLU B 1 342 ? 18.625 20.594 22.234 1 86.62 342 GLU B O 1
ATOM 5515 N N . GLY B 1 343 ? 17.156 22.297 22.016 1 87.94 343 GLY B N 1
ATOM 5516 C CA . GLY B 1 343 ? 16.75 21.859 20.703 1 87.94 343 GLY B CA 1
ATOM 5517 C C . GLY B 1 343 ? 17.859 21.938 19.672 1 87.94 343 GLY B C 1
ATOM 5518 O O . GLY B 1 343 ? 18.031 21.031 18.859 1 87.94 343 GLY B O 1
ATOM 5519 N N . ARG B 1 344 ? 18.547 23.031 19.75 1 91.44 344 ARG B N 1
ATOM 5520 C CA . ARG B 1 344 ? 19.688 23.203 18.859 1 91.44 344 ARG B CA 1
ATOM 5521 C C . ARG B 1 344 ? 20.719 22.094 19.078 1 91.44 344 ARG B C 1
ATOM 5523 O O . ARG B 1 344 ? 21.203 21.484 18.125 1 91.44 344 ARG B O 1
ATOM 5530 N N . GLU B 1 345 ? 21.031 21.828 20.297 1 91.69 345 GLU B N 1
ATOM 5531 C CA . GLU B 1 345 ? 21.984 20.781 20.641 1 91.69 345 GLU B CA 1
ATOM 5532 C C . GLU B 1 345 ? 21.5 19.406 20.156 1 91.69 345 GLU B C 1
ATOM 5534 O O . GLU B 1 345 ? 22.297 18.594 19.703 1 91.69 345 GLU B O 1
ATOM 5539 N N . ALA B 1 346 ? 20.281 19.234 20.281 1 92 346 ALA B N 1
ATOM 5540 C CA . ALA B 1 346 ? 19.703 17.969 19.875 1 92 346 ALA B CA 1
ATOM 5541 C C . ALA B 1 346 ? 19.844 17.766 18.359 1 92 346 ALA B C 1
ATOM 5543 O O . ALA B 1 346 ? 20.219 16.688 17.906 1 92 346 ALA B O 1
ATOM 5544 N N . LEU B 1 347 ? 19.547 18.766 17.594 1 95.06 347 LEU B N 1
ATOM 5545 C CA . LEU B 1 347 ? 19.641 18.656 16.141 1 95.06 347 LEU B CA 1
ATOM 5546 C C . LEU B 1 347 ? 21.109 18.5 15.703 1 95.06 347 LEU B C 1
ATOM 5548 O O . LEU B 1 347 ? 21.406 17.734 14.797 1 95.06 347 LEU B O 1
ATOM 5552 N N . GLU B 1 348 ? 21.922 19.281 16.344 1 94.56 348 GLU B N 1
ATOM 5553 C CA . GLU B 1 348 ? 23.344 19.141 16.047 1 94.56 348 GLU B CA 1
ATOM 5554 C C . GLU B 1 348 ? 23.844 17.734 16.422 1 94.56 348 GLU B C 1
ATOM 5556 O O . GLU B 1 348 ? 24.719 17.203 15.742 1 94.56 348 GLU B O 1
ATOM 5561 N N . GLY B 1 349 ? 23.297 17.234 17.531 1 93.5 349 GLY B N 1
ATOM 5562 C CA . GLY B 1 349 ? 23.594 15.859 17.906 1 93.5 349 GLY B CA 1
ATOM 5563 C C . GLY B 1 349 ? 23.188 14.852 16.859 1 93.5 349 GLY B C 1
ATOM 5564 O O . GLY B 1 349 ? 23.891 13.875 16.609 1 93.5 349 GLY B O 1
ATOM 5565 N N . LEU B 1 350 ? 22.031 15.078 16.25 1 94.19 350 LEU B N 1
ATOM 5566 C CA . LEU B 1 350 ? 21.578 14.195 15.188 1 94.19 350 LEU B CA 1
ATOM 5567 C C . LEU B 1 350 ? 22.516 14.242 13.984 1 94.19 350 LEU B C 1
ATOM 5569 O O . LEU B 1 350 ? 22.812 13.211 13.383 1 94.19 350 LEU B O 1
ATOM 5573 N N . VAL B 1 351 ? 22.969 15.469 13.609 1 95.44 351 VAL B N 1
ATOM 5574 C CA . VAL B 1 351 ? 23.922 15.641 12.523 1 95.44 351 VAL B CA 1
ATOM 5575 C C . VAL B 1 351 ? 25.203 14.859 12.836 1 95.44 351 VAL B C 1
ATOM 5577 O O . VAL B 1 351 ? 25.703 14.117 11.992 1 95.44 351 VAL B O 1
ATOM 5580 N N . SER B 1 352 ? 25.656 15 14.078 1 93.75 352 SER B N 1
ATOM 5581 C CA . SER B 1 352 ? 26.891 14.336 14.508 1 93.75 352 SER B CA 1
ATOM 5582 C C . SER B 1 352 ? 26.734 12.82 14.492 1 93.75 352 SER B C 1
ATOM 5584 O O . SER B 1 352 ? 27.656 12.102 14.109 1 93.75 352 SER B O 1
ATOM 5586 N N . TYR B 1 353 ? 25.641 12.391 14.891 1 90.81 353 TYR B N 1
ATOM 5587 C CA . TYR B 1 353 ? 25.359 10.961 14.875 1 90.81 353 TYR B CA 1
ATOM 5588 C C . TYR B 1 353 ? 25.438 10.398 13.461 1 90.81 353 TYR B C 1
ATOM 5590 O O . TYR B 1 353 ? 26.078 9.367 13.227 1 90.81 353 TYR B O 1
ATOM 5598 N N . ASN B 1 354 ? 24.75 11.008 12.523 1 92.31 354 ASN B N 1
ATOM 5599 C CA . ASN B 1 354 ? 24.719 10.523 11.148 1 92.31 354 ASN B CA 1
ATOM 5600 C C . ASN B 1 354 ? 26.094 10.594 10.492 1 92.31 354 ASN B C 1
ATOM 5602 O O . ASN B 1 354 ? 26.422 9.758 9.648 1 92.31 354 ASN B O 1
ATOM 5606 N N . LEU B 1 355 ? 26.906 11.609 10.945 1 91.94 355 LEU B N 1
ATOM 5607 C CA . LEU B 1 355 ? 28.25 11.773 10.398 1 91.94 355 LEU B CA 1
ATOM 5608 C C . LEU B 1 355 ? 29.188 10.68 10.922 1 91.94 355 LEU B C 1
ATOM 5610 O O . LEU B 1 355 ? 30.078 10.219 10.203 1 91.94 355 LEU B O 1
ATOM 5614 N N . GLY B 1 356 ? 28.969 10.328 12.188 1 83.12 356 GLY B N 1
ATOM 5615 C CA . GLY B 1 356 ? 29.891 9.406 12.836 1 83.12 356 GLY B CA 1
ATOM 5616 C C . GLY B 1 356 ? 29.359 7.988 12.914 1 83.12 356 GLY B C 1
ATOM 5617 O O . GLY B 1 356 ? 29.719 7.234 13.82 1 83.12 356 GLY B O 1
ATOM 5618 N N . ARG B 1 357 ? 28.562 7.609 12.078 1 73.81 357 ARG B N 1
ATOM 5619 C CA . ARG B 1 357 ? 27.938 6.293 12.156 1 73.81 357 ARG B CA 1
ATOM 5620 C C . ARG B 1 357 ? 28.969 5.184 12.055 1 73.81 357 ARG B C 1
ATOM 5622 O O . ARG B 1 357 ? 29.828 5.203 11.164 1 73.81 357 ARG B O 1
ATOM 5629 N N . THR B 1 358 ? 29.031 4.438 13.125 1 63.19 358 THR B N 1
ATOM 5630 C CA . THR B 1 358 ? 29.922 3.291 13.148 1 63.19 358 THR B CA 1
ATOM 5631 C C . THR B 1 358 ? 29.141 1.988 13.008 1 63.19 358 THR B C 1
ATOM 5633 O O . THR B 1 358 ? 29.734 0.912 12.906 1 63.19 358 THR B O 1
ATOM 5636 N N . ARG B 1 359 ? 27.891 2.01 13.242 1 63.72 359 ARG B N 1
ATOM 5637 C CA . ARG B 1 359 ? 27 0.872 13.062 1 63.72 359 ARG B CA 1
ATOM 5638 C C . ARG B 1 359 ? 25.641 1.322 12.523 1 63.72 359 ARG B C 1
ATOM 5640 O O . ARG B 1 359 ? 25.219 2.459 12.75 1 63.72 359 ARG B O 1
#

Sequence (718 aa):
MNQLLGDHVASIGSALESYFDTQAGQILTFHPWGEDLRCRLRDFTLRGKLLRGALVPFTFRLFSREDPLPSACLQAGVAMELLQAFLLIHDDIMDQDKTRRGAPAVHAQYEEHLFGKRPEVLSTEGEHYGVAQGICAGDVAAFLAMQIISGLEVIPETRVELVSMISREIVAVGLAQMQDVHHGAVSQAEPEKILEVYTGKTGRYTFSLPMMIGARLAGQPDRVVQLLQRFGESQGRIFQIRDDQLGIFGDSQLIGKPLGSDIRENKKTLFREELFRRLPQDHPLRDYFGSDQIGPEEVEKVRQALHEEGVMDVVEEQVARDREESLEIVERLSLSAGFSAEGREALEGLVSYNLGRTRMNQLLGDHVASIGSALESYFDTQAGQILTFHPWGEDLRCRLRDFTLRGKLLRGALVPFTFRLFSREDPLPSACLQAGVAMELLQAFLLIHDDIMDQDKTRRGAPAVHAQYEEHLFGKRPEVLSTEGEHYGVAQGICAGDVAAFLAMQIISGLEVIPETRVELVSMISREIVAVGLAQMQDVHHGAVSQAEPEKILEVYTGKTGRYTFSLPMMIGARLAGQPDRVVQLLQRFGESQGRIFQIRDDQLGIFGDSQLIGKPLGSDIRENKKTLFREELFRRLPQDHPLRDYFGSDQIGPEEVEKVRQALHEEGVMDVVEEQVARDREESLEIVERLSLSAGFSAEGREALEGLVSYNLGRTR

Solvent-accessible surface area (backbone atoms only — not comparable to full-atom values): 35564 Å² total; per-residue (Å²): 95,56,88,79,36,35,71,39,28,53,51,31,51,53,47,40,51,49,37,52,68,42,59,49,44,62,68,30,52,80,38,89,56,22,52,60,51,50,53,52,51,49,53,57,46,68,61,47,82,44,56,41,15,16,34,11,49,53,34,21,51,26,43,38,84,69,76,74,70,55,66,46,41,47,48,49,11,36,22,41,40,29,39,49,44,15,52,48,40,45,44,30,59,58,67,66,39,55,58,46,85,93,38,64,19,64,27,43,47,44,19,50,53,45,40,73,77,38,74,81,57,50,70,69,55,30,50,48,50,3,47,37,45,20,49,30,51,18,54,26,30,39,26,51,17,46,33,44,47,44,60,43,86,62,61,43,63,57,34,28,50,49,49,32,52,51,20,54,51,49,31,46,27,27,49,25,45,43,51,51,56,48,44,70,73,43,94,72,58,57,50,68,58,42,51,48,31,30,26,34,44,40,0,33,56,50,36,8,46,26,31,28,51,12,31,48,76,54,68,51,56,68,68,58,36,52,47,36,35,53,36,12,27,29,50,17,38,36,36,48,51,43,51,54,44,42,42,70,69,40,55,35,85,62,66,74,43,64,67,35,49,48,38,35,66,43,54,82,40,57,67,52,32,49,42,53,73,73,42,63,92,80,41,71,71,61,61,45,48,53,24,87,79,62,48,72,68,55,45,49,52,50,54,48,47,35,54,74,71,45,36,55,57,56,53,48,50,52,43,48,50,30,49,52,52,37,54,53,44,50,57,58,45,55,73,40,86,53,38,41,73,66,31,50,50,50,51,52,46,52,54,50,40,38,72,61,53,80,109,95,56,88,79,37,36,71,41,28,53,50,30,51,54,48,40,52,49,37,51,68,42,59,48,45,62,69,31,52,80,37,88,58,20,51,59,51,50,52,52,51,47,53,58,44,67,63,47,83,44,56,41,13,15,33,13,49,54,34,21,51,25,44,40,84,69,76,75,71,56,65,45,41,47,48,48,10,35,23,42,39,29,39,48,44,15,52,48,40,45,44,29,59,60,68,66,40,56,60,47,85,92,37,65,19,64,27,43,47,45,19,50,52,46,40,74,78,38,74,81,58,51,68,68,56,31,50,50,49,3,47,38,46,19,49,29,51,18,54,25,30,39,24,52,19,44,34,46,45,44,60,44,86,60,60,44,61,56,35,27,48,50,48,32,52,50,20,52,49,50,32,44,27,26,48,24,46,43,51,51,55,48,44,71,74,44,95,72,57,55,50,71,57,42,50,47,31,31,26,34,41,42,0,34,55,50,36,8,46,26,31,29,50,12,31,48,76,56,69,51,54,68,70,57,36,51,45,38,36,54,35,12,27,28,48,18,38,34,36,49,54,43,51,53,44,41,41,68,70,40,55,37,86,60,67,74,45,65,67,34,48,47,38,34,66,43,54,81,40,58,67,53,32,48,42,55,72,74,42,62,93,81,42,71,70,62,61,46,48,52,25,87,79,60,48,73,66,55,46,49,52,50,54,49,46,34,56,74,71,43,37,55,58,54,54,48,49,52,42,49,52,29,50,52,52,36,53,52,43,50,57,57,45,57,73,38,86,54,38,40,72,68,30,50,51,49,52,51,46,52,53,50,39,38,73,62,57,79,108

Foldseek 3Di:
DCVLQVVLQVLLLVLLVVCLVPVQCVVQVVDPCSVVLSVVLSVQLSLDSLQLLSLQQSLLLLFDPDPPDDPLSSLLSSLLSLLVLLVVLLVCLLLVPQDDSRHGRQLNVQLVVVCVVPVPDDSVVSSVRSNVVSNVSSVVSNVVSLVSLCPRPDDNVLSVVLSVLVVVLVVLQVVLVVLQSVCLVDLADALVNQLSSLQNNQQQSRFLSSSLNNCVVSVFDPVLSVLRNLLSSLLSSLQVLVLVVCLLPNDCVQNVHDRCVCQLSLRHHSLVNVLCVQDDPPDPLSVSRNHPPDDPVSSVVSVVSSVVSCVVVVSVVSNVVSLVSNLVSLVVCCPGHRRDPVSSVSSVVSSVCSNPPND/DCVLQVVLQVLLLVLLVVCLVPVQCVVQVVDPCSVVLSVVLSVQLSLDSLQLLSLQQSLLLLFDPDPPDDPLSSLLSSLLSLLVLLVVLLVCLLLVPQDDSRHGRQLNVQLVVVCVVPVPDDSVVSSVRSNVVSNVSSVVSNVVSLVSLCPRPDDNVLSVVLSVLVVVLVVLQVVLVVLQSVCLVDLADALVNQLSSLQSNQQQSRFLSSSLNNCVVSVFDPVLSVLRSLLSSLLSSLLVLVLVVCLLPNDCVQNVHDRCVCQLSLRHHSLVRLLCVQDDPPDPLSVSRNHPPDDPVSSVVSVVSSVVSCVVVVSVVSNVVSLVSNLVSLVVCCPGHRRDPVSSVSSVVSSVCSNPPND

InterPro domains:
  IPR000092 Polyprenyl synthetase-like [PF00348] (46-304)
  IPR000092 Polyprenyl synthetase-like [cd00685] (48-279)
  IPR008949 Isoprenoid synthase domain superfamily [G3DSA:1.10.600.10] (3-358)
  IPR008949 Isoprenoid synthase domain superfamily [SSF48576] (16-358)
  IPR033749 Polyprenyl synthetase, conserved site [PS00723] (88-102)